Protein AF-A0A1A9USQ7-F1 (afdb_monomer)

Mean predicted aligned error: 16.42 Å

Structure (mmCIF, N/CA/C/O backbone):
data_AF-A0A1A9USQ7-F1
#
_entry.id   AF-A0A1A9USQ7-F1
#
loop_
_atom_site.group_PDB
_atom_site.id
_atom_site.type_symbol
_atom_site.label_atom_id
_atom_site.label_alt_id
_atom_site.label_comp_id
_atom_site.label_asym_id
_atom_site.label_entity_id
_atom_site.label_seq_id
_atom_site.pdbx_PDB_ins_code
_atom_site.Cartn_x
_atom_site.Cartn_y
_atom_site.Cartn_z
_atom_site.occupancy
_atom_site.B_iso_or_equiv
_atom_site.auth_seq_id
_atom_site.auth_comp_id
_atom_site.auth_asym_id
_atom_site.auth_atom_id
_atom_site.pdbx_PDB_model_num
ATOM 1 N N . MET A 1 1 ? -28.305 13.596 -12.272 1.00 31.80 1 MET A N 1
ATOM 2 C CA . MET A 1 1 ? -27.629 12.284 -12.425 1.00 31.80 1 MET A CA 1
ATOM 3 C C . MET A 1 1 ? -26.119 12.391 -12.704 1.00 31.80 1 MET A C 1
ATOM 5 O O . MET A 1 1 ? -25.487 11.351 -12.782 1.00 31.80 1 MET A O 1
ATOM 9 N N . GLY A 1 2 ? -25.517 13.592 -12.785 1.00 28.72 2 GLY A N 1
ATOM 10 C CA . GLY A 1 2 ? -24.071 13.765 -13.034 1.00 28.72 2 GLY A CA 1
ATOM 11 C C . GLY A 1 2 ? -23.171 13.883 -11.791 1.00 28.72 2 GLY A C 1
ATOM 12 O O . GLY A 1 2 ? -22.013 13.506 -11.863 1.00 28.72 2 GLY A O 1
ATOM 13 N N . GLU A 1 3 ? -23.689 14.311 -10.634 1.00 23.19 3 GLU A N 1
ATOM 14 C CA . GLU A 1 3 ? -22.868 14.568 -9.426 1.00 23.19 3 GLU A CA 1
ATOM 15 C C . GLU A 1 3 ? -22.569 13.323 -8.567 1.00 23.19 3 GLU A C 1
ATOM 17 O O . GLU A 1 3 ? -21.737 13.362 -7.664 1.00 23.19 3 GLU A O 1
ATOM 22 N N . TRP A 1 4 ? -23.217 12.186 -8.840 1.00 24.66 4 TRP A N 1
ATOM 23 C CA . TRP A 1 4 ? -22.989 10.940 -8.089 1.00 24.66 4 TRP A CA 1
ATOM 24 C C . TRP A 1 4 ? -21.793 10.121 -8.603 1.00 24.66 4 TRP A C 1
ATOM 26 O O . TRP A 1 4 ? -21.319 9.229 -7.902 1.00 24.66 4 TRP A O 1
ATOM 36 N N . ALA A 1 5 ? -21.277 10.433 -9.798 1.00 25.58 5 ALA A N 1
ATOM 37 C CA . ALA A 1 5 ? -20.102 9.769 -10.367 1.00 25.58 5 ALA A CA 1
ATOM 38 C C . ALA A 1 5 ? -18.773 10.386 -9.883 1.00 25.58 5 ALA A C 1
ATOM 40 O O . ALA A 1 5 ? -17.785 9.669 -9.759 1.00 25.58 5 ALA A O 1
ATOM 41 N N . GLU A 1 6 ? -18.751 11.675 -9.527 1.00 25.67 6 GLU A N 1
ATOM 42 C CA . GLU A 1 6 ? -17.533 12.380 -9.087 1.00 25.67 6 GLU A CA 1
ATOM 43 C C . GLU A 1 6 ? -17.049 11.964 -7.689 1.00 25.67 6 GLU A C 1
ATOM 45 O O . GLU A 1 6 ? -15.847 11.915 -7.434 1.00 25.67 6 GLU A O 1
ATOM 50 N N . LYS A 1 7 ? -17.958 11.572 -6.786 1.00 26.52 7 LYS A N 1
ATOM 51 C CA . LYS A 1 7 ? -17.590 11.206 -5.406 1.00 26.52 7 LYS A CA 1
ATOM 52 C C . LYS A 1 7 ? -17.001 9.799 -5.250 1.00 26.52 7 LYS A C 1
ATOM 54 O O . LYS A 1 7 ? -16.326 9.545 -4.259 1.00 26.52 7 LYS A O 1
ATOM 59 N N . ARG A 1 8 ? -17.185 8.892 -6.220 1.00 26.27 8 ARG A N 1
ATOM 60 C CA . ARG A 1 8 ? -16.511 7.575 -6.201 1.00 26.27 8 ARG A CA 1
ATOM 61 C C . ARG A 1 8 ? -15.054 7.644 -6.655 1.00 26.27 8 ARG A C 1
ATOM 63 O O . ARG A 1 8 ? -14.260 6.806 -6.243 1.00 26.27 8 ARG A O 1
ATOM 70 N N . THR A 1 9 ? -14.682 8.660 -7.426 1.00 26.50 9 THR A N 1
ATOM 71 C CA . THR A 1 9 ? -13.298 8.853 -7.875 1.00 26.50 9 THR A CA 1
ATOM 72 C C . THR A 1 9 ? -12.388 9.323 -6.732 1.00 26.50 9 THR A C 1
ATOM 74 O O . THR A 1 9 ? -11.222 8.946 -6.682 1.00 26.50 9 THR A O 1
ATOM 77 N N . LEU A 1 10 ? -12.927 10.053 -5.749 1.00 24.41 10 LEU A N 1
ATOM 78 C CA . LEU A 1 10 ? -12.168 10.573 -4.603 1.00 24.41 10 LEU A CA 1
ATOM 79 C C . LEU A 1 10 ? -11.702 9.495 -3.608 1.00 24.41 10 LEU A C 1
ATOM 81 O O . LEU A 1 10 ? -10.658 9.673 -2.988 1.00 24.41 10 LEU A O 1
ATOM 85 N N . LEU A 1 11 ? -12.395 8.354 -3.506 1.00 25.52 11 LEU A N 1
ATOM 86 C CA . LEU A 1 11 ? -11.956 7.253 -2.634 1.00 25.52 11 LEU A CA 1
ATOM 87 C C . LEU A 1 11 ? -10.877 6.367 -3.291 1.00 25.52 11 LEU A C 1
ATOM 89 O O . LEU A 1 11 ? -10.046 5.807 -2.586 1.00 25.52 11 LEU A O 1
ATOM 93 N N . CYS A 1 12 ? -10.827 6.300 -4.629 1.00 25.50 12 CYS A N 1
ATOM 94 C CA . CYS A 1 12 ? -9.714 5.671 -5.360 1.00 25.50 12 CYS A CA 1
ATOM 95 C C . CYS A 1 12 ? -8.497 6.602 -5.524 1.00 25.50 12 CYS A C 1
ATOM 97 O O . CYS A 1 12 ? -7.380 6.116 -5.672 1.00 25.50 12 CYS A O 1
ATOM 99 N N . MET A 1 13 ? -8.678 7.928 -5.486 1.00 25.83 13 MET A N 1
ATOM 100 C CA . MET A 1 13 ? -7.579 8.898 -5.637 1.00 25.83 13 MET A CA 1
ATOM 101 C C . MET A 1 13 ? -6.746 9.114 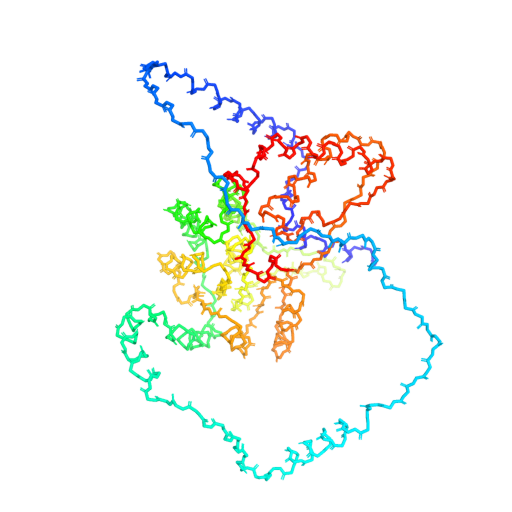-4.365 1.00 25.83 13 MET A C 1
ATOM 103 O O . MET A 1 13 ? -5.638 9.641 -4.455 1.00 25.83 13 MET A O 1
ATOM 107 N N . TYR A 1 14 ? -7.211 8.653 -3.199 1.00 28.17 14 TYR A N 1
ATOM 108 C CA . TYR A 1 14 ? -6.405 8.671 -1.971 1.00 28.17 14 TYR A CA 1
ATOM 109 C C . TYR A 1 14 ? -5.155 7.771 -2.060 1.00 28.17 14 TYR A C 1
ATOM 111 O O . TYR A 1 14 ? -4.184 8.001 -1.346 1.00 28.17 14 TYR A O 1
ATOM 119 N N . PHE A 1 15 ? -5.126 6.810 -2.993 1.00 32.22 15 PHE A N 1
ATOM 120 C CA . PHE A 1 15 ? -3.997 5.895 -3.208 1.00 32.22 15 PHE A CA 1
ATOM 121 C C . PHE A 1 15 ? -3.019 6.324 -4.317 1.00 32.22 15 PHE A C 1
ATOM 123 O O . PHE A 1 15 ? -2.061 5.608 -4.600 1.00 32.22 15 PHE A O 1
ATOM 130 N N . SER A 1 16 ? -3.200 7.505 -4.920 1.00 27.11 16 SER A N 1
ATOM 131 C CA . SER A 1 16 ? -2.338 8.008 -6.004 1.00 27.11 16 SER A CA 1
ATOM 132 C C . SER A 1 16 ? -1.729 9.387 -5.734 1.00 27.11 16 SER A C 1
ATOM 134 O O . SER A 1 16 ? -1.546 10.170 -6.661 1.00 27.11 16 SER A O 1
ATOM 136 N N . GLY A 1 17 ? -1.378 9.668 -4.477 1.00 27.88 17 GLY A N 1
ATOM 137 C CA . GLY A 1 17 ? -0.570 10.827 -4.104 1.00 27.88 17 GLY A CA 1
ATOM 138 C C . GLY A 1 17 ? -1.344 12.147 -4.033 1.00 27.88 17 GLY A C 1
ATOM 139 O O . GLY A 1 17 ? -1.830 12.664 -5.029 1.00 27.88 17 GLY A O 1
ATOM 140 N N . CYS A 1 18 ? -1.374 12.713 -2.825 1.00 28.08 18 CYS A N 1
ATOM 141 C CA . CYS A 1 18 ? -1.408 14.147 -2.534 1.00 28.08 18 CYS A CA 1
ATOM 142 C C . CYS A 1 18 ? -2.374 15.013 -3.379 1.00 28.08 18 CYS A C 1
ATOM 144 O O . CYS A 1 18 ? -1.987 15.587 -4.396 1.00 28.08 18 CYS A O 1
ATOM 146 N N . GLN A 1 19 ? -3.599 15.241 -2.893 1.00 24.44 19 GLN A N 1
ATOM 147 C CA . GLN A 1 19 ? -4.306 16.483 -3.225 1.00 24.44 19 GLN A CA 1
ATOM 148 C C . GLN A 1 19 ? -3.943 17.556 -2.193 1.00 24.44 19 GLN A C 1
ATOM 150 O O . GLN A 1 19 ? -4.532 17.630 -1.120 1.00 24.44 19 GLN A O 1
ATOM 155 N N . MET A 1 20 ? -2.977 18.409 -2.540 1.00 26.77 20 MET A N 1
ATOM 156 C CA . MET A 1 20 ? -2.895 19.762 -1.984 1.00 26.77 20 MET A CA 1
ATOM 157 C C . MET A 1 20 ? -3.634 20.738 -2.913 1.00 26.77 20 MET A C 1
ATOM 159 O O . MET A 1 20 ? -3.599 20.557 -4.135 1.00 26.77 20 MET A O 1
ATOM 163 N N . PRO A 1 21 ? -4.281 21.788 -2.378 1.00 24.61 21 PRO A N 1
ATOM 164 C CA . PRO A 1 21 ? -4.933 22.811 -3.187 1.00 24.61 21 PRO A CA 1
ATOM 165 C C . PRO A 1 21 ? -3.942 23.542 -4.114 1.00 24.61 21 PRO A C 1
ATOM 167 O O . PRO A 1 21 ? -2.783 23.788 -3.782 1.00 24.61 21 PRO A O 1
ATOM 170 N N . VAL A 1 22 ? -4.435 23.878 -5.308 1.00 27.16 22 VAL A N 1
ATOM 171 C CA . VAL A 1 22 ? -3.704 24.234 -6.541 1.00 27.16 22 VAL A CA 1
ATOM 172 C C . VAL A 1 22 ? -3.079 25.645 -6.522 1.00 27.16 22 VAL A C 1
ATOM 174 O O . VAL A 1 22 ? -3.122 26.362 -7.514 1.00 27.16 22 VAL A O 1
ATOM 177 N N . SER A 1 23 ? -2.476 26.083 -5.415 1.00 25.27 23 SER A N 1
ATOM 178 C CA . SER A 1 23 ? -1.829 27.409 -5.356 1.00 25.27 23 SER A CA 1
ATOM 179 C C . SER A 1 23 ? -0.392 27.434 -4.828 1.00 25.27 23 SER A C 1
ATOM 181 O O . SER A 1 23 ? 0.168 28.518 -4.726 1.00 25.27 23 SER A O 1
ATOM 183 N N . SER A 1 24 ? 0.245 26.291 -4.537 1.00 28.27 24 SER A N 1
ATOM 184 C CA . SER A 1 24 ? 1.620 26.265 -3.982 1.00 28.27 24 SER A CA 1
ATOM 185 C C . SER A 1 24 ? 2.575 25.214 -4.579 1.00 28.27 24 SER A C 1
ATOM 187 O O . SER A 1 24 ? 3.740 25.134 -4.183 1.00 28.27 24 SER A O 1
ATOM 189 N N . ALA A 1 25 ? 2.148 24.440 -5.585 1.00 28.48 25 ALA A N 1
ATOM 190 C CA . ALA A 1 25 ? 2.962 23.369 -6.182 1.00 28.48 25 ALA A CA 1
ATOM 191 C C . ALA A 1 25 ? 4.275 23.861 -6.842 1.00 28.48 25 ALA A C 1
ATOM 193 O O . ALA A 1 25 ? 5.251 23.110 -6.930 1.00 28.48 25 ALA A O 1
ATOM 194 N N . SER A 1 26 ? 4.347 25.130 -7.262 1.00 27.83 26 SER A N 1
ATOM 195 C CA . SER A 1 26 ? 5.556 25.710 -7.867 1.00 27.83 26 SER A CA 1
ATOM 196 C C . SER A 1 26 ? 6.639 26.103 -6.856 1.00 27.83 26 SER A C 1
ATOM 198 O O . SER A 1 26 ? 7.805 26.182 -7.236 1.00 27.83 26 SER A O 1
ATOM 200 N N . GLU A 1 27 ? 6.298 26.335 -5.584 1.00 26.92 27 GLU A N 1
ATOM 201 C CA . GLU A 1 27 ? 7.274 26.746 -4.560 1.00 26.92 27 GLU A CA 1
ATOM 202 C C . GLU A 1 27 ? 7.902 25.546 -3.838 1.00 26.92 27 GLU A C 1
ATOM 204 O O . GLU A 1 27 ? 9.102 25.551 -3.565 1.00 26.92 27 GLU A O 1
ATOM 209 N N . ILE A 1 28 ? 7.149 24.459 -3.637 1.00 30.11 28 ILE A N 1
ATOM 210 C CA . ILE A 1 28 ? 7.652 23.253 -2.954 1.00 30.11 28 ILE A CA 1
ATOM 211 C C . ILE A 1 28 ? 8.567 22.422 -3.865 1.00 30.11 28 ILE A C 1
ATOM 213 O O . ILE A 1 28 ? 9.616 21.961 -3.416 1.00 30.11 28 ILE A O 1
ATOM 217 N N . THR A 1 29 ? 8.262 22.324 -5.165 1.00 29.72 29 THR A N 1
ATOM 218 C CA . THR A 1 29 ? 9.162 21.679 -6.145 1.00 29.72 29 THR A CA 1
ATOM 219 C C . THR A 1 29 ? 10.510 22.416 -6.233 1.00 29.72 29 THR A C 1
ATOM 221 O O . THR A 1 29 ? 11.560 21.804 -6.438 1.00 29.72 29 THR A O 1
ATOM 224 N N . ARG A 1 30 ? 10.506 23.737 -5.999 1.00 26.19 30 ARG A N 1
ATOM 225 C CA . ARG A 1 30 ? 11.715 24.571 -5.930 1.00 26.19 30 ARG A CA 1
ATOM 226 C C . ARG A 1 30 ? 12.520 24.302 -4.655 1.00 26.19 30 ARG A C 1
ATOM 228 O O . ARG A 1 30 ? 13.735 24.170 -4.736 1.00 26.19 30 ARG A O 1
ATOM 235 N N . LEU A 1 31 ? 11.860 24.146 -3.506 1.00 25.56 31 LEU A N 1
ATOM 236 C CA . LEU A 1 31 ? 12.519 23.869 -2.222 1.00 25.56 31 LEU A CA 1
ATOM 237 C C . LEU A 1 31 ? 13.074 22.438 -2.119 1.00 25.56 31 LEU A C 1
ATOM 239 O O . LEU A 1 31 ? 14.166 22.250 -1.588 1.00 25.56 31 LEU A O 1
ATOM 243 N N . GLN A 1 32 ? 12.388 21.438 -2.684 1.00 29.55 32 GLN A N 1
ATOM 244 C CA . GLN A 1 32 ? 12.874 20.051 -2.704 1.00 29.55 32 GLN A CA 1
ATOM 245 C C . GLN A 1 32 ? 14.076 19.863 -3.642 1.00 29.55 32 GLN A C 1
ATOM 247 O O . GLN A 1 32 ? 14.988 19.105 -3.322 1.00 29.55 32 GLN A O 1
ATOM 252 N N . THR A 1 33 ? 14.131 20.597 -4.758 1.00 27.53 33 THR A N 1
ATOM 253 C CA . THR A 1 33 ? 15.276 20.538 -5.685 1.00 27.53 33 THR A CA 1
ATOM 254 C C . THR A 1 33 ? 16.511 21.249 -5.113 1.00 27.53 33 THR A C 1
ATOM 256 O O . THR A 1 33 ? 17.624 20.762 -5.284 1.00 27.53 33 THR A O 1
ATOM 259 N N . VAL A 1 34 ? 16.332 22.352 -4.374 1.00 26.38 34 VAL A N 1
ATOM 260 C CA . VAL A 1 34 ? 17.442 23.090 -3.737 1.00 26.38 34 VAL A CA 1
ATOM 261 C C . VAL A 1 34 ? 18.024 22.324 -2.540 1.00 26.38 34 VAL A C 1
ATOM 263 O O . VAL A 1 34 ? 19.240 22.213 -2.424 1.00 26.38 34 VAL A O 1
ATOM 266 N N . ALA A 1 35 ? 17.190 21.693 -1.705 1.00 25.72 35 ALA A N 1
ATOM 267 C CA . ALA A 1 35 ? 17.668 20.931 -0.543 1.00 25.72 35 ALA A CA 1
ATOM 268 C C . ALA A 1 35 ? 18.461 19.657 -0.913 1.00 25.72 35 ALA A C 1
ATOM 270 O O . ALA A 1 35 ? 19.308 19.207 -0.139 1.00 25.72 35 ALA A O 1
ATOM 271 N N . ILE A 1 36 ? 18.197 19.078 -2.090 1.00 31.28 36 ILE A N 1
ATOM 272 C CA . ILE A 1 36 ? 18.944 17.926 -2.618 1.00 31.28 36 ILE A CA 1
ATOM 273 C C . ILE A 1 36 ? 20.276 18.377 -3.237 1.00 31.28 36 ILE A C 1
ATOM 275 O O . ILE A 1 36 ? 21.273 17.670 -3.100 1.00 31.28 36 ILE A O 1
ATOM 279 N N . HIS A 1 37 ? 20.324 19.564 -3.848 1.00 26.02 37 HIS A N 1
ATOM 280 C CA . HIS A 1 37 ? 21.545 20.101 -4.451 1.00 26.02 37 HIS A CA 1
ATOM 281 C C . HIS A 1 37 ? 22.556 20.593 -3.395 1.00 26.02 37 HIS A C 1
ATOM 283 O O . HIS A 1 37 ? 23.746 20.306 -3.516 1.00 26.02 37 HIS A O 1
ATOM 289 N N . ASP A 1 38 ? 22.095 21.217 -2.303 1.00 26.09 38 ASP A N 1
ATOM 290 C CA . ASP A 1 38 ? 22.973 21.737 -1.236 1.00 26.09 38 ASP A CA 1
ATOM 291 C C . ASP A 1 38 ? 23.638 20.637 -0.384 1.00 26.09 38 ASP A C 1
ATOM 293 O O . ASP A 1 38 ? 24.674 20.867 0.238 1.00 26.09 38 ASP A O 1
ATOM 297 N N . ARG A 1 39 ? 23.096 19.409 -0.373 1.00 30.48 39 ARG A N 1
ATOM 298 C CA . ARG A 1 39 ? 23.751 18.251 0.273 1.00 30.48 39 ARG A CA 1
ATOM 299 C C . ARG A 1 39 ? 24.752 17.523 -0.625 1.00 30.48 39 ARG A C 1
ATOM 301 O O . ARG A 1 39 ? 25.509 16.699 -0.114 1.00 30.48 39 ARG A O 1
ATOM 308 N N . MET A 1 40 ? 24.779 17.806 -1.928 1.00 30.47 40 MET A N 1
ATOM 309 C CA . MET A 1 40 ? 25.732 17.185 -2.854 1.00 30.47 40 MET A CA 1
ATOM 310 C C . MET A 1 40 ? 27.099 17.889 -2.876 1.00 30.47 40 MET A C 1
ATOM 312 O O . MET A 1 40 ? 28.092 17.247 -3.205 1.00 30.47 40 MET A O 1
ATOM 316 N N . GLU A 1 41 ? 27.199 19.152 -2.447 1.00 25.69 41 GLU A N 1
ATOM 317 C CA . GLU A 1 41 ? 28.470 19.902 -2.465 1.00 25.69 41 GLU A CA 1
ATOM 318 C C . GLU A 1 41 ? 29.338 19.750 -1.199 1.00 25.69 41 GLU A C 1
ATOM 320 O O . GLU A 1 41 ? 30.480 20.203 -1.181 1.00 25.69 41 GLU A O 1
ATOM 325 N N . SER A 1 42 ? 28.879 19.060 -0.147 1.00 26.05 42 SER A N 1
ATOM 326 C CA . SER A 1 42 ? 29.617 18.982 1.128 1.00 26.05 42 SER A CA 1
ATOM 327 C C . SER A 1 42 ? 30.374 17.668 1.386 1.00 26.05 42 SER A C 1
ATOM 329 O O . SER A 1 42 ? 30.701 17.374 2.535 1.00 26.05 42 SER A O 1
ATOM 331 N N . SER A 1 43 ? 30.666 16.854 0.364 1.00 26.50 43 SER A N 1
ATOM 332 C CA . SER A 1 43 ? 31.431 15.602 0.542 1.00 26.50 43 SER A CA 1
ATOM 333 C C . SER A 1 43 ? 32.537 15.385 -0.499 1.00 26.50 43 SER A C 1
ATOM 335 O O . SER A 1 43 ? 32.729 14.293 -1.018 1.00 26.50 43 SER A O 1
ATOM 337 N N . SER A 1 44 ? 33.327 16.423 -0.778 1.00 25.69 44 SER A N 1
ATOM 338 C CA . SER A 1 44 ? 34.587 16.297 -1.521 1.00 25.69 44 SER A CA 1
ATOM 339 C C . SER A 1 44 ? 35.787 16.608 -0.623 1.00 25.69 44 SER A C 1
ATOM 341 O O . SER A 1 44 ? 36.284 17.732 -0.609 1.00 25.69 44 SER A O 1
ATOM 343 N N . ALA A 1 45 ? 36.270 15.616 0.126 1.00 24.48 45 ALA A N 1
ATOM 344 C CA . ALA A 1 45 ? 37.624 15.627 0.683 1.00 24.48 45 ALA A CA 1
ATOM 345 C C . ALA A 1 45 ? 38.002 14.231 1.189 1.00 24.48 45 ALA A C 1
ATOM 347 O O . ALA A 1 45 ? 37.636 13.890 2.300 1.00 24.48 45 ALA A O 1
ATOM 348 N N . TYR A 1 46 ? 38.727 13.444 0.388 1.00 22.75 46 TYR A N 1
ATOM 349 C CA . TYR A 1 46 ? 39.803 12.553 0.852 1.00 22.75 46 TYR A CA 1
ATOM 350 C C . TYR A 1 46 ? 40.625 12.078 -0.362 1.00 22.75 46 TYR A C 1
ATOM 352 O O . TYR A 1 46 ? 40.235 11.192 -1.116 1.00 22.75 46 TYR A O 1
ATOM 360 N N . THR A 1 47 ? 41.773 12.722 -0.565 1.00 22.88 47 THR A N 1
ATOM 361 C CA . THR A 1 47 ? 42.961 12.188 -1.257 1.00 22.88 47 THR A CA 1
ATOM 362 C C . THR A 1 47 ? 43.723 11.316 -0.220 1.00 22.88 47 THR A C 1
ATOM 364 O O . THR A 1 47 ? 43.540 11.522 0.974 1.00 22.88 47 THR A O 1
ATOM 367 N N . SER A 1 48 ? 44.559 10.302 -0.478 1.00 23.31 48 SER A N 1
ATOM 368 C CA . SER A 1 48 ? 45.488 9.971 -1.564 1.00 23.31 48 SER A CA 1
ATOM 369 C C . SER A 1 48 ? 46.091 8.552 -1.360 1.00 23.31 48 SER A C 1
ATOM 371 O O . SER A 1 48 ? 46.197 8.091 -0.230 1.00 23.31 48 SER A O 1
ATOM 373 N N . ASN A 1 49 ? 46.535 7.934 -2.466 1.00 21.41 49 ASN A N 1
ATOM 374 C CA . ASN A 1 49 ? 47.737 7.096 -2.694 1.00 21.41 49 ASN A CA 1
ATOM 375 C C . ASN A 1 49 ? 48.164 5.915 -1.782 1.00 21.41 49 ASN A C 1
ATOM 377 O O . ASN A 1 49 ? 48.755 6.120 -0.727 1.00 21.41 49 ASN A O 1
ATOM 381 N N . SER A 1 50 ? 48.182 4.713 -2.382 1.00 24.11 50 SER A N 1
ATOM 382 C CA . SER A 1 50 ? 49.349 3.795 -2.497 1.00 24.11 50 SER A CA 1
ATOM 383 C C . SER A 1 50 ? 49.038 2.731 -3.577 1.00 24.11 50 SER A C 1
ATOM 385 O O . SER A 1 50 ? 48.025 2.050 -3.507 1.00 24.11 50 SER A O 1
ATOM 387 N N . LYS A 1 51 ? 49.616 2.796 -4.784 1.00 21.02 51 LYS A N 1
ATOM 388 C CA . LYS A 1 51 ? 50.847 2.142 -5.285 1.00 21.02 51 LYS A CA 1
ATOM 389 C C . LYS A 1 51 ? 51.063 0.656 -4.928 1.00 21.02 51 LYS A C 1
ATOM 391 O O . LYS A 1 51 ? 51.321 0.322 -3.780 1.00 21.02 51 LYS A O 1
ATOM 396 N N . ASP A 1 52 ? 51.085 -0.128 -6.012 1.00 22.59 52 ASP A N 1
ATOM 397 C CA . ASP A 1 52 ? 51.867 -1.337 -6.307 1.00 22.59 52 ASP A CA 1
ATOM 398 C C . ASP A 1 52 ? 51.561 -2.652 -5.566 1.00 22.59 52 ASP A C 1
ATOM 400 O O . ASP A 1 52 ? 52.022 -2.876 -4.454 1.00 22.59 52 ASP A O 1
ATOM 404 N N . MET A 1 53 ? 50.945 -3.607 -6.282 1.00 22.36 53 MET A N 1
ATOM 405 C CA . MET A 1 53 ? 51.538 -4.944 -6.447 1.00 22.36 53 MET A CA 1
ATOM 406 C C . MET A 1 53 ? 50.896 -5.718 -7.610 1.00 22.36 53 MET A C 1
ATOM 408 O O . MET A 1 53 ? 49.735 -6.115 -7.567 1.00 22.36 53 MET A O 1
ATOM 412 N N . TRP A 1 54 ? 51.698 -5.922 -8.652 1.00 20.94 54 TRP A N 1
ATOM 413 C CA . TRP A 1 54 ? 51.444 -6.787 -9.800 1.00 20.94 54 TRP A CA 1
ATOM 414 C C . TRP A 1 54 ? 51.740 -8.244 -9.446 1.00 20.94 54 TRP A C 1
ATOM 416 O O . TRP A 1 54 ? 52.835 -8.509 -8.953 1.00 20.94 54 TRP A O 1
ATOM 426 N N . ILE A 1 55 ? 50.845 -9.178 -9.790 1.00 22.73 55 ILE A N 1
ATOM 427 C CA . ILE A 1 55 ? 51.207 -10.561 -10.145 1.00 22.73 55 ILE A CA 1
ATOM 428 C C . ILE A 1 55 ? 50.288 -11.025 -11.288 1.00 22.73 55 ILE A C 1
ATOM 430 O O . ILE A 1 55 ? 49.111 -11.308 -11.078 1.00 22.73 55 ILE A O 1
ATOM 434 N N . ASP A 1 56 ? 50.863 -11.102 -12.488 1.00 22.70 56 ASP A N 1
ATOM 435 C CA . ASP A 1 56 ? 50.357 -11.825 -13.662 1.00 22.70 56 ASP A CA 1
ATOM 436 C C . ASP A 1 56 ? 50.690 -13.320 -13.550 1.00 22.70 56 ASP A C 1
ATOM 438 O O . ASP A 1 56 ? 51.848 -13.649 -13.286 1.00 22.70 56 ASP A O 1
ATOM 442 N N . ILE A 1 57 ? 49.739 -14.217 -13.859 1.00 25.19 57 ILE A N 1
ATOM 443 C CA . ILE A 1 57 ? 50.005 -15.600 -14.315 1.00 25.19 57 ILE A CA 1
ATOM 444 C C . ILE A 1 57 ? 48.954 -16.002 -15.394 1.00 25.19 57 ILE A C 1
ATOM 446 O O . ILE A 1 57 ? 47.786 -15.645 -15.252 1.00 25.19 57 ILE A O 1
ATOM 450 N N . PRO A 1 58 ? 49.349 -16.714 -16.480 1.00 27.00 58 PRO A N 1
ATOM 451 C CA . PRO A 1 58 ? 48.796 -16.603 -17.846 1.00 27.00 58 PRO A CA 1
ATOM 452 C C . PRO A 1 58 ? 47.658 -17.589 -18.216 1.00 27.00 58 PRO A C 1
ATOM 454 O O . PRO A 1 58 ? 47.321 -18.474 -17.427 1.00 27.00 58 PRO A O 1
ATOM 457 N N . PRO A 1 59 ? 47.089 -17.490 -19.445 1.00 29.72 59 PRO A N 1
ATOM 458 C CA . PRO A 1 59 ? 45.913 -18.243 -19.870 1.00 29.72 59 PRO A CA 1
ATOM 459 C C . PRO A 1 59 ? 46.255 -19.617 -20.465 1.00 29.72 59 PRO A C 1
ATOM 461 O O . PRO A 1 59 ? 47.261 -19.788 -21.152 1.00 29.72 59 PRO A O 1
ATOM 464 N N . GLY A 1 60 ? 45.334 -20.570 -20.295 1.00 24.94 60 GLY A N 1
ATOM 465 C CA . GLY A 1 60 ? 45.225 -21.746 -21.159 1.00 24.94 60 GLY A CA 1
ATOM 466 C C . GLY A 1 60 ? 45.232 -23.090 -20.436 1.00 24.94 60 GLY A C 1
ATOM 467 O O . GLY A 1 60 ? 46.285 -23.633 -20.110 1.00 24.94 60 GLY A O 1
ATOM 468 N N . ARG A 1 61 ? 44.047 -23.697 -20.323 1.00 25.31 61 ARG A N 1
ATOM 469 C CA . ARG A 1 61 ? 43.862 -25.106 -20.690 1.00 25.31 61 ARG A CA 1
ATOM 470 C C . ARG A 1 61 ? 42.393 -25.381 -21.008 1.00 25.31 61 ARG A C 1
ATOM 472 O O . ARG A 1 61 ? 41.536 -25.414 -20.134 1.00 25.31 61 ARG A O 1
ATOM 479 N N . ASP A 1 62 ? 42.161 -25.532 -22.302 1.00 27.47 62 ASP A N 1
ATOM 480 C CA . ASP A 1 62 ? 41.013 -26.184 -22.914 1.00 27.47 62 ASP A CA 1
ATOM 481 C C . ASP A 1 62 ? 40.941 -27.651 -22.456 1.00 27.47 62 ASP A C 1
ATOM 483 O O . ASP A 1 62 ? 41.984 -28.298 -22.354 1.00 27.47 62 ASP A O 1
ATOM 487 N N . LEU A 1 63 ? 39.729 -28.142 -22.176 1.00 28.05 63 LEU A N 1
ATOM 488 C CA . LEU A 1 63 ? 39.295 -29.529 -22.377 1.00 28.05 63 LEU A CA 1
ATOM 489 C C . LEU A 1 63 ? 37.757 -29.609 -22.241 1.00 28.05 63 LEU A C 1
ATOM 491 O O . LEU A 1 63 ? 37.207 -29.839 -21.170 1.00 28.05 63 LEU A O 1
ATOM 495 N N . ASN A 1 64 ? 37.089 -29.442 -23.384 1.00 26.20 64 ASN A N 1
ATOM 496 C CA . ASN A 1 64 ? 35.915 -30.198 -23.848 1.00 26.20 64 ASN A CA 1
ATOM 497 C C . ASN A 1 64 ? 34.675 -30.365 -22.940 1.00 26.20 64 ASN A C 1
ATOM 499 O O . ASN A 1 64 ? 34.566 -31.321 -22.176 1.00 26.20 64 ASN A O 1
ATOM 503 N N . ALA A 1 65 ? 33.616 -29.622 -23.282 1.00 24.97 65 ALA A N 1
ATOM 504 C CA . ALA A 1 65 ? 32.267 -30.187 -23.403 1.00 24.97 65 ALA A CA 1
ATOM 505 C C . ALA A 1 65 ? 31.483 -29.474 -24.524 1.00 24.97 65 ALA A C 1
ATOM 507 O O . ALA A 1 65 ? 30.799 -28.476 -24.314 1.00 24.97 65 ALA A O 1
ATOM 508 N N . LYS A 1 66 ? 31.600 -29.996 -25.752 1.00 25.92 66 LYS A N 1
ATOM 509 C CA . LYS A 1 66 ? 30.670 -29.721 -26.857 1.00 25.92 66 LYS A CA 1
ATOM 510 C C . LYS A 1 66 ? 29.372 -30.505 -26.643 1.00 25.92 66 LYS A C 1
ATOM 512 O O . LYS A 1 66 ? 29.434 -31.729 -26.561 1.00 25.92 66 LYS A O 1
ATOM 517 N N . ARG A 1 67 ? 28.240 -29.789 -26.655 1.00 26.19 67 ARG A N 1
ATOM 518 C CA . ARG A 1 67 ? 26.846 -30.143 -27.047 1.00 26.19 67 ARG A CA 1
ATOM 519 C C . ARG A 1 67 ? 25.937 -29.247 -26.183 1.00 26.19 67 ARG A C 1
ATOM 521 O O . ARG A 1 67 ? 25.997 -29.355 -24.974 1.00 26.19 67 ARG A O 1
ATOM 528 N N . ALA A 1 68 ? 25.131 -28.316 -26.678 1.00 25.89 68 ALA A N 1
ATOM 529 C CA . ALA A 1 68 ? 24.476 -28.201 -27.966 1.00 25.89 68 ALA A CA 1
ATOM 530 C C . ALA A 1 68 ? 24.296 -26.719 -28.340 1.00 25.89 68 ALA A C 1
ATOM 532 O O . ALA A 1 68 ? 23.863 -25.909 -27.527 1.00 25.89 68 ALA A O 1
ATOM 533 N N . ALA A 1 69 ? 24.610 -26.395 -29.590 1.00 24.70 69 ALA A N 1
ATOM 534 C CA . ALA A 1 69 ? 24.074 -25.247 -30.298 1.00 24.70 69 ALA A CA 1
ATOM 535 C C . ALA A 1 69 ? 23.473 -25.813 -31.584 1.00 24.70 69 ALA A C 1
ATOM 537 O O . ALA A 1 69 ? 24.222 -26.351 -32.398 1.00 24.70 69 ALA A O 1
ATOM 538 N N . ALA A 1 70 ? 22.149 -25.769 -31.703 1.00 25.23 70 ALA A N 1
ATOM 539 C CA . ALA A 1 70 ? 21.400 -25.754 -32.957 1.00 25.23 70 ALA A CA 1
ATOM 540 C C . ALA A 1 70 ? 19.904 -25.594 -32.634 1.00 25.23 70 ALA A C 1
ATOM 542 O O . ALA A 1 70 ? 19.382 -26.290 -31.769 1.00 25.23 70 ALA A O 1
ATOM 543 N N . ASP A 1 71 ? 19.272 -24.681 -33.366 1.00 25.67 71 ASP A N 1
ATOM 544 C CA . ASP A 1 71 ? 17.841 -24.604 -33.670 1.00 25.67 71 ASP A CA 1
ATOM 545 C C . ASP A 1 71 ? 16.861 -24.143 -32.579 1.00 25.67 71 ASP A C 1
ATOM 547 O O . ASP A 1 71 ? 16.162 -24.925 -31.946 1.00 25.67 71 ASP A O 1
ATOM 551 N N . MET A 1 72 ? 16.700 -22.820 -32.478 1.00 24.00 72 MET A N 1
ATOM 552 C CA . MET A 1 72 ? 15.391 -22.203 -32.220 1.00 24.00 72 MET A CA 1
ATOM 553 C C . MET A 1 72 ? 15.210 -21.020 -33.178 1.00 24.00 72 MET A C 1
ATOM 555 O O . MET A 1 72 ? 15.299 -19.852 -32.800 1.00 24.00 72 MET A O 1
ATOM 559 N N . THR A 1 73 ? 15.028 -21.331 -34.460 1.00 27.33 73 THR A N 1
ATOM 560 C CA . THR A 1 73 ? 14.391 -20.417 -35.413 1.00 27.33 73 THR A CA 1
ATOM 561 C C . THR A 1 73 ? 12.877 -20.514 -35.260 1.00 27.33 73 THR A C 1
ATOM 563 O O . THR A 1 73 ? 12.354 -21.589 -34.985 1.00 27.33 73 THR A O 1
ATOM 566 N N . ALA A 1 74 ? 12.232 -19.358 -35.408 1.00 36.22 74 ALA A N 1
ATOM 567 C CA . ALA A 1 74 ? 10.799 -19.093 -35.403 1.00 36.22 74 ALA A CA 1
ATOM 568 C C . ALA A 1 74 ? 9.898 -20.284 -35.763 1.00 36.22 74 ALA A C 1
ATOM 570 O O . ALA A 1 74 ? 10.001 -20.796 -36.867 1.00 36.22 74 ALA A O 1
ATOM 571 N N . ASP A 1 75 ? 9.022 -20.662 -34.829 1.00 30.05 75 ASP A N 1
ATOM 572 C CA . ASP A 1 75 ? 7.600 -20.951 -35.056 1.00 30.05 75 ASP A CA 1
ATOM 573 C C . ASP A 1 75 ? 6.965 -21.330 -33.710 1.00 30.05 75 ASP A C 1
ATOM 575 O O . ASP A 1 75 ? 7.199 -22.405 -33.177 1.00 30.05 75 ASP A O 1
ATOM 579 N N . ASN A 1 76 ? 6.221 -20.390 -33.123 1.00 26.91 76 ASN A N 1
ATOM 580 C CA . ASN A 1 76 ? 5.195 -20.620 -32.098 1.00 26.91 76 ASN A CA 1
ATOM 581 C C . ASN A 1 76 ? 4.279 -19.386 -32.085 1.00 26.91 76 ASN A C 1
ATOM 583 O O . ASN A 1 76 ? 4.235 -18.601 -31.139 1.00 26.91 76 ASN A O 1
ATOM 587 N N . VAL A 1 77 ? 3.595 -19.182 -33.210 1.00 25.45 77 VAL A N 1
ATOM 588 C CA . VAL A 1 77 ? 2.332 -18.445 -33.265 1.00 25.45 77 VAL A CA 1
ATOM 589 C C . VAL A 1 77 ? 1.261 -19.521 -33.376 1.00 25.45 77 VAL A C 1
ATOM 591 O O . VAL A 1 77 ? 1.185 -20.206 -34.392 1.00 25.45 77 VAL A O 1
ATOM 594 N N . GLU A 1 78 ? 0.470 -19.712 -32.325 1.00 29.03 78 GLU A N 1
ATOM 595 C CA . GLU A 1 78 ? -0.723 -20.555 -32.400 1.00 29.03 78 GLU A CA 1
ATOM 596 C C . GLU A 1 78 ? -1.750 -19.871 -33.312 1.00 29.03 78 GLU A C 1
ATOM 598 O O . GLU A 1 78 ? -2.272 -18.798 -33.000 1.00 29.03 78 GLU A O 1
ATOM 603 N N . ILE A 1 79 ? -2.020 -20.492 -34.459 1.00 27.69 79 ILE A N 1
ATOM 604 C CA . ILE A 1 79 ? -3.164 -20.192 -35.320 1.00 27.69 79 ILE A CA 1
ATOM 605 C C . ILE A 1 79 ? -4.201 -21.277 -35.027 1.00 27.69 79 ILE A C 1
ATOM 607 O O . ILE A 1 79 ? -3.947 -22.454 -35.270 1.00 27.69 79 ILE A O 1
ATOM 611 N N . ILE A 1 80 ? -5.348 -20.885 -34.474 1.00 31.42 80 ILE A N 1
ATOM 612 C CA . ILE A 1 80 ? -6.460 -21.799 -34.188 1.00 31.42 80 ILE A CA 1
ATOM 613 C C . ILE A 1 80 ? -7.340 -21.884 -35.437 1.00 31.42 80 ILE A C 1
ATOM 615 O O . ILE A 1 80 ? -7.945 -20.890 -35.841 1.00 31.42 80 ILE A O 1
ATOM 619 N N . ASP A 1 81 ? -7.392 -23.074 -36.030 1.00 28.44 81 ASP A N 1
ATOM 620 C CA . ASP A 1 81 ? -8.287 -23.438 -37.129 1.00 28.44 81 ASP A CA 1
ATOM 621 C C . ASP A 1 81 ? -9.628 -23.940 -36.557 1.00 28.44 81 ASP A C 1
ATOM 623 O O . ASP A 1 81 ? -9.640 -24.751 -35.629 1.00 28.44 81 ASP A O 1
ATOM 627 N N . ILE A 1 82 ? -10.754 -23.409 -37.045 1.00 29.28 82 ILE A N 1
ATOM 628 C CA . ILE A 1 82 ? -12.088 -23.564 -36.423 1.00 29.28 82 ILE A CA 1
ATOM 629 C C . ILE A 1 82 ? -12.913 -24.684 -37.088 1.00 29.28 82 ILE A C 1
ATOM 631 O O . ILE A 1 82 ? -13.961 -25.054 -36.568 1.00 29.28 82 ILE A O 1
ATOM 635 N N . ASP A 1 83 ? -12.425 -25.318 -38.155 1.00 33.31 83 ASP A N 1
ATOM 636 C CA . ASP A 1 83 ? -13.193 -26.331 -38.887 1.00 33.31 83 ASP A CA 1
ATOM 637 C C . ASP A 1 83 ? -12.451 -27.676 -39.011 1.00 33.31 83 ASP A C 1
ATOM 639 O O . ASP A 1 83 ? -11.940 -28.032 -40.070 1.00 33.31 83 ASP A O 1
ATOM 643 N N . SER A 1 84 ? -12.433 -28.488 -37.942 1.00 30.16 84 SER A N 1
ATOM 644 C CA . SER A 1 84 ? -12.210 -29.942 -38.074 1.00 30.16 84 SER A CA 1
ATOM 645 C C . SER A 1 84 ? -12.742 -30.755 -36.875 1.00 30.16 84 SER A C 1
ATOM 647 O O . SER A 1 84 ? -12.366 -30.480 -35.733 1.00 30.16 84 SER A O 1
ATOM 649 N N . PRO A 1 85 ? -13.601 -31.773 -37.098 1.00 37.72 85 PRO A N 1
ATOM 650 C CA . PRO A 1 85 ? -14.152 -32.626 -36.053 1.00 37.72 85 PRO A CA 1
ATOM 651 C C . PRO A 1 85 ? -13.377 -33.948 -35.921 1.00 37.72 85 PRO A C 1
ATOM 653 O O . PRO A 1 85 ? -13.270 -34.714 -36.877 1.00 37.72 85 PRO A O 1
ATOM 656 N N . ALA A 1 86 ? -12.941 -34.284 -34.707 1.00 30.25 86 ALA A N 1
ATOM 657 C CA . ALA A 1 86 ? -12.672 -35.673 -34.330 1.00 30.25 86 ALA A CA 1
ATOM 658 C C . ALA A 1 86 ? -12.917 -35.881 -32.831 1.00 30.25 86 ALA A C 1
ATOM 660 O O . ALA A 1 86 ? -12.051 -35.685 -31.979 1.00 30.25 86 ALA A O 1
ATOM 661 N N . ALA A 1 87 ? -14.157 -36.265 -32.539 1.00 34.81 87 ALA A N 1
ATOM 662 C CA . ALA A 1 87 ? -14.547 -36.962 -31.331 1.00 34.81 87 ALA A CA 1
ATOM 663 C C . ALA A 1 87 ? -13.896 -38.354 -31.311 1.00 34.81 87 ALA A C 1
ATOM 665 O O . ALA A 1 87 ? -13.990 -39.071 -32.299 1.00 34.81 87 ALA A O 1
ATOM 666 N N . ASP A 1 88 ? -13.223 -38.686 -30.209 1.00 41.59 88 ASP A N 1
ATOM 667 C CA . ASP A 1 88 ? -13.207 -40.006 -29.552 1.00 41.59 88 ASP A CA 1
ATOM 668 C C . ASP A 1 88 ? -12.033 -40.065 -28.571 1.00 41.59 88 ASP A C 1
ATOM 670 O O . ASP A 1 88 ? -10.964 -40.580 -28.872 1.00 41.59 88 ASP A O 1
ATOM 674 N N . ASN A 1 89 ? -12.233 -39.478 -27.386 1.00 36.12 89 ASN A N 1
ATOM 675 C CA . ASN A 1 89 ? -11.504 -39.818 -26.151 1.00 36.12 89 ASN A CA 1
ATOM 676 C C . ASN A 1 89 ? -12.237 -39.355 -24.866 1.00 36.12 89 ASN A C 1
ATOM 678 O O . ASN A 1 89 ? -11.662 -39.353 -23.781 1.00 36.12 89 ASN A O 1
ATOM 682 N N . MET A 1 90 ? -13.529 -39.004 -24.951 1.00 36.53 90 MET A N 1
ATOM 683 C CA . MET A 1 90 ? -14.358 -38.564 -23.811 1.00 36.53 90 MET A CA 1
ATOM 684 C C . MET A 1 90 ? -15.433 -39.583 -23.393 1.00 36.53 90 MET A C 1
ATOM 686 O O . MET A 1 90 ? -16.384 -39.234 -22.708 1.00 36.53 90 MET A O 1
ATOM 690 N N . ALA A 1 91 ? -15.298 -40.861 -23.748 1.00 37.66 91 ALA A N 1
ATOM 691 C CA . ALA A 1 91 ? -16.295 -41.868 -23.364 1.00 37.66 91 ALA A CA 1
ATOM 692 C C . ALA A 1 91 ? -16.054 -42.515 -21.983 1.00 37.66 91 ALA A C 1
ATOM 694 O O . ALA A 1 91 ? -16.860 -43.333 -21.558 1.00 37.66 91 ALA A O 1
ATOM 695 N N . ASN A 1 92 ? -14.980 -42.168 -21.259 1.00 46.25 92 ASN A N 1
ATOM 696 C CA . ASN A 1 92 ? -14.634 -42.851 -19.998 1.00 46.25 92 ASN A CA 1
ATOM 697 C C . ASN A 1 92 ? -14.384 -41.931 -18.790 1.00 46.25 92 ASN A C 1
ATOM 699 O O . ASN A 1 92 ? -14.010 -42.412 -17.723 1.00 46.25 92 ASN A O 1
ATOM 703 N N . TYR A 1 93 ? -14.599 -40.619 -18.929 1.00 39.91 93 TYR A N 1
ATOM 704 C CA . TYR A 1 93 ? -14.425 -39.667 -17.823 1.00 39.91 93 TYR A CA 1
ATOM 705 C C . TYR A 1 93 ? -15.752 -39.341 -17.124 1.00 39.91 93 TYR A C 1
ATOM 707 O O . TYR A 1 93 ? -15.811 -39.296 -15.894 1.00 39.91 93 TYR A O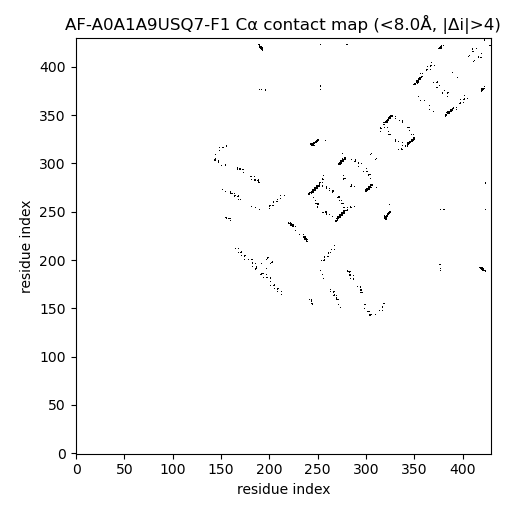 1
ATOM 715 N N . ASP A 1 94 ? -16.838 -39.219 -17.890 1.00 41.31 94 ASP A N 1
ATOM 716 C CA . ASP A 1 94 ? -18.157 -38.904 -17.336 1.00 41.31 94 ASP A CA 1
ATOM 717 C C . ASP A 1 94 ? -18.804 -40.091 -16.608 1.00 41.31 94 ASP A C 1
ATOM 719 O O . ASP A 1 94 ? -19.445 -39.875 -15.580 1.00 41.31 94 ASP A O 1
ATOM 723 N N . ASP A 1 95 ? -18.566 -41.342 -17.030 1.00 44.28 95 ASP A N 1
ATOM 724 C CA . ASP A 1 95 ? -19.031 -42.525 -16.276 1.00 44.28 95 ASP A CA 1
ATOM 725 C C . ASP A 1 95 ? -18.277 -42.672 -14.940 1.00 44.28 95 ASP A C 1
ATOM 727 O O . ASP A 1 95 ? -18.867 -42.982 -13.902 1.00 44.28 95 ASP A O 1
ATOM 731 N N . LEU A 1 96 ? -16.979 -42.345 -14.927 1.00 42.06 96 LEU A N 1
ATOM 732 C CA . LEU A 1 96 ? -16.157 -42.344 -13.716 1.00 42.06 96 LEU A CA 1
ATOM 733 C C . LEU A 1 96 ? -16.604 -41.239 -12.742 1.00 42.06 96 LEU A C 1
ATOM 735 O O . LEU A 1 96 ? -16.783 -41.493 -11.550 1.00 42.06 96 LEU A O 1
ATOM 739 N N . LEU A 1 97 ? -16.859 -40.026 -13.244 1.00 44.91 97 LEU A N 1
ATOM 740 C CA . LEU A 1 97 ? -17.380 -38.911 -12.448 1.00 44.91 97 LEU A CA 1
ATOM 741 C C . LEU A 1 97 ? -18.805 -39.163 -11.951 1.00 44.91 97 LEU A C 1
ATOM 743 O O . LEU A 1 97 ? -19.129 -38.779 -10.824 1.00 44.91 97 LEU A O 1
ATOM 747 N N . HIS A 1 98 ? -19.650 -39.822 -12.744 1.00 45.69 98 HIS A N 1
ATOM 748 C CA . HIS A 1 98 ? -21.003 -40.183 -12.335 1.00 45.69 98 HIS A CA 1
ATOM 749 C C . HIS A 1 98 ? -20.982 -41.240 -11.223 1.00 45.69 98 HIS A C 1
ATOM 751 O O . HIS A 1 98 ? -21.644 -41.063 -10.202 1.00 45.69 98 HIS A O 1
ATOM 757 N N . ARG A 1 99 ? -20.143 -42.279 -11.334 1.00 44.47 99 ARG A N 1
ATOM 758 C CA . ARG A 1 99 ? -19.949 -43.285 -10.272 1.00 44.47 99 ARG A CA 1
ATOM 759 C C . ARG A 1 99 ? -19.394 -42.674 -8.983 1.00 44.47 99 ARG A C 1
ATOM 761 O O . ARG A 1 99 ? -19.888 -42.988 -7.901 1.00 44.47 99 ARG A O 1
ATOM 768 N N . CYS A 1 100 ? -18.440 -41.747 -9.092 1.00 40.97 100 CYS A N 1
ATOM 769 C CA . CYS A 1 100 ? -17.890 -41.017 -7.947 1.00 40.97 100 CYS A CA 1
ATOM 770 C C . CYS A 1 100 ? -18.932 -40.111 -7.269 1.00 40.97 100 CYS A C 1
ATOM 772 O O . CYS A 1 100 ? -18.997 -40.062 -6.042 1.00 40.97 100 CYS A O 1
ATOM 774 N N . ARG A 1 101 ? -19.790 -39.430 -8.041 1.00 43.41 101 ARG A N 1
ATOM 775 C CA . ARG A 1 101 ? -20.867 -38.580 -7.500 1.00 43.41 101 ARG A CA 1
ATOM 776 C C . ARG A 1 101 ? -21.966 -39.400 -6.824 1.00 43.41 101 ARG A C 1
ATOM 778 O O . ARG A 1 101 ? -22.425 -39.016 -5.750 1.00 43.41 101 ARG A O 1
ATOM 785 N N . THR A 1 102 ? -22.335 -40.546 -7.393 1.00 43.97 102 THR A N 1
ATOM 786 C CA . THR A 1 102 ? -23.353 -41.438 -6.816 1.00 43.97 102 THR A CA 1
ATOM 787 C C . THR A 1 102 ? -22.862 -42.103 -5.526 1.00 43.97 102 THR A C 1
ATOM 789 O O . THR A 1 102 ? -23.627 -42.197 -4.569 1.00 43.97 102 THR A O 1
ATOM 792 N N . ALA A 1 103 ? -21.575 -42.463 -5.443 1.00 41.16 103 ALA A N 1
ATOM 793 C CA . ALA A 1 103 ? -20.966 -42.980 -4.214 1.00 41.16 103 ALA A CA 1
ATOM 794 C C . ALA A 1 103 ? -20.911 -41.928 -3.086 1.00 41.16 103 ALA A C 1
ATOM 796 O O . ALA A 1 103 ? -21.161 -42.253 -1.923 1.00 41.16 103 ALA A O 1
ATOM 797 N N . PHE A 1 104 ? -20.654 -40.657 -3.422 1.00 39.97 104 PHE A N 1
ATOM 798 C CA . PHE A 1 104 ? -20.600 -39.559 -2.446 1.00 39.97 104 PHE A CA 1
ATOM 799 C C . PHE A 1 104 ? -21.995 -39.140 -1.947 1.00 39.97 104 PHE A C 1
ATOM 801 O O . PHE A 1 104 ? -22.161 -38.800 -0.777 1.00 39.97 104 PHE A O 1
ATOM 808 N N . ALA A 1 105 ? -23.015 -39.205 -2.809 1.00 37.72 105 ALA A N 1
ATOM 809 C CA . ALA A 1 105 ? -24.386 -38.818 -2.473 1.00 37.72 105 ALA A CA 1
ATOM 810 C C . ALA A 1 105 ? -25.144 -39.862 -1.625 1.00 37.72 105 ALA A C 1
ATOM 812 O O . ALA A 1 105 ? -26.092 -39.504 -0.930 1.00 37.72 105 ALA A O 1
ATOM 813 N N . SER A 1 106 ? -24.738 -41.141 -1.634 1.00 40.47 106 SER A N 1
ATOM 814 C CA . SER A 1 106 ? -25.450 -42.216 -0.916 1.00 40.47 106 SER A CA 1
ATOM 815 C C . SER A 1 106 ? -25.007 -42.453 0.536 1.00 40.47 106 SER A C 1
ATOM 817 O O . SER A 1 106 ? -25.543 -43.343 1.198 1.00 40.47 106 SER A O 1
ATOM 819 N N . GLY A 1 107 ? -24.027 -41.698 1.049 1.00 34.94 107 GLY A N 1
ATOM 820 C CA . GLY A 1 107 ? -23.652 -41.710 2.471 1.00 34.94 107 GLY A CA 1
ATOM 821 C C . GLY A 1 107 ? -23.167 -43.057 3.031 1.00 34.94 107 GLY A C 1
ATOM 822 O O . GLY A 1 107 ? -23.282 -43.292 4.234 1.00 34.94 107 GLY A O 1
ATOM 823 N N . LYS A 1 108 ? -22.636 -43.964 2.198 1.00 36.56 108 LYS A N 1
ATOM 824 C CA . LYS A 1 108 ? -22.131 -45.275 2.638 1.00 36.56 108 LYS A CA 1
ATOM 825 C C . LYS A 1 108 ? -20.742 -45.582 2.067 1.00 36.56 108 LYS A C 1
ATOM 827 O O . LYS A 1 108 ? -20.535 -45.468 0.867 1.00 36.56 108 LYS A O 1
ATOM 832 N N . THR A 1 109 ? -19.884 -46.097 2.960 1.00 37.38 109 THR A N 1
ATOM 833 C CA . THR A 1 109 ? -18.534 -46.713 2.813 1.00 37.38 109 THR A CA 1
ATOM 834 C C . THR A 1 109 ? -17.351 -45.730 2.811 1.00 37.38 109 THR A C 1
ATOM 836 O O . THR A 1 109 ? -17.321 -44.813 2.005 1.00 37.38 109 THR A O 1
ATOM 839 N N . ARG A 1 110 ? -16.460 -45.685 3.824 1.00 32.47 110 ARG A N 1
ATOM 840 C CA . ARG A 1 110 ? -15.518 -46.676 4.424 1.00 32.47 110 ARG A CA 1
ATOM 841 C C . ARG A 1 110 ? -14.489 -47.229 3.421 1.00 32.47 110 ARG A C 1
ATOM 843 O O . ARG A 1 110 ? -14.856 -48.034 2.582 1.00 32.47 110 ARG A O 1
ATOM 850 N N . ASP A 1 111 ? -13.240 -46.785 3.616 1.00 34.47 111 ASP A N 1
ATOM 851 C CA . ASP A 1 111 ? -11.930 -47.274 3.142 1.00 34.47 111 ASP A CA 1
ATOM 852 C C . ASP A 1 111 ? -11.751 -47.697 1.675 1.00 34.47 111 ASP A C 1
ATOM 854 O O . ASP A 1 111 ? -12.200 -48.756 1.248 1.00 34.47 111 ASP A O 1
ATOM 858 N N . ILE A 1 112 ? -10.914 -46.938 0.956 1.00 27.86 112 ILE A N 1
ATOM 859 C CA . ILE A 1 112 ? -10.165 -47.418 -0.214 1.00 27.86 112 ILE A CA 1
ATOM 860 C C . ILE A 1 112 ? -8.700 -47.007 -0.018 1.00 27.86 112 ILE A C 1
ATOM 862 O O . ILE A 1 112 ? -8.367 -45.823 -0.057 1.00 27.86 112 ILE A O 1
ATOM 866 N N . SER A 1 113 ? -7.827 -47.986 0.224 1.00 26.92 113 SER A N 1
ATOM 867 C CA . SER A 1 113 ? -6.376 -47.823 0.332 1.00 26.92 113 SER A CA 1
ATOM 868 C C . SER A 1 113 ? -5.689 -48.327 -0.941 1.00 26.92 113 SER A C 1
ATOM 870 O O . SER A 1 113 ? -5.979 -49.420 -1.422 1.00 26.92 113 SER A O 1
ATOM 872 N N . PHE A 1 114 ? -4.748 -47.545 -1.478 1.00 26.50 114 PHE A N 1
ATOM 873 C CA . PHE A 1 114 ? -3.799 -48.007 -2.494 1.00 26.50 114 PHE A CA 1
ATOM 874 C C . PHE A 1 114 ? -2.430 -48.215 -1.835 1.00 26.50 114 PHE A C 1
ATOM 876 O O . PHE A 1 114 ? -1.863 -47.293 -1.251 1.00 26.50 114 PHE A O 1
ATOM 883 N N . ARG A 1 115 ? -1.929 -49.454 -1.901 1.00 24.70 115 ARG A N 1
ATOM 884 C CA . ARG A 1 115 ? -0.585 -49.874 -1.475 1.00 24.70 115 ARG A CA 1
ATOM 885 C C . ARG A 1 115 ? 0.420 -49.635 -2.600 1.00 24.70 115 ARG A C 1
ATOM 887 O O . ARG A 1 115 ? 0.193 -50.112 -3.707 1.00 24.70 115 ARG A O 1
ATOM 894 N N . LEU A 1 116 ? 1.559 -49.031 -2.272 1.00 26.50 116 LEU A N 1
ATOM 895 C CA . LEU A 1 116 ? 2.835 -49.230 -2.963 1.00 26.50 116 LEU A CA 1
ATOM 896 C C . LEU A 1 116 ? 3.932 -49.255 -1.889 1.00 26.50 116 LEU A C 1
ATOM 898 O O . LEU A 1 116 ? 4.186 -48.251 -1.227 1.00 26.50 116 LEU A O 1
ATOM 902 N N . ASP A 1 117 ? 4.507 -50.438 -1.680 1.00 28.55 117 ASP A N 1
ATOM 903 C CA . ASP A 1 117 ? 5.629 -50.705 -0.778 1.00 28.55 117 ASP A CA 1
ATOM 904 C C . ASP A 1 117 ? 6.954 -50.399 -1.495 1.00 28.55 117 ASP A C 1
ATOM 906 O O . ASP A 1 117 ? 7.177 -50.927 -2.582 1.00 28.55 117 ASP A O 1
ATOM 910 N N . LEU A 1 118 ? 7.840 -49.605 -0.877 1.00 27.33 118 LEU A N 1
ATOM 911 C CA . LEU A 1 118 ? 9.301 -49.742 -1.000 1.00 27.33 118 LEU A CA 1
ATOM 912 C C . LEU A 1 118 ? 10.018 -49.019 0.173 1.00 27.33 118 LEU A C 1
ATOM 914 O O . LEU A 1 118 ? 9.952 -47.801 0.314 1.00 27.33 118 LEU A O 1
ATOM 918 N N . ASP A 1 119 ? 10.665 -49.819 1.027 1.00 33.97 119 ASP A N 1
ATOM 919 C CA . ASP A 1 119 ? 11.791 -49.554 1.948 1.00 33.97 119 ASP A CA 1
ATOM 920 C C . ASP A 1 119 ? 11.805 -48.311 2.870 1.00 33.97 119 ASP A C 1
ATOM 922 O O . ASP A 1 119 ? 12.541 -47.340 2.695 1.00 33.97 119 ASP A O 1
ATOM 926 N N . LEU A 1 120 ? 11.094 -48.433 3.999 1.00 33.12 120 LEU A N 1
ATOM 927 C CA . LEU A 1 120 ? 10.976 -47.444 5.086 1.00 33.12 120 LEU A CA 1
ATOM 928 C C . LEU A 1 120 ? 12.104 -47.457 6.142 1.00 33.12 120 LEU A C 1
ATOM 930 O O . LEU A 1 120 ? 12.097 -46.622 7.047 1.00 33.12 120 LEU A O 1
ATOM 934 N N . ILE A 1 121 ? 13.079 -48.368 6.071 1.00 34.78 121 ILE A N 1
ATOM 935 C CA . ILE A 1 121 ? 14.058 -48.548 7.166 1.00 34.78 121 ILE A CA 1
ATOM 936 C C . ILE A 1 121 ? 15.318 -47.683 6.983 1.00 34.78 121 ILE A C 1
ATOM 938 O O . ILE A 1 121 ? 15.845 -47.164 7.967 1.00 34.78 121 ILE A O 1
ATOM 942 N N . ILE A 1 122 ? 15.742 -47.414 5.744 1.00 35.69 122 ILE A N 1
ATOM 943 C CA . ILE A 1 122 ? 16.910 -46.555 5.468 1.00 35.69 122 ILE A CA 1
ATOM 944 C C . ILE A 1 122 ? 16.528 -45.061 5.540 1.00 35.69 122 ILE A C 1
ATOM 946 O O . ILE A 1 122 ? 17.298 -44.245 6.050 1.00 35.69 122 ILE A O 1
ATOM 950 N N . LEU A 1 123 ? 15.289 -44.702 5.176 1.00 34.69 123 LEU A N 1
ATOM 951 C CA . LEU A 1 123 ? 14.770 -43.338 5.337 1.00 34.69 123 LEU A CA 1
ATOM 952 C C . LEU A 1 123 ? 14.529 -42.980 6.818 1.00 34.69 123 LEU A C 1
ATOM 954 O O . LEU A 1 123 ? 14.761 -41.845 7.228 1.00 34.69 123 LEU A O 1
ATOM 958 N N . ALA A 1 124 ? 14.119 -43.942 7.653 1.00 34.09 124 ALA A N 1
ATOM 959 C CA . ALA A 1 124 ? 13.828 -43.698 9.068 1.00 34.09 124 ALA A CA 1
ATOM 960 C C . ALA A 1 124 ? 15.076 -43.380 9.910 1.00 34.09 124 ALA A C 1
ATOM 962 O O . ALA A 1 124 ? 14.968 -42.637 10.889 1.00 34.09 124 ALA A O 1
ATOM 963 N N . GLN A 1 125 ? 16.255 -43.892 9.537 1.00 35.00 125 GLN A N 1
ATOM 964 C CA . GLN A 1 125 ? 17.516 -43.548 10.207 1.00 35.00 125 GLN A CA 1
ATOM 965 C C . GLN A 1 125 ? 18.069 -42.196 9.732 1.00 35.00 125 GLN A C 1
ATOM 967 O O . GLN A 1 125 ? 18.484 -41.396 10.570 1.00 35.00 125 GLN A O 1
ATOM 972 N N . PHE A 1 126 ? 17.949 -41.870 8.440 1.00 34.66 126 PHE A N 1
ATOM 973 C CA . PHE A 1 126 ? 18.361 -40.565 7.904 1.00 34.66 126 PHE A CA 1
ATOM 974 C C . PHE A 1 126 ? 17.458 -39.415 8.403 1.00 34.66 126 PHE A C 1
ATOM 976 O O . PHE A 1 126 ? 17.934 -38.355 8.809 1.00 34.66 126 PHE A O 1
ATOM 983 N N . VAL A 1 127 ? 16.143 -39.656 8.504 1.00 39.56 127 VAL A N 1
ATOM 984 C CA . VAL A 1 127 ? 15.167 -38.695 9.050 1.00 39.56 127 VAL A CA 1
ATOM 985 C C . VAL A 1 127 ? 15.313 -38.522 10.567 1.00 39.56 127 VAL A C 1
ATOM 987 O O . VAL A 1 127 ? 15.025 -37.444 11.084 1.00 39.56 127 VAL A O 1
ATOM 990 N N . ARG A 1 128 ? 15.783 -39.534 11.312 1.00 35.31 128 ARG A N 1
ATOM 991 C CA . ARG A 1 128 ? 16.008 -39.401 12.766 1.00 35.31 128 ARG A CA 1
ATOM 992 C C . ARG A 1 128 ? 17.177 -38.481 13.098 1.00 35.31 128 ARG A C 1
ATOM 994 O O . ARG A 1 128 ? 17.083 -37.752 14.080 1.00 35.31 128 ARG A O 1
ATOM 1001 N N . GLN A 1 129 ? 18.228 -38.490 12.281 1.00 31.02 129 GLN A N 1
ATOM 1002 C CA . GLN A 1 129 ? 19.418 -37.677 12.525 1.00 31.02 129 GLN A CA 1
ATOM 1003 C C . GLN A 1 129 ? 19.198 -36.210 12.116 1.00 31.02 129 GLN A C 1
ATOM 1005 O O . GLN A 1 129 ? 19.591 -35.319 12.860 1.00 31.02 129 GLN A O 1
ATOM 1010 N N . MET A 1 130 ? 18.421 -35.944 11.054 1.00 33.75 130 MET A N 1
ATOM 1011 C CA . MET A 1 130 ? 17.968 -34.578 10.732 1.00 33.75 130 MET A CA 1
ATOM 1012 C C . MET A 1 130 ? 16.882 -34.042 11.679 1.00 33.75 130 MET A C 1
ATOM 1014 O O . MET A 1 130 ? 16.784 -32.833 11.876 1.00 33.75 130 MET A O 1
ATOM 1018 N N . LYS A 1 131 ? 16.072 -34.905 12.313 1.00 32.09 131 LYS A N 1
ATOM 1019 C CA . LYS A 1 131 ? 15.032 -34.465 13.263 1.00 32.09 131 LYS A CA 1
ATOM 1020 C C . LYS A 1 131 ? 15.585 -33.851 14.548 1.00 32.09 131 LYS A C 1
ATOM 1022 O O . LYS A 1 131 ? 14.863 -33.090 15.179 1.00 32.09 131 LYS A O 1
ATOM 1027 N N . ILE A 1 132 ? 16.821 -34.148 14.945 1.00 33.38 132 ILE A N 1
ATOM 1028 C CA . ILE A 1 132 ? 17.387 -33.569 16.173 1.00 33.38 132 ILE A CA 1
ATOM 1029 C C . ILE A 1 132 ? 17.911 -32.145 15.920 1.00 33.38 132 ILE A C 1
ATOM 1031 O O . ILE A 1 132 ? 17.771 -31.299 16.798 1.00 33.38 132 ILE A O 1
ATOM 1035 N N . GLU A 1 133 ? 18.366 -31.824 14.704 1.00 30.00 133 GLU A N 1
ATOM 1036 C CA . GLU A 1 133 ? 18.7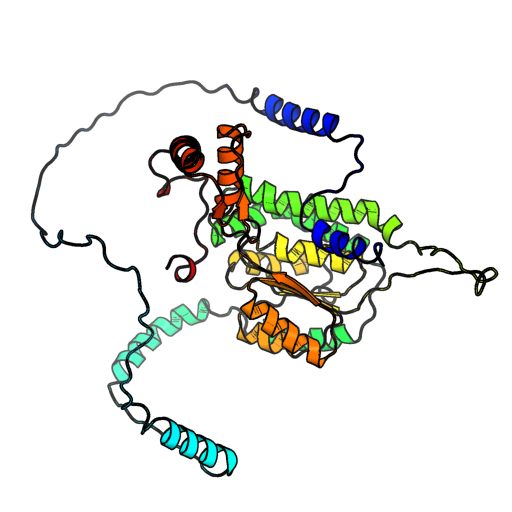62 -30.450 14.347 1.00 30.00 133 GLU A CA 1
ATOM 1037 C C . GLU A 1 133 ? 17.599 -29.587 13.815 1.00 30.00 133 GLU A C 1
ATOM 1039 O O . GLU A 1 133 ? 17.575 -28.383 14.062 1.00 30.00 133 GLU A O 1
ATOM 1044 N N . LEU A 1 134 ? 16.560 -30.168 13.193 1.00 29.25 134 LEU A N 1
ATOM 1045 C CA . LEU A 1 134 ? 15.394 -29.392 12.726 1.00 29.25 134 LEU A CA 1
ATOM 1046 C C . LEU A 1 134 ? 14.398 -29.010 13.835 1.00 29.25 134 LEU A C 1
ATOM 1048 O O . LEU A 1 134 ? 13.683 -28.015 13.703 1.00 29.25 134 LEU A O 1
ATOM 1052 N N . VAL A 1 135 ? 14.322 -29.769 14.935 1.00 29.78 135 VAL A N 1
ATOM 1053 C CA . VAL A 1 135 ? 13.354 -29.499 16.021 1.00 29.78 135 VAL A CA 1
ATOM 1054 C C . VAL A 1 135 ? 13.705 -28.232 16.817 1.00 29.78 135 VAL A C 1
ATOM 1056 O O . VAL A 1 135 ? 12.822 -27.649 17.450 1.00 29.78 135 VAL A O 1
ATOM 1059 N N . HIS A 1 136 ? 14.939 -27.729 16.711 1.00 30.67 136 HIS A N 1
ATOM 1060 C CA . HIS A 1 136 ? 15.293 -26.403 17.223 1.00 30.67 136 HIS A CA 1
ATOM 1061 C C . HIS A 1 136 ? 15.030 -25.248 16.242 1.00 30.67 136 HIS A C 1
ATOM 1063 O O . HIS A 1 136 ? 14.946 -24.109 16.690 1.00 30.67 136 HIS A O 1
ATOM 1069 N N . LEU A 1 137 ? 14.799 -25.520 14.952 1.00 29.58 137 LEU A N 1
ATOM 1070 C CA . LEU A 1 137 ? 14.631 -24.496 13.908 1.00 29.58 137 LEU A CA 1
ATOM 1071 C C . LEU A 1 137 ? 13.182 -24.297 13.415 1.00 29.58 137 LEU A C 1
ATOM 1073 O O . LEU A 1 137 ? 12.923 -23.347 12.685 1.00 29.58 137 LEU A O 1
ATOM 1077 N N . LEU A 1 138 ? 12.216 -25.126 13.837 1.00 30.22 138 LEU A N 1
ATOM 1078 C CA . LEU A 1 138 ? 10.814 -25.055 13.371 1.00 30.22 138 LEU A CA 1
ATOM 1079 C C . LEU A 1 138 ? 9.762 -24.879 14.479 1.00 30.22 138 LEU A C 1
ATOM 1081 O O . LEU A 1 138 ? 8.598 -25.235 14.307 1.00 30.22 138 LEU A O 1
ATOM 1085 N N . LYS A 1 139 ? 10.124 -24.260 15.607 1.00 30.09 139 LYS A N 1
ATOM 1086 C CA . LYS A 1 139 ? 9.133 -23.669 16.525 1.00 30.09 139 LYS A CA 1
ATOM 1087 C C . LYS A 1 139 ? 8.869 -22.199 16.174 1.00 30.09 139 LYS A C 1
ATOM 1089 O O . LYS A 1 139 ? 9.007 -21.326 17.022 1.00 30.09 139 LYS A O 1
ATOM 1094 N N . LEU A 1 140 ? 8.463 -21.934 14.932 1.00 33.09 140 LEU A N 1
ATOM 1095 C CA . LEU A 1 140 ? 7.626 -20.766 14.636 1.00 33.09 140 LEU A CA 1
ATOM 1096 C C . LEU A 1 140 ? 6.169 -21.199 14.881 1.00 33.09 140 LEU A C 1
ATOM 1098 O O . LEU A 1 140 ? 5.795 -22.311 14.507 1.00 33.09 140 LEU A O 1
ATOM 1102 N N . PRO A 1 141 ? 5.362 -20.436 15.630 1.00 41.03 141 PRO A N 1
ATOM 1103 C CA . PRO A 1 141 ? 4.343 -21.037 16.474 1.00 41.03 141 PRO A CA 1
ATOM 1104 C C . PRO A 1 141 ? 3.075 -21.357 15.680 1.00 41.03 141 PRO A C 1
ATOM 1106 O O . PRO A 1 141 ? 2.345 -20.449 15.303 1.00 41.03 141 PRO A O 1
ATOM 1109 N N . GLN A 1 142 ? 2.682 -22.633 15.629 1.00 40.41 142 GLN A N 1
ATOM 1110 C CA . GLN A 1 142 ? 1.267 -23.012 15.454 1.00 40.41 142 GLN A CA 1
ATOM 1111 C C . GLN A 1 142 ? 0.364 -22.473 16.593 1.00 40.41 142 GLN A C 1
ATOM 1113 O O . GLN A 1 142 ? -0.856 -22.614 16.557 1.00 40.41 142 GLN A O 1
ATOM 1118 N N . MET A 1 143 ? 0.949 -21.828 17.611 1.00 36.50 143 MET A N 1
ATOM 1119 C CA . MET A 1 143 ? 0.221 -21.092 18.642 1.00 36.50 143 MET A CA 1
ATOM 1120 C C . MET A 1 143 ? -0.351 -19.744 18.174 1.00 36.50 143 MET A C 1
ATOM 1122 O O . MET A 1 143 ? -1.244 -19.247 18.853 1.00 36.50 143 MET A O 1
ATOM 1126 N N . SER A 1 144 ? 0.095 -19.152 17.056 1.00 50.16 144 SER A N 1
ATOM 1127 C CA . SER A 1 144 ? -0.390 -17.825 16.640 1.00 50.16 144 SER A CA 1
ATOM 1128 C C . SER A 1 144 ? -1.832 -17.869 16.130 1.00 50.16 144 SER A C 1
ATOM 1130 O O . SER A 1 144 ? -2.675 -17.163 16.664 1.00 50.16 144 SER A O 1
ATOM 1132 N N . ALA A 1 145 ? -2.165 -18.744 15.176 1.00 48.12 145 ALA A N 1
ATOM 1133 C CA . ALA A 1 145 ? -3.470 -18.708 14.511 1.00 48.12 145 ALA A CA 1
ATOM 1134 C C . ALA A 1 145 ? -4.643 -18.995 15.463 1.00 48.12 145 ALA A C 1
ATOM 1136 O O . ALA A 1 145 ? -5.617 -18.247 15.490 1.00 48.12 145 ALA A O 1
ATOM 1137 N N . LYS A 1 146 ? -4.546 -20.037 16.301 1.00 50.72 146 LYS A N 1
ATOM 1138 C CA . LYS A 1 146 ? -5.624 -20.383 17.244 1.00 50.72 146 LYS A CA 1
ATOM 1139 C C . LYS A 1 146 ? -5.824 -19.305 18.314 1.00 50.72 146 LYS A C 1
ATOM 1141 O O . LYS A 1 146 ? -6.958 -18.931 18.593 1.00 50.72 146 LYS A O 1
ATOM 1146 N N . TYR A 1 147 ? -4.730 -18.788 18.875 1.00 51.03 147 TYR A N 1
ATOM 1147 C CA . TYR A 1 147 ? -4.778 -17.711 19.865 1.00 51.03 147 TYR A CA 1
ATOM 1148 C C . TYR A 1 147 ? -5.311 -16.407 19.260 1.00 51.03 147 TYR A C 1
ATOM 1150 O O . TYR A 1 147 ? -6.095 -15.701 19.893 1.00 51.03 147 TYR A O 1
ATOM 1158 N N . SER A 1 148 ? -4.945 -16.118 18.008 1.00 60.59 148 SER A N 1
ATOM 1159 C CA . SER A 1 148 ? -5.498 -15.001 17.257 1.00 60.59 148 SER A CA 1
ATOM 1160 C C . SER A 1 148 ? -7.007 -15.146 17.110 1.00 60.59 148 SER A C 1
ATOM 1162 O O . SER A 1 148 ? -7.699 -14.218 17.501 1.00 60.59 148 SER A O 1
ATOM 1164 N N . LEU A 1 149 ? -7.526 -16.296 16.655 1.00 64.88 149 LEU A N 1
ATOM 1165 C CA . LEU A 1 149 ? -8.967 -16.524 16.440 1.00 64.88 149 LEU A CA 1
ATOM 1166 C C . LEU A 1 149 ? -9.826 -16.280 17.690 1.00 64.88 149 LEU A C 1
ATOM 1168 O O . LEU A 1 149 ? -10.899 -15.686 17.583 1.00 64.88 149 LEU A O 1
ATOM 1172 N N . ASP A 1 150 ? -9.364 -16.708 18.867 1.00 66.06 150 ASP A N 1
ATOM 1173 C CA . ASP A 1 150 ? -10.083 -16.463 20.122 1.00 66.06 150 ASP A CA 1
ATOM 1174 C C . ASP A 1 150 ? -10.104 -14.967 20.475 1.00 66.06 150 ASP A C 1
ATOM 1176 O O . ASP A 1 150 ? -11.151 -14.443 20.863 1.00 66.06 150 ASP A O 1
ATOM 1180 N N . LYS A 1 151 ? -8.997 -14.244 20.243 1.00 65.19 151 LYS A N 1
ATOM 1181 C CA . LYS A 1 151 ? -8.965 -12.778 20.367 1.00 65.19 151 LYS A CA 1
ATOM 1182 C C . LYS A 1 151 ? -9.921 -12.089 19.392 1.00 65.19 151 LYS A C 1
ATOM 1184 O O . LYS A 1 151 ? -10.640 -11.192 19.818 1.00 65.19 151 LYS A O 1
ATOM 1189 N N . ILE A 1 152 ? -9.997 -12.526 18.129 1.00 64.88 152 ILE A N 1
ATOM 1190 C CA . ILE A 1 152 ? -10.911 -11.934 17.125 1.00 64.88 152 ILE A CA 1
ATOM 1191 C C . ILE A 1 152 ? -12.355 -11.981 17.615 1.00 64.88 152 ILE A C 1
ATOM 1193 O O . ILE A 1 152 ? -13.057 -10.975 17.569 1.00 64.88 152 ILE A O 1
ATOM 1197 N N . LYS A 1 153 ? -12.788 -13.139 18.131 1.00 67.38 153 LYS A N 1
ATOM 1198 C CA . LYS A 1 153 ? -14.149 -13.317 18.661 1.00 67.38 153 LYS A CA 1
ATOM 1199 C C . LYS A 1 153 ? -14.441 -12.390 19.836 1.00 67.38 153 LYS A C 1
ATOM 1201 O O . LYS A 1 153 ? -15.564 -11.908 19.969 1.00 67.38 153 LYS A O 1
ATOM 1206 N N . ILE A 1 154 ? -13.453 -12.146 20.693 1.00 67.44 154 ILE A N 1
ATOM 1207 C CA . ILE A 1 154 ? -13.597 -11.208 21.809 1.00 67.44 154 ILE A CA 1
ATOM 1208 C C . ILE A 1 154 ? -13.723 -9.782 21.264 1.00 67.44 154 ILE A C 1
ATOM 1210 O O . ILE A 1 154 ? -14.690 -9.097 21.582 1.00 67.44 154 ILE A O 1
ATOM 1214 N N . MET A 1 155 ? -12.808 -9.368 20.386 1.00 66.00 155 MET A N 1
ATOM 1215 C CA . MET A 1 155 ? -12.765 -8.013 19.828 1.00 66.00 155 MET A CA 1
ATOM 1216 C C . MET A 1 155 ? -14.005 -7.658 19.012 1.00 66.00 155 MET A C 1
ATOM 1218 O O . MET A 1 155 ? -14.460 -6.523 19.086 1.00 66.00 155 MET A O 1
ATOM 1222 N N . SER A 1 156 ? -14.599 -8.620 18.294 1.00 60.75 156 SER A N 1
ATOM 1223 C CA . SER A 1 156 ? -15.847 -8.400 17.543 1.00 60.75 156 SER A CA 1
ATOM 1224 C C . SER A 1 156 ? -17.037 -7.976 18.417 1.00 60.75 156 SER A C 1
ATOM 1226 O O . SER A 1 156 ? -18.090 -7.645 17.888 1.00 60.75 156 SER A O 1
ATOM 1228 N N . ASN A 1 157 ? -16.883 -7.988 19.748 1.00 54.56 157 ASN A N 1
ATOM 1229 C CA . ASN A 1 157 ? -17.897 -7.579 20.717 1.00 54.56 157 ASN A CA 1
ATOM 1230 C C . ASN A 1 157 ? -17.514 -6.322 21.531 1.00 54.56 157 ASN A C 1
ATOM 1232 O O . ASN A 1 157 ? -18.201 -6.015 22.505 1.00 54.56 157 ASN A O 1
ATOM 1236 N N . VAL A 1 158 ? -16.433 -5.605 21.191 1.00 55.47 158 VAL A N 1
ATOM 1237 C CA . VAL A 1 158 ? -15.925 -4.466 21.983 1.00 55.47 158 VAL A CA 1
ATOM 1238 C C . VAL A 1 158 ? -16.008 -3.154 21.194 1.00 55.47 158 VAL A C 1
ATOM 1240 O O . VAL A 1 158 ? -15.573 -3.077 20.050 1.00 55.47 158 VAL A O 1
ATOM 1243 N N . SER A 1 159 ? -16.548 -2.103 21.826 1.00 47.06 159 SER A N 1
ATOM 1244 C CA . SER A 1 159 ? -16.613 -0.748 21.259 1.00 47.06 159 SER A CA 1
ATOM 1245 C C . SER A 1 159 ? -15.243 -0.054 21.322 1.00 47.06 159 SER A C 1
ATOM 1247 O O . SER A 1 159 ? -14.596 -0.109 22.373 1.00 47.06 159 SER A O 1
ATOM 1249 N N . PRO A 1 160 ? -14.804 0.663 20.273 1.00 55.03 160 PRO A N 1
ATOM 1250 C CA . PRO A 1 160 ? -13.508 1.334 20.287 1.00 55.03 160 PRO A CA 1
ATOM 1251 C C . PRO A 1 160 ? -13.428 2.511 21.272 1.00 55.03 160 PRO A C 1
ATOM 1253 O O . PRO A 1 160 ? -14.397 3.234 21.498 1.00 55.03 160 PRO A O 1
ATOM 1256 N N . SER A 1 161 ? -12.241 2.706 21.853 1.00 51.53 161 SER A N 1
ATOM 1257 C CA . SER A 1 161 ? -11.930 3.740 22.853 1.00 51.53 161 SER A CA 1
ATOM 1258 C C . SER A 1 161 ? -11.321 5.009 22.208 1.00 51.53 161 SER A C 1
ATOM 1260 O O . SER A 1 161 ? -10.606 4.879 21.212 1.00 51.53 161 SER A O 1
ATOM 1262 N N . PRO A 1 162 ? -11.487 6.231 22.775 1.00 54.25 162 PRO A N 1
ATOM 1263 C CA . PRO A 1 162 ? -10.995 7.512 22.221 1.00 54.25 162 PRO A CA 1
ATOM 1264 C C . PRO A 1 162 ? -9.459 7.691 22.142 1.00 54.25 162 PRO A C 1
ATOM 1266 O O . PRO A 1 162 ? -8.947 8.804 22.026 1.00 54.25 162 PRO A O 1
ATOM 1269 N N . LEU A 1 163 ? -8.684 6.612 22.236 1.00 74.62 163 LEU A N 1
ATOM 1270 C CA . LEU A 1 163 ? -7.225 6.623 22.362 1.00 74.62 163 LEU A CA 1
ATOM 1271 C C . LEU A 1 163 ? -6.486 6.635 21.009 1.00 74.62 163 LEU A C 1
ATOM 1273 O O . LEU A 1 163 ? -5.258 6.521 20.989 1.00 74.62 163 LEU A O 1
ATOM 1277 N N . TRP A 1 164 ? -7.191 6.790 19.885 1.00 79.69 164 TRP A N 1
ATOM 1278 C CA . TRP A 1 164 ? -6.639 6.619 18.536 1.00 79.69 164 TRP A CA 1
ATOM 1279 C C . TRP A 1 164 ? -5.495 7.594 18.209 1.00 79.69 164 TRP A C 1
ATOM 1281 O O . TRP A 1 164 ? -4.478 7.155 17.677 1.00 79.69 164 TRP A O 1
ATOM 1291 N N . LYS A 1 165 ? -5.537 8.869 18.642 1.00 87.25 165 LYS A N 1
ATOM 1292 C CA . LYS A 1 165 ? -4.393 9.800 18.463 1.00 87.25 165 LYS A CA 1
ATOM 1293 C C . LYS A 1 165 ? -3.112 9.284 19.097 1.00 87.25 165 LYS A C 1
ATOM 1295 O O . LYS A 1 165 ? -2.026 9.483 18.560 1.00 87.25 165 LYS A O 1
ATOM 1300 N N . ARG A 1 166 ? -3.228 8.662 20.273 1.00 92.69 166 ARG A N 1
ATOM 1301 C CA . ARG A 1 166 ? -2.077 8.094 20.978 1.00 92.69 166 ARG A CA 1
ATOM 1302 C C . ARG A 1 166 ? -1.521 6.901 20.207 1.00 92.69 166 ARG A C 1
ATOM 1304 O O . ARG A 1 166 ? -0.309 6.797 20.082 1.00 92.69 166 ARG A O 1
ATOM 1311 N N . GLN A 1 167 ? -2.394 6.057 19.660 1.00 94.31 167 GLN A N 1
ATOM 1312 C CA . GLN A 1 167 ? -1.993 4.922 18.825 1.00 94.31 167 GLN A CA 1
ATOM 1313 C C . GLN A 1 167 ? -1.293 5.391 17.542 1.00 94.31 167 GLN A C 1
ATOM 1315 O O . GLN A 1 167 ? -0.216 4.898 17.239 1.00 94.31 167 GLN A O 1
ATOM 1320 N N . LEU A 1 168 ? -1.816 6.415 16.856 1.00 96.25 168 LEU A N 1
ATOM 1321 C CA . LEU A 1 168 ? -1.173 7.008 15.674 1.00 96.25 168 LEU A CA 1
ATOM 1322 C C . LEU A 1 168 ? 0.204 7.606 15.994 1.00 96.25 168 LEU A C 1
ATOM 1324 O O . LEU A 1 168 ? 1.163 7.376 15.266 1.00 96.25 168 LEU A O 1
ATOM 1328 N N . LYS A 1 169 ? 0.337 8.330 17.113 1.00 97.50 169 LYS A N 1
ATOM 1329 C CA . LYS A 1 169 ? 1.640 8.850 17.566 1.00 97.50 169 LYS A CA 1
ATOM 1330 C C . LYS A 1 169 ? 2.623 7.729 17.904 1.00 97.50 169 LYS A C 1
ATOM 1332 O O . LYS A 1 169 ? 3.803 7.848 17.600 1.00 97.50 169 LYS A O 1
ATOM 1337 N N . ASN A 1 170 ? 2.155 6.643 18.518 1.00 98.12 170 ASN A N 1
ATOM 1338 C CA . ASN A 1 170 ? 2.991 5.472 18.774 1.00 98.12 170 ASN A CA 1
ATOM 1339 C C . ASN A 1 170 ? 3.377 4.742 17.482 1.00 98.12 170 ASN A C 1
ATOM 1341 O O . ASN A 1 170 ? 4.488 4.234 17.396 1.00 98.12 170 ASN A O 1
ATOM 1345 N N . LEU A 1 171 ? 2.492 4.714 16.483 1.00 98.06 171 LEU A N 1
ATOM 1346 C CA . LEU A 1 171 ? 2.775 4.149 15.168 1.00 98.06 171 LEU A CA 1
ATOM 1347 C C . LEU A 1 171 ? 3.846 4.965 14.432 1.00 98.06 171 LEU A C 1
ATOM 1349 O O . LEU A 1 171 ? 4.800 4.389 13.921 1.00 98.06 171 LEU A O 1
ATOM 1353 N N . LEU A 1 172 ? 3.753 6.298 14.468 1.00 98.56 172 LEU A N 1
ATOM 1354 C CA . LEU A 1 172 ? 4.800 7.180 13.946 1.00 98.56 172 LEU A CA 1
ATOM 1355 C C . LEU A 1 172 ? 6.141 6.935 14.650 1.00 98.56 172 LEU A C 1
ATOM 1357 O O . LEU A 1 172 ? 7.152 6.726 13.987 1.00 98.56 172 LEU A O 1
ATOM 1361 N N . ARG A 1 173 ? 6.134 6.865 15.988 1.00 98.62 173 ARG A N 1
ATOM 1362 C CA . ARG A 1 173 ? 7.331 6.518 16.768 1.00 98.62 173 ARG A CA 1
ATOM 1363 C C . ARG A 1 173 ? 7.908 5.162 16.376 1.00 98.62 173 ARG A C 1
ATOM 1365 O O . ARG A 1 173 ? 9.120 5.032 16.284 1.00 98.62 173 ARG A O 1
ATOM 1372 N N . MET A 1 174 ? 7.064 4.161 16.121 1.00 98.62 174 MET A N 1
ATOM 1373 C CA . MET A 1 174 ? 7.519 2.857 15.635 1.00 98.62 174 MET A CA 1
ATOM 1374 C C . MET A 1 174 ? 8.288 3.002 14.318 1.00 98.62 174 MET A C 1
ATOM 1376 O O . MET A 1 174 ? 9.349 2.400 14.172 1.00 98.62 174 MET A O 1
ATOM 1380 N N . TYR A 1 175 ? 7.783 3.804 13.375 1.00 98.44 175 TYR A N 1
ATOM 1381 C CA . TYR A 1 175 ? 8.459 4.030 12.096 1.00 98.44 175 TYR A CA 1
ATOM 1382 C C . TYR A 1 175 ? 9.800 4.746 12.262 1.00 98.44 175 TYR A C 1
ATOM 1384 O O . TYR A 1 175 ? 10.765 4.402 11.587 1.00 98.44 175 TYR A O 1
ATOM 1392 N N . GLU A 1 176 ? 9.867 5.739 13.145 1.00 98.31 176 GLU A N 1
ATOM 1393 C CA . GLU A 1 176 ? 11.081 6.521 13.394 1.00 98.31 176 GLU A CA 1
ATOM 1394 C C . GLU A 1 176 ? 12.151 5.706 14.129 1.00 98.31 176 GLU A C 1
ATOM 1396 O O . GLU A 1 176 ? 13.309 5.691 13.719 1.00 98.31 176 GLU A O 1
ATOM 1401 N N . GLU A 1 177 ? 11.762 4.996 15.190 1.00 98.69 177 GLU A N 1
ATOM 1402 C CA . GLU A 1 177 ? 12.677 4.232 16.043 1.00 98.69 177 GLU A CA 1
ATOM 1403 C C . GLU A 1 177 ? 13.206 2.953 15.359 1.00 98.69 177 GLU A C 1
ATOM 1405 O O . GLU A 1 177 ? 14.238 2.441 15.780 1.00 98.69 177 GLU A O 1
ATOM 1410 N N . ASN A 1 178 ? 12.532 2.445 14.315 1.00 98.56 178 ASN A N 1
ATOM 1411 C CA . ASN A 1 178 ? 12.855 1.161 13.667 1.00 98.56 178 ASN A CA 1
ATOM 1412 C C . ASN A 1 178 ? 13.107 1.279 12.147 1.00 98.56 178 ASN A C 1
ATOM 1414 O O . ASN A 1 178 ? 12.935 0.307 11.407 1.00 98.56 178 ASN A O 1
ATOM 1418 N N . GLU A 1 179 ? 13.467 2.463 11.634 1.00 98.19 179 GLU A N 1
ATOM 1419 C CA . GLU A 1 179 ? 13.688 2.668 10.191 1.00 98.19 179 GLU A CA 1
ATOM 1420 C C . GLU A 1 179 ? 14.741 1.718 9.609 1.00 98.19 179 GLU A C 1
ATOM 1422 O O . GLU A 1 179 ? 14.555 1.162 8.524 1.00 98.19 179 GLU A O 1
ATOM 1427 N N . THR A 1 180 ? 15.837 1.509 10.336 1.00 98.19 180 THR A N 1
ATOM 1428 C CA . THR A 1 180 ? 16.935 0.657 9.867 1.00 98.19 180 THR A CA 1
ATOM 1429 C C . THR A 1 180 ? 16.475 -0.795 9.742 1.00 98.19 180 THR A C 1
ATOM 1431 O O . THR A 1 180 ? 16.741 -1.451 8.739 1.00 98.19 180 THR A O 1
ATOM 1434 N N . GLU A 1 181 ? 15.725 -1.288 10.721 1.00 98.50 181 GLU A N 1
ATOM 1435 C CA . GLU A 1 181 ? 15.159 -2.632 10.753 1.00 98.50 181 GLU A CA 1
ATOM 1436 C C . GLU A 1 181 ? 14.120 -2.833 9.646 1.00 98.50 181 GLU A C 1
ATOM 1438 O O . GLU A 1 181 ? 14.117 -3.885 9.005 1.00 98.50 181 GLU A O 1
ATOM 1443 N N . MET A 1 182 ? 13.291 -1.820 9.365 1.00 98.62 182 MET A N 1
ATOM 1444 C CA . MET A 1 182 ? 12.364 -1.838 8.228 1.00 98.62 182 MET A CA 1
ATOM 1445 C C . MET A 1 182 ? 13.110 -1.974 6.898 1.00 98.62 182 MET A C 1
ATOM 1447 O O . MET A 1 182 ? 12.767 -2.835 6.089 1.00 98.62 182 MET A O 1
ATOM 1451 N N . ILE A 1 183 ? 14.153 -1.167 6.682 1.00 98.50 183 ILE A N 1
ATOM 1452 C CA . ILE A 1 183 ? 14.970 -1.220 5.460 1.00 98.50 183 ILE A CA 1
ATOM 1453 C C . ILE A 1 183 ? 15.657 -2.582 5.325 1.00 98.50 183 ILE A C 1
ATOM 1455 O O . ILE A 1 183 ? 15.644 -3.159 4.241 1.00 98.50 183 ILE A O 1
ATOM 1459 N N . ASN A 1 184 ? 16.208 -3.120 6.414 1.00 98.56 184 ASN A N 1
ATOM 1460 C CA . ASN A 1 184 ? 16.867 -4.425 6.407 1.00 98.56 184 ASN A CA 1
ATOM 1461 C C . ASN A 1 184 ? 15.889 -5.562 6.078 1.00 98.56 184 ASN A C 1
ATOM 1463 O O . ASN A 1 184 ? 16.245 -6.484 5.351 1.00 98.56 184 ASN A O 1
ATOM 1467 N N . ALA A 1 185 ? 14.655 -5.503 6.586 1.00 98.56 185 ALA A N 1
ATOM 1468 C CA . ALA A 1 185 ? 13.629 -6.489 6.257 1.00 98.56 185 ALA A CA 1
ATOM 1469 C C . ALA A 1 185 ? 13.234 -6.426 4.769 1.00 98.56 185 ALA A C 1
ATOM 1471 O O . ALA A 1 185 ? 13.124 -7.465 4.120 1.00 98.56 185 ALA A O 1
ATOM 1472 N N . LEU A 1 186 ? 13.090 -5.214 4.218 1.00 98.50 186 LEU A N 1
ATOM 1473 C CA . LEU A 1 186 ? 12.800 -4.994 2.796 1.00 98.50 186 LEU A CA 1
ATOM 1474 C C . LEU A 1 186 ? 13.938 -5.477 1.887 1.00 98.50 186 LEU A C 1
ATOM 1476 O O . LEU A 1 186 ? 13.683 -6.092 0.852 1.00 98.50 186 LEU A O 1
ATOM 1480 N N . ASP A 1 187 ? 15.191 -5.235 2.273 1.00 98.19 187 ASP A N 1
ATOM 1481 C CA . ASP A 1 187 ? 16.353 -5.770 1.563 1.00 98.19 187 ASP A CA 1
ATOM 1482 C C . ASP A 1 187 ? 16.383 -7.305 1.617 1.00 98.19 187 ASP A C 1
ATOM 1484 O O . ASP A 1 187 ? 16.568 -7.960 0.595 1.00 98.19 187 ASP A O 1
ATOM 1488 N N . ALA A 1 188 ? 16.099 -7.902 2.775 1.00 98.31 188 ALA A N 1
ATOM 1489 C CA . ALA A 1 188 ? 16.093 -9.354 2.918 1.00 98.31 188 ALA A CA 1
ATOM 1490 C C . ALA A 1 188 ? 15.018 -10.051 2.061 1.00 98.31 188 ALA A C 1
ATOM 1492 O O . ALA A 1 188 ? 15.273 -11.135 1.537 1.00 98.31 188 ALA A O 1
ATOM 1493 N N . ASP A 1 189 ? 13.833 -9.448 1.905 1.00 98.31 189 ASP A N 1
ATOM 1494 C CA . ASP A 1 189 ? 12.733 -10.041 1.130 1.00 98.31 189 ASP A CA 1
ATOM 1495 C C . ASP A 1 189 ? 12.807 -9.725 -0.375 1.00 98.31 189 ASP A C 1
ATOM 1497 O O . ASP A 1 189 ? 12.484 -10.572 -1.205 1.00 98.31 189 ASP A O 1
ATOM 1501 N N . LEU A 1 190 ? 13.222 -8.512 -0.750 1.00 97.88 190 LEU A N 1
ATOM 1502 C CA . LEU A 1 190 ? 13.111 -8.008 -2.129 1.00 97.88 190 LEU A CA 1
ATOM 1503 C C . LEU A 1 190 ? 14.452 -7.596 -2.742 1.00 97.88 190 LEU A C 1
ATOM 1505 O O . LEU A 1 190 ? 14.494 -7.221 -3.917 1.00 97.88 190 LEU A O 1
ATOM 1509 N N . ARG A 1 191 ? 15.544 -7.628 -1.966 1.00 97.25 191 ARG A N 1
ATOM 1510 C CA . ARG A 1 191 ? 16.813 -6.954 -2.287 1.00 97.25 191 ARG A CA 1
ATOM 1511 C C . ARG A 1 191 ? 16.566 -5.503 -2.700 1.00 97.25 191 ARG A C 1
ATOM 1513 O O . ARG A 1 191 ? 17.115 -5.023 -3.692 1.00 97.25 191 ARG A O 1
ATOM 1520 N N . ARG A 1 192 ? 15.628 -4.841 -2.012 1.00 96.44 192 ARG A N 1
ATOM 1521 C CA . ARG A 1 192 ? 15.224 -3.491 -2.378 1.00 96.44 192 ARG A CA 1
ATOM 1522 C C . ARG A 1 192 ? 16.320 -2.499 -1.981 1.00 96.44 192 ARG A C 1
ATOM 1524 O O . ARG A 1 192 ? 16.657 -2.431 -0.797 1.00 96.44 192 ARG A O 1
ATOM 1531 N N . PRO A 1 193 ? 16.816 -1.673 -2.919 1.00 95.81 193 PRO A N 1
ATOM 1532 C CA . PRO A 1 193 ? 17.808 -0.652 -2.610 1.00 95.81 193 PRO A CA 1
ATOM 1533 C C . PRO A 1 193 ? 17.320 0.280 -1.501 1.00 95.81 193 PRO A C 1
ATOM 1535 O O . PRO A 1 193 ? 16.156 0.688 -1.485 1.00 95.81 193 PRO A O 1
ATOM 1538 N N . LYS A 1 194 ? 18.221 0.678 -0.599 1.00 96.00 194 LYS A N 1
ATOM 1539 C CA . LYS A 1 194 ? 17.895 1.530 0.557 1.00 96.00 194 LYS A CA 1
ATOM 1540 C C . LYS A 1 194 ? 17.093 2.775 0.167 1.00 96.00 194 LYS A C 1
ATOM 1542 O O . LYS A 1 194 ? 16.097 3.088 0.808 1.00 96.00 194 LYS A O 1
ATOM 1547 N N . GLN A 1 195 ? 17.522 3.484 -0.872 1.00 94.19 195 GLN A N 1
ATOM 1548 C CA . GLN A 1 195 ? 16.881 4.708 -1.348 1.00 94.19 195 GLN A CA 1
ATOM 1549 C C . GLN A 1 195 ? 15.457 4.439 -1.840 1.00 94.19 195 GLN A C 1
ATOM 1551 O O . GLN A 1 195 ? 14.559 5.230 -1.566 1.00 94.19 195 GLN A O 1
ATOM 1556 N N . GLU A 1 196 ? 15.243 3.312 -2.521 1.00 95.00 196 GLU A N 1
ATOM 1557 C CA . GLU A 1 196 ? 13.913 2.900 -2.952 1.00 95.00 196 GLU A CA 1
ATOM 1558 C C . GLU A 1 196 ? 13.032 2.605 -1.732 1.00 95.00 196 GLU A C 1
ATOM 1560 O O . GLU A 1 196 ? 11.957 3.184 -1.622 1.00 95.00 196 GLU A O 1
ATOM 1565 N N . SER A 1 197 ? 13.518 1.804 -0.775 1.00 96.75 197 SER A N 1
ATOM 1566 C CA . SER A 1 197 ? 12.823 1.490 0.486 1.00 96.75 197 SER A CA 1
ATOM 1567 C C . SER A 1 197 ? 12.411 2.739 1.271 1.00 96.75 197 SER A C 1
ATOM 1569 O O . SER A 1 197 ? 11.292 2.800 1.784 1.00 96.75 197 SER A O 1
ATOM 1571 N N . LEU A 1 198 ? 13.290 3.745 1.325 1.00 95.19 198 LEU A N 1
ATOM 1572 C CA . LEU A 1 198 ? 13.011 5.021 1.982 1.00 95.19 198 LEU A CA 1
ATOM 1573 C C . LEU A 1 198 ? 11.855 5.762 1.308 1.00 95.19 198 LEU A C 1
ATOM 1575 O O . LEU A 1 198 ? 10.874 6.111 1.958 1.00 95.19 198 LEU A O 1
ATOM 1579 N N . VAL A 1 199 ? 11.967 5.989 -0.002 1.00 93.38 199 VAL A N 1
ATOM 1580 C CA . VAL A 1 199 ? 11.020 6.822 -0.755 1.00 93.38 199 VAL A CA 1
ATOM 1581 C C . VAL A 1 199 ? 9.644 6.173 -0.842 1.00 93.38 199 VAL A C 1
ATOM 1583 O O . VAL A 1 199 ? 8.637 6.861 -0.677 1.00 93.38 199 VAL A O 1
ATOM 1586 N N . VAL A 1 200 ? 9.587 4.871 -1.128 1.00 92.81 200 VAL A N 1
ATOM 1587 C CA . VAL A 1 200 ? 8.313 4.211 -1.439 1.00 92.81 200 VAL A CA 1
ATOM 1588 C C . VAL A 1 200 ? 7.609 3.641 -0.220 1.00 92.81 200 VAL A C 1
ATOM 1590 O O . VAL A 1 200 ? 6.398 3.496 -0.276 1.00 92.81 200 VAL A O 1
ATOM 1593 N N . GLU A 1 201 ? 8.313 3.348 0.878 1.00 95.94 201 GLU A N 1
ATOM 1594 C CA . GLU A 1 201 ? 7.674 2.800 2.080 1.00 95.94 201 GLU A CA 1
ATOM 1595 C C . GLU A 1 201 ? 7.913 3.644 3.327 1.00 95.94 201 GLU A C 1
ATOM 1597 O O . GLU A 1 201 ? 6.943 4.164 3.874 1.00 95.94 201 GLU A O 1
ATOM 1602 N N . THR A 1 202 ? 9.148 3.801 3.816 1.00 94.94 202 THR A N 1
ATOM 1603 C CA . THR A 1 202 ? 9.336 4.347 5.178 1.00 94.94 202 THR A CA 1
ATOM 1604 C C . THR A 1 202 ? 8.937 5.819 5.286 1.00 94.94 202 THR A C 1
ATOM 1606 O O . THR A 1 202 ? 8.127 6.163 6.147 1.00 94.94 202 THR A O 1
ATOM 1609 N N . GLU A 1 203 ? 9.427 6.686 4.397 1.00 96.00 203 GLU A N 1
ATOM 1610 C CA . GLU A 1 203 ? 9.059 8.108 4.384 1.00 96.00 203 GLU A CA 1
ATOM 1611 C C . GLU A 1 203 ? 7.608 8.307 3.951 1.00 96.00 203 GLU A C 1
ATOM 1613 O O . GLU A 1 203 ? 6.918 9.179 4.479 1.00 96.00 203 GLU A O 1
ATOM 1618 N N . PHE A 1 204 ? 7.109 7.471 3.036 1.00 93.88 204 PHE A N 1
ATOM 1619 C CA . PHE A 1 204 ? 5.700 7.489 2.655 1.00 93.88 204 PHE A CA 1
ATOM 1620 C C . PHE A 1 204 ? 4.796 7.250 3.874 1.00 93.88 204 PHE A C 1
ATOM 1622 O O . PHE A 1 204 ? 3.915 8.059 4.153 1.00 93.88 204 PHE A O 1
ATOM 1629 N N . MET A 1 205 ? 5.049 6.184 4.641 1.00 97.69 205 MET A N 1
ATOM 1630 C CA . MET A 1 205 ? 4.262 5.827 5.827 1.00 97.69 205 MET A CA 1
ATOM 1631 C C . MET A 1 205 ? 4.331 6.893 6.926 1.00 97.69 205 MET A C 1
ATOM 1633 O O . MET A 1 205 ? 3.308 7.217 7.530 1.00 97.69 205 MET A O 1
ATOM 1637 N N . LYS A 1 206 ? 5.516 7.465 7.188 1.00 98.25 206 LYS A N 1
ATOM 1638 C CA . LYS A 1 206 ? 5.665 8.552 8.171 1.00 98.25 206 LYS A CA 1
ATOM 1639 C C . LYS A 1 206 ? 4.833 9.770 7.783 1.00 98.25 206 LYS A C 1
ATOM 1641 O O . LYS A 1 206 ? 4.090 10.289 8.614 1.00 98.25 206 LYS A O 1
ATOM 1646 N N . ASN A 1 207 ? 4.938 10.203 6.527 1.00 97.69 207 ASN A N 1
ATOM 1647 C CA . ASN A 1 207 ? 4.205 11.364 6.030 1.00 97.69 207 ASN A CA 1
ATOM 1648 C C . ASN A 1 207 ? 2.691 11.125 6.021 1.00 97.69 207 ASN A C 1
ATOM 1650 O O . ASN A 1 207 ? 1.937 12.030 6.374 1.00 97.69 207 ASN A O 1
ATOM 1654 N N . ASP A 1 208 ? 2.249 9.912 5.687 1.00 97.25 208 ASP A N 1
ATOM 1655 C CA . ASP A 1 208 ? 0.837 9.535 5.743 1.00 97.25 208 ASP A CA 1
ATOM 1656 C C . ASP A 1 208 ? 0.283 9.623 7.176 1.00 97.25 208 ASP A C 1
ATOM 1658 O O . ASP A 1 208 ? -0.691 10.334 7.428 1.00 97.25 208 ASP A O 1
ATOM 1662 N N . VAL A 1 209 ? 0.966 9.020 8.156 1.00 97.50 209 VAL A N 1
ATOM 1663 C CA . VAL A 1 209 ? 0.540 9.088 9.564 1.00 97.50 209 VAL A CA 1
ATOM 1664 C C . VAL A 1 209 ? 0.600 10.512 10.118 1.00 97.50 209 VAL A C 1
ATOM 1666 O O . VAL A 1 209 ? -0.298 10.916 10.860 1.00 97.50 209 VAL A O 1
ATOM 1669 N N . LEU A 1 210 ? 1.611 11.302 9.752 1.00 97.56 210 LEU A N 1
ATOM 1670 C CA . LEU A 1 210 ? 1.686 12.719 10.120 1.00 97.56 210 LEU A CA 1
ATOM 1671 C C . LEU A 1 210 ? 0.501 13.510 9.562 1.00 97.56 210 LEU A C 1
ATOM 1673 O O . LEU A 1 210 ? -0.120 14.282 10.295 1.00 97.56 210 LEU A O 1
ATOM 1677 N N . ASN A 1 211 ? 0.156 13.285 8.294 1.00 97.69 211 ASN A N 1
ATOM 1678 C CA . ASN A 1 211 ? -0.995 13.909 7.655 1.00 97.69 211 ASN A CA 1
ATOM 1679 C C . ASN A 1 211 ? -2.301 13.534 8.368 1.00 97.69 211 ASN A C 1
ATOM 1681 O O . ASN A 1 211 ? -3.126 14.406 8.638 1.00 97.69 211 ASN A O 1
ATOM 1685 N N . ILE A 1 212 ? -2.468 12.264 8.744 1.00 96.19 212 ILE A N 1
ATOM 1686 C CA . ILE A 1 212 ? -3.610 11.818 9.545 1.00 96.19 212 ILE A CA 1
ATOM 1687 C C . ILE A 1 212 ? -3.644 12.570 10.882 1.00 96.19 212 ILE A C 1
ATOM 1689 O O . ILE A 1 212 ? -4.649 13.194 11.207 1.00 96.19 212 ILE A O 1
ATOM 1693 N N . ILE A 1 213 ? -2.552 12.562 11.653 1.00 94.69 213 ILE A N 1
ATOM 1694 C CA . ILE A 1 213 ? -2.490 13.219 12.972 1.00 94.69 213 ILE A CA 1
ATOM 1695 C C . ILE A 1 213 ? -2.825 14.713 12.879 1.00 94.69 213 ILE A C 1
ATOM 1697 O O . ILE A 1 213 ? -3.470 15.239 13.787 1.00 94.69 213 ILE A O 1
ATOM 1701 N N . TYR A 1 214 ? -2.387 15.386 11.812 1.00 96.00 214 TYR A N 1
ATOM 1702 C CA . TYR A 1 214 ? -2.615 16.814 11.612 1.00 96.00 214 TYR A CA 1
ATOM 1703 C C . TYR A 1 214 ? -4.086 17.149 11.326 1.00 96.00 214 TYR A C 1
ATOM 1705 O O . TYR A 1 214 ? -4.604 18.117 11.873 1.00 96.00 214 TYR A O 1
ATOM 1713 N N . ASN A 1 215 ? -4.766 16.349 10.501 1.00 95.00 215 ASN A N 1
ATOM 1714 C CA . ASN A 1 215 ? -6.089 16.703 9.972 1.00 95.00 215 ASN A CA 1
ATOM 1715 C C . ASN A 1 215 ? -7.265 16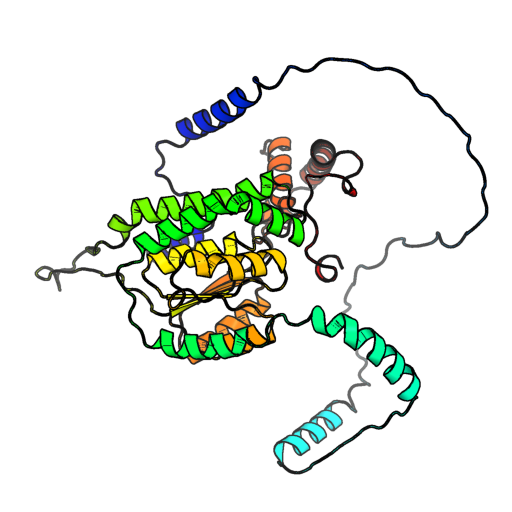.039 10.695 1.00 95.00 215 ASN A C 1
ATOM 1717 O O . ASN A 1 215 ? -8.414 16.445 10.540 1.00 95.00 215 ASN A O 1
ATOM 1721 N N . ILE A 1 216 ? -7.013 14.998 11.477 1.00 90.81 216 ILE A N 1
ATOM 1722 C CA . ILE A 1 216 ? -8.070 14.157 12.037 1.00 90.81 216 ILE A CA 1
ATOM 1723 C C . ILE A 1 216 ? -9.036 14.874 12.986 1.00 90.81 216 ILE A C 1
ATOM 1725 O O . ILE A 1 216 ? -10.198 14.492 13.052 1.00 90.81 216 ILE A O 1
ATOM 1729 N N . ASP A 1 217 ? -8.612 15.944 13.666 1.00 89.50 217 ASP A N 1
ATOM 1730 C CA . ASP A 1 217 ? -9.532 16.789 14.447 1.00 89.50 217 ASP A CA 1
ATOM 1731 C C . ASP A 1 217 ? -10.591 17.475 13.588 1.00 89.50 217 ASP A C 1
ATOM 1733 O O . ASP A 1 217 ? -11.692 17.741 14.068 1.00 89.50 217 ASP A O 1
ATOM 1737 N N . ASP A 1 218 ? -10.264 17.769 12.332 1.00 92.06 218 ASP A N 1
ATOM 1738 C CA . ASP A 1 218 ? -11.209 18.324 11.375 1.00 92.06 218 ASP A CA 1
ATOM 1739 C C . ASP A 1 218 ? -12.067 17.225 10.748 1.00 92.06 218 ASP A C 1
ATOM 1741 O O . ASP A 1 218 ? -13.273 17.415 10.604 1.00 92.06 218 ASP A O 1
ATOM 1745 N N . TRP A 1 219 ? -11.483 16.063 10.439 1.00 90.88 219 TRP A N 1
ATOM 1746 C CA . TRP A 1 219 ? -12.194 14.946 9.800 1.00 90.88 219 TRP A CA 1
ATOM 1747 C C . TRP A 1 219 ? -13.294 14.327 10.666 1.00 90.88 219 TRP A C 1
ATOM 1749 O O . TRP A 1 219 ? -14.281 13.837 10.129 1.00 90.88 219 TRP A O 1
ATOM 1759 N N . VAL A 1 220 ? -13.150 14.353 11.994 1.00 86.75 220 VAL A N 1
ATOM 1760 C CA . VAL A 1 220 ? -14.155 13.794 12.919 1.00 86.75 220 VAL A CA 1
ATOM 1761 C C . VAL A 1 220 ? -15.297 14.763 13.244 1.00 86.75 220 VAL A C 1
ATOM 1763 O O . VAL A 1 220 ? -16.213 14.407 13.987 1.00 86.75 220 VAL A O 1
ATOM 1766 N N . LYS A 1 221 ? -15.256 16.007 12.744 1.00 89.31 221 LYS A N 1
ATOM 1767 C CA . LYS A 1 221 ? -16.324 16.984 12.997 1.00 89.31 221 LYS A CA 1
ATOM 1768 C C . LYS A 1 221 ? -17.605 16.575 12.261 1.00 89.31 221 LYS A C 1
ATOM 1770 O O . LYS A 1 221 ? -17.523 16.144 11.114 1.00 89.31 221 LYS A O 1
ATOM 1775 N N . PRO A 1 222 ? -18.792 16.779 12.865 1.00 94.06 222 PRO A N 1
ATOM 1776 C CA . PRO A 1 222 ? -20.051 16.532 12.176 1.00 94.06 222 PRO A CA 1
ATOM 1777 C C . PRO A 1 222 ? -20.186 17.403 10.924 1.00 94.06 222 PRO A C 1
ATOM 1779 O O . PRO A 1 222 ? -19.943 18.615 10.965 1.00 94.06 222 PRO A O 1
ATOM 1782 N N . GLU A 1 223 ? -20.622 16.803 9.822 1.00 94.56 223 GLU A N 1
ATOM 1783 C CA . GLU A 1 223 ? -20.903 17.529 8.585 1.00 94.56 223 GLU A CA 1
ATOM 1784 C C . GLU A 1 223 ? -22.338 18.060 8.582 1.00 94.56 223 GLU A C 1
ATOM 1786 O O . GLU A 1 223 ? -23.260 17.409 9.073 1.00 94.56 223 GLU A O 1
ATOM 1791 N N . LYS A 1 224 ? -22.551 19.233 7.978 1.00 94.00 224 LYS A N 1
ATOM 1792 C CA . LYS A 1 224 ? -23.882 19.842 7.830 1.00 94.00 224 LYS A CA 1
ATOM 1793 C C . LYS A 1 224 ? -24.344 19.749 6.376 1.00 94.00 224 LYS A C 1
ATOM 1795 O O . LYS A 1 224 ? -23.931 20.585 5.567 1.00 94.00 224 LYS A O 1
ATOM 1800 N N . PRO A 1 225 ? -25.173 18.754 6.013 1.00 93.44 225 PRO A N 1
ATOM 1801 C CA . PRO A 1 225 ? -25.654 18.615 4.647 1.00 93.44 225 PRO A CA 1
ATOM 1802 C C . PRO A 1 225 ? -26.639 19.737 4.275 1.00 93.44 225 PRO A C 1
ATOM 1804 O O . PRO A 1 225 ? -27.260 20.349 5.152 1.00 93.44 225 PRO A O 1
ATOM 1807 N N . PRO A 1 226 ? -26.825 20.008 2.970 1.00 93.81 226 PRO A N 1
ATOM 1808 C CA . PRO A 1 226 ? -27.832 20.956 2.512 1.00 93.81 226 PRO A CA 1
ATOM 1809 C C . PRO A 1 226 ? -29.242 20.508 2.923 1.00 93.81 226 PRO A C 1
ATOM 1811 O O . PRO A 1 226 ? -29.571 19.321 2.904 1.00 93.81 226 PRO A O 1
ATOM 1814 N N . LYS A 1 227 ? -30.089 21.483 3.266 1.00 94.31 227 LYS A N 1
ATOM 1815 C CA . LYS A 1 227 ? -31.488 21.261 3.650 1.00 94.31 227 LYS A CA 1
ATOM 1816 C C . LYS A 1 227 ? -32.425 21.409 2.453 1.00 94.31 227 LYS A C 1
ATOM 1818 O O . LYS A 1 227 ? -32.165 22.164 1.520 1.00 94.31 227 LYS A O 1
ATOM 1823 N N . SER A 1 228 ? -33.547 20.709 2.524 1.00 93.75 228 SER A N 1
ATOM 1824 C CA . SER A 1 228 ? -34.714 20.857 1.655 1.00 93.75 228 SER A CA 1
ATOM 1825 C C . SER A 1 228 ? -35.841 21.592 2.390 1.00 93.75 228 SER A C 1
ATOM 1827 O O . SER A 1 228 ? -35.778 21.801 3.600 1.00 93.75 228 SER A O 1
ATOM 1829 N N . LEU A 1 229 ? -36.921 21.943 1.684 1.00 94.06 229 LEU A N 1
ATOM 1830 C CA . LEU A 1 229 ? -38.088 22.566 2.319 1.00 94.06 229 LEU A CA 1
ATOM 1831 C C . LEU A 1 229 ? -38.721 21.671 3.398 1.00 94.06 229 LEU A C 1
ATOM 1833 O O . LEU A 1 229 ? -39.208 22.176 4.404 1.00 94.06 229 LEU A O 1
ATOM 1837 N N . ALA A 1 230 ? -38.679 20.350 3.203 1.00 94.25 230 ALA A N 1
ATOM 1838 C CA . ALA A 1 230 ? -39.284 19.382 4.113 1.00 94.25 230 ALA A CA 1
ATOM 1839 C C . ALA A 1 230 ? -38.612 19.341 5.496 1.00 94.25 230 ALA A C 1
ATOM 1841 O O . ALA A 1 230 ? -39.259 18.956 6.460 1.00 94.25 230 ALA A O 1
ATOM 1842 N N . ASN A 1 231 ? -37.344 19.751 5.591 1.00 94.19 231 ASN A N 1
ATOM 1843 C CA . ASN A 1 231 ? -36.542 19.733 6.818 1.00 94.19 231 ASN A CA 1
ATOM 1844 C C . ASN A 1 231 ? -35.915 21.106 7.118 1.00 94.19 231 ASN A C 1
ATOM 1846 O O . ASN A 1 231 ? -34.877 21.212 7.770 1.00 94.19 231 ASN A O 1
ATOM 1850 N N . ALA A 1 232 ? -36.545 22.183 6.633 1.00 91.69 232 ALA A N 1
ATOM 1851 C CA . ALA A 1 232 ? -36.012 23.541 6.731 1.00 91.69 232 ALA A CA 1
ATOM 1852 C C . ALA A 1 232 ? -35.794 24.001 8.186 1.00 91.69 232 ALA A C 1
ATOM 1854 O O . ALA A 1 232 ? -34.853 24.750 8.457 1.00 91.69 232 ALA A O 1
ATOM 1855 N N . LEU A 1 233 ? -36.641 23.533 9.111 1.00 95.69 233 LEU A N 1
ATOM 1856 C CA . LEU A 1 233 ? -36.580 23.866 10.538 1.00 95.69 233 LEU A CA 1
ATOM 1857 C C . LEU A 1 233 ? -35.778 22.853 11.374 1.00 95.69 233 LEU A C 1
ATOM 1859 O O . LEU A 1 233 ? -35.507 23.125 12.541 1.00 95.69 233 LEU A O 1
ATOM 1863 N N . ASP A 1 234 ? -35.362 21.728 10.791 1.00 96.19 234 ASP A N 1
ATOM 1864 C CA . ASP A 1 234 ? -34.633 20.673 11.503 1.00 96.19 234 ASP A CA 1
ATOM 1865 C C . ASP A 1 234 ? -33.137 20.993 11.590 1.00 96.19 234 ASP A C 1
ATOM 1867 O O . ASP A 1 234 ? -32.592 21.670 10.715 1.00 96.19 234 ASP A O 1
ATOM 1871 N N . ASN A 1 235 ? -32.428 20.477 12.600 1.00 94.38 235 ASN A N 1
ATOM 1872 C CA . ASN A 1 235 ? -30.962 20.431 12.572 1.00 94.38 235 ASN A CA 1
ATOM 1873 C C . ASN A 1 235 ? -30.517 19.128 11.895 1.00 94.38 235 ASN A C 1
ATOM 1875 O O . ASN A 1 235 ? -30.861 18.051 12.373 1.00 94.38 235 ASN A O 1
ATOM 1879 N N . LEU A 1 236 ? -29.774 19.227 10.790 1.00 93.94 236 LEU A N 1
ATOM 1880 C CA . LEU A 1 236 ? -29.260 18.066 10.062 1.00 93.94 236 LEU A CA 1
ATOM 1881 C C . LEU A 1 236 ? -27.751 17.999 10.236 1.00 93.94 236 LEU A C 1
ATOM 1883 O O . LEU A 1 236 ? -27.051 18.953 9.890 1.00 93.94 236 LEU A O 1
ATOM 1887 N N . GLU A 1 237 ? -27.271 16.869 10.740 1.00 95.12 237 GLU A N 1
ATOM 1888 C CA . GLU A 1 237 ? -25.854 16.594 10.959 1.00 95.12 237 GLU A CA 1
ATOM 1889 C C . GLU A 1 237 ? -25.551 15.154 10.530 1.00 95.12 237 GLU A C 1
ATOM 1891 O O . GLU A 1 237 ? -26.389 14.263 10.679 1.00 95.12 237 GLU A O 1
ATOM 1896 N N . ILE A 1 238 ? -24.366 14.938 9.962 1.00 94.00 238 ILE A N 1
ATOM 1897 C CA . ILE A 1 238 ? -23.834 13.619 9.616 1.00 94.00 238 ILE A CA 1
ATOM 1898 C C . ILE A 1 238 ? -22.645 13.359 10.535 1.00 94.00 238 ILE A C 1
ATOM 1900 O O . ILE A 1 238 ? -21.705 14.153 10.573 1.00 94.00 238 ILE A O 1
ATOM 1904 N N . TYR A 1 239 ? -22.707 12.248 11.263 1.00 90.38 239 TYR A N 1
ATOM 1905 C CA . TYR A 1 239 ? -21.633 11.753 12.116 1.00 90.38 239 TYR A CA 1
ATOM 1906 C C . TYR A 1 239 ? -20.969 10.551 11.448 1.00 90.38 239 TYR A C 1
ATOM 1908 O O . TYR A 1 239 ? -21.651 9.721 10.843 1.00 90.38 239 TYR A O 1
ATOM 1916 N N . HIS A 1 240 ? -19.647 10.467 11.573 1.00 86.56 240 HIS A N 1
ATOM 1917 C CA . HIS A 1 240 ? -18.847 9.361 11.056 1.00 86.56 240 HIS A CA 1
ATOM 1918 C C . HIS A 1 240 ? -18.368 8.507 12.225 1.00 86.56 240 HIS A C 1
ATOM 1920 O O . HIS A 1 240 ? -17.444 8.892 12.941 1.00 86.56 240 HIS A O 1
ATOM 1926 N N . ASP A 1 241 ? -19.015 7.362 12.419 1.00 86.19 241 ASP A N 1
ATOM 1927 C CA . ASP A 1 241 ? -18.675 6.406 13.471 1.00 86.19 241 ASP A CA 1
ATOM 1928 C C . ASP A 1 241 ? -17.749 5.293 12.940 1.00 86.19 241 ASP A C 1
ATOM 1930 O O . ASP A 1 241 ? -17.788 4.971 11.746 1.00 86.19 241 ASP A O 1
ATOM 1934 N N . PRO A 1 242 ? -16.914 4.680 13.803 1.00 89.38 242 PRO A N 1
ATOM 1935 C CA . PRO A 1 242 ? -16.118 3.514 13.428 1.00 89.38 242 PRO A CA 1
ATOM 1936 C C . PRO A 1 242 ? -16.999 2.361 12.937 1.00 89.38 242 PRO A C 1
ATOM 1938 O O . PRO A 1 242 ? -18.099 2.143 13.442 1.00 89.38 242 PRO A O 1
ATOM 1941 N N . TYR A 1 243 ? -16.466 1.550 12.020 1.00 88.75 243 TYR A N 1
ATOM 1942 C CA . TYR A 1 243 ? -17.110 0.298 11.617 1.00 88.75 243 TYR A CA 1
ATOM 1943 C C . TYR A 1 243 ? -17.109 -0.729 12.756 1.00 88.75 243 TYR A C 1
ATOM 1945 O O . TYR A 1 243 ? -18.107 -1.414 12.956 1.00 88.75 243 TYR A O 1
ATOM 1953 N N . GLY A 1 244 ? -15.997 -0.844 13.490 1.00 88.50 244 GLY A N 1
ATOM 1954 C CA . GLY A 1 244 ? -15.810 -1.842 14.546 1.00 88.50 244 GLY A CA 1
ATOM 1955 C C . GLY A 1 244 ? -14.464 -2.551 14.419 1.00 88.50 244 GLY A C 1
ATOM 1956 O O . GLY A 1 244 ? -13.415 -1.940 14.640 1.00 88.50 244 GLY A O 1
ATOM 1957 N N . VAL A 1 245 ? -14.483 -3.843 14.074 1.00 91.75 245 VAL A N 1
ATOM 1958 C CA . VAL A 1 245 ? -13.278 -4.654 13.840 1.00 91.75 245 VAL A CA 1
ATOM 1959 C C . VAL A 1 245 ? -12.981 -4.771 12.349 1.00 91.75 245 VAL A C 1
ATOM 1961 O O . VAL A 1 245 ? -13.729 -5.380 11.581 1.00 91.75 245 VAL A O 1
ATOM 1964 N N . VAL A 1 246 ? -11.831 -4.233 11.956 1.00 95.50 246 VAL A N 1
ATOM 1965 C CA . VAL A 1 246 ? -11.338 -4.212 10.578 1.00 95.50 246 VAL A CA 1
ATOM 1966 C C . VAL A 1 246 ? -10.294 -5.307 10.382 1.00 95.50 246 VAL A C 1
ATOM 1968 O O . VAL A 1 246 ? -9.383 -5.454 11.192 1.00 95.50 246 VAL A O 1
ATOM 1971 N N . LEU A 1 247 ? -10.376 -6.052 9.282 1.00 97.88 247 LEU A N 1
ATOM 1972 C CA . LEU A 1 247 ? -9.295 -6.927 8.824 1.00 97.88 247 LEU A CA 1
ATOM 1973 C C . LEU A 1 247 ? -8.509 -6.238 7.708 1.00 97.88 247 LEU A C 1
ATOM 1975 O O . LEU A 1 247 ? -9.093 -5.889 6.686 1.00 97.88 247 LEU A O 1
ATOM 1979 N N . VAL A 1 248 ? -7.191 -6.104 7.867 1.00 98.81 248 VAL A N 1
ATOM 1980 C CA . VAL A 1 248 ? -6.287 -5.632 6.808 1.00 98.81 248 VAL A CA 1
ATOM 1981 C C . VAL A 1 248 ? -5.376 -6.774 6.373 1.00 98.81 248 VAL A C 1
ATOM 1983 O O . VAL A 1 248 ? -4.569 -7.269 7.160 1.00 98.81 248 VAL A O 1
ATOM 1986 N N . ILE A 1 249 ? -5.485 -7.178 5.108 1.00 98.75 249 ILE A N 1
ATOM 1987 C CA . ILE A 1 249 ? -4.629 -8.188 4.480 1.00 98.75 249 ILE A CA 1
ATOM 1988 C C . ILE A 1 249 ? -3.673 -7.487 3.509 1.00 98.75 249 ILE A C 1
ATOM 1990 O O . ILE A 1 249 ? -4.093 -7.013 2.450 1.00 98.75 249 ILE A O 1
ATOM 1994 N N . GLY A 1 250 ? -2.393 -7.436 3.880 1.00 98.38 250 GLY A N 1
ATOM 1995 C CA . GLY A 1 250 ? -1.337 -6.791 3.100 1.00 98.38 250 GLY A CA 1
ATOM 1996 C C . GLY A 1 250 ? -0.761 -7.686 1.998 1.00 98.38 250 GLY A C 1
ATOM 1997 O O . GLY A 1 250 ? -0.769 -8.915 2.100 1.00 98.38 250 GLY A O 1
ATOM 1998 N N . ALA A 1 251 ? -0.218 -7.058 0.954 1.00 98.31 251 ALA A N 1
ATOM 1999 C CA . ALA A 1 251 ? 0.519 -7.728 -0.119 1.00 98.31 251 ALA A CA 1
ATOM 2000 C C . ALA A 1 251 ? 2.027 -7.796 0.186 1.00 98.31 251 ALA A C 1
ATOM 2002 O O . ALA A 1 251 ? 2.506 -7.193 1.138 1.00 98.31 251 ALA A O 1
ATOM 2003 N N . TRP A 1 252 ? 2.792 -8.543 -0.612 1.00 98.38 252 TRP A N 1
ATOM 2004 C CA . TRP A 1 252 ? 4.240 -8.737 -0.414 1.00 98.38 252 TRP A CA 1
ATOM 2005 C C . TRP A 1 252 ? 5.119 -7.731 -1.146 1.00 98.38 252 TRP A C 1
ATOM 2007 O O . TRP A 1 252 ? 6.307 -7.649 -0.865 1.00 98.38 252 TRP A O 1
ATOM 2017 N N . ASN A 1 253 ? 4.580 -7.026 -2.135 1.00 98.19 253 ASN A N 1
ATOM 2018 C CA . ASN A 1 253 ? 5.397 -6.220 -3.026 1.00 98.19 253 ASN A CA 1
ATOM 2019 C C . ASN A 1 253 ? 5.754 -4.857 -2.437 1.00 98.19 253 ASN A C 1
ATOM 2021 O O . ASN A 1 253 ? 6.778 -4.317 -2.810 1.00 98.19 253 ASN A O 1
ATOM 2025 N N . TYR A 1 254 ? 4.962 -4.328 -1.510 1.00 98.62 254 TYR A N 1
ATOM 2026 C CA . TYR A 1 254 ? 5.326 -3.208 -0.636 1.00 98.62 254 TYR A CA 1
ATOM 2027 C C . TYR A 1 254 ? 4.857 -3.574 0.778 1.00 98.62 254 TYR A C 1
ATOM 2029 O O . TYR A 1 254 ? 3.778 -3.148 1.205 1.00 98.62 254 TYR A O 1
ATOM 2037 N N . PRO A 1 255 ? 5.552 -4.529 1.425 1.00 98.56 255 PRO A N 1
ATOM 2038 C CA . PRO A 1 255 ? 4.975 -5.342 2.491 1.00 98.56 255 PRO A CA 1
ATOM 2039 C C . PRO A 1 255 ? 4.705 -4.587 3.790 1.00 98.56 255 PRO A C 1
ATOM 2041 O O . PRO A 1 255 ? 3.899 -5.054 4.597 1.00 98.56 255 PRO A O 1
ATOM 2044 N N . LEU A 1 256 ? 5.337 -3.430 4.000 1.00 98.75 256 LEU A N 1
ATOM 2045 C CA . LEU A 1 256 ? 5.069 -2.579 5.152 1.00 98.75 256 LEU A CA 1
ATOM 2046 C C . LEU A 1 256 ? 3.972 -1.569 4.806 1.00 98.75 256 LEU A C 1
ATOM 2048 O O . LEU A 1 256 ? 2.950 -1.534 5.483 1.00 98.75 256 LEU A O 1
ATOM 2052 N N . GLN A 1 257 ? 4.120 -0.820 3.714 1.00 97.88 257 GLN A N 1
ATOM 2053 C CA . GLN A 1 257 ? 3.194 0.227 3.283 1.00 97.88 257 GLN A CA 1
ATOM 2054 C C . GLN A 1 257 ? 1.782 -0.316 3.036 1.00 97.88 257 GLN A C 1
ATOM 2056 O O . GLN A 1 257 ? 0.816 0.221 3.575 1.00 97.88 257 GLN A O 1
ATOM 2061 N N . LEU A 1 258 ? 1.640 -1.399 2.261 1.00 98.69 258 LEU A N 1
ATOM 2062 C CA . LEU A 1 258 ? 0.325 -1.944 1.884 1.00 98.69 258 LEU A CA 1
ATOM 2063 C C . LEU A 1 258 ? -0.402 -2.641 3.036 1.00 98.69 258 LEU A C 1
ATOM 2065 O O . LEU A 1 258 ? -1.558 -3.034 2.879 1.00 98.69 258 LEU A O 1
ATOM 2069 N N . LEU A 1 259 ? 0.262 -2.797 4.179 1.00 98.81 259 LEU A N 1
ATOM 2070 C CA . LEU A 1 259 ? -0.349 -3.231 5.425 1.00 98.81 259 LEU A CA 1
ATOM 2071 C C . LEU A 1 259 ? -0.607 -2.037 6.350 1.00 98.81 259 LEU A C 1
ATOM 2073 O O . LEU A 1 259 ? -1.718 -1.853 6.833 1.00 98.81 259 LEU A O 1
ATOM 2077 N N . LEU A 1 260 ? 0.418 -1.229 6.609 1.00 98.75 260 LEU A N 1
ATOM 2078 C CA . LEU A 1 260 ? 0.431 -0.266 7.704 1.00 98.75 260 LEU A CA 1
ATOM 2079 C C . LEU A 1 260 ? -0.269 1.055 7.367 1.00 98.75 260 LEU A C 1
ATOM 2081 O O . LEU A 1 260 ? -0.824 1.666 8.276 1.00 98.75 260 LEU A O 1
ATOM 2085 N N . VAL A 1 261 ? -0.328 1.458 6.093 1.00 98.62 261 VAL A N 1
ATOM 2086 C CA . VAL A 1 261 ? -1.106 2.637 5.665 1.00 98.62 261 VAL A CA 1
ATOM 2087 C C . VAL A 1 261 ? -2.614 2.404 5.871 1.00 98.62 261 VAL A C 1
ATOM 2089 O O . VAL A 1 261 ? -3.243 3.189 6.584 1.00 98.62 261 VAL A O 1
ATOM 2092 N N . PRO A 1 262 ? -3.220 1.294 5.387 1.00 98.69 262 PRO A N 1
ATOM 2093 C CA . PRO A 1 262 ? -4.616 0.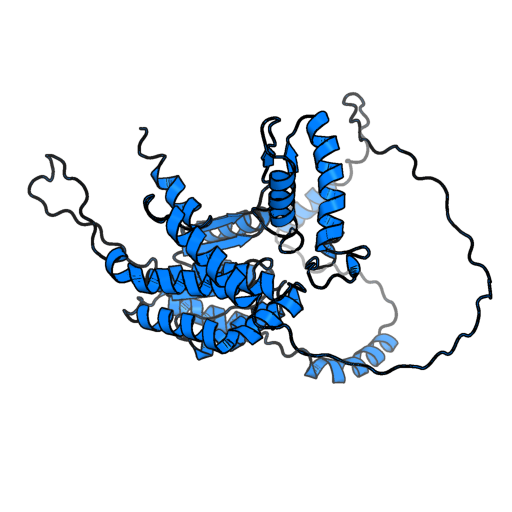990 5.714 1.00 98.69 262 PRO A CA 1
ATOM 2094 C C . PRO A 1 262 ? -4.871 0.813 7.219 1.00 98.69 262 PRO A C 1
ATOM 2096 O O . PRO A 1 262 ? -5.936 1.184 7.708 1.00 98.69 262 PRO A O 1
ATOM 2099 N N . VAL A 1 263 ? -3.903 0.277 7.973 1.00 98.56 263 VAL A N 1
ATOM 2100 C CA . VAL A 1 263 ? -4.006 0.162 9.439 1.00 98.56 263 VAL A CA 1
ATOM 2101 C C . VAL A 1 263 ? -4.055 1.536 10.099 1.00 98.56 263 VAL A C 1
ATOM 2103 O O . VAL A 1 263 ? -4.916 1.756 10.947 1.00 98.56 263 VAL A O 1
ATOM 2106 N N . ALA A 1 264 ? -3.182 2.467 9.710 1.00 98.31 264 ALA A N 1
ATOM 2107 C CA . ALA A 1 264 ? -3.195 3.830 10.230 1.00 98.31 264 ALA A CA 1
ATOM 2108 C C . ALA A 1 264 ? -4.543 4.517 9.970 1.00 98.31 264 ALA A C 1
ATOM 2110 O O . ALA A 1 264 ? -5.124 5.091 10.892 1.00 98.31 264 ALA A O 1
ATOM 2111 N N . ALA A 1 265 ? -5.083 4.387 8.755 1.00 97.31 265 ALA A N 1
ATOM 2112 C CA . ALA A 1 265 ? -6.400 4.913 8.404 1.00 97.31 265 ALA A CA 1
ATOM 2113 C C . ALA A 1 265 ? -7.532 4.270 9.232 1.00 97.31 265 ALA A C 1
ATOM 2115 O O . ALA A 1 265 ? -8.422 4.966 9.723 1.00 97.31 265 ALA A O 1
ATOM 2116 N N . ALA A 1 266 ? -7.486 2.954 9.452 1.00 96.12 266 ALA A N 1
ATOM 2117 C CA . ALA A 1 266 ? -8.476 2.256 10.266 1.00 96.12 266 ALA A CA 1
ATOM 2118 C C . ALA A 1 266 ? -8.400 2.653 11.754 1.00 96.12 266 ALA A C 1
ATOM 2120 O O . ALA A 1 266 ? -9.446 2.859 12.372 1.00 96.12 266 ALA A O 1
ATOM 2121 N N . ILE A 1 267 ? -7.193 2.838 12.308 1.00 94.25 267 ILE A N 1
ATOM 2122 C CA . ILE A 1 267 ? -6.973 3.389 13.659 1.00 94.25 267 ILE A CA 1
ATOM 2123 C C . ILE A 1 267 ? -7.563 4.794 13.758 1.00 94.25 267 ILE A C 1
ATOM 2125 O O . ILE A 1 267 ? -8.258 5.106 14.722 1.00 94.25 267 ILE A O 1
ATOM 2129 N N . ALA A 1 268 ? -7.292 5.639 12.765 1.00 93.44 268 ALA A N 1
ATOM 2130 C CA . ALA A 1 268 ? -7.801 7.002 12.676 1.00 93.44 268 ALA A CA 1
ATOM 2131 C C . ALA A 1 268 ? -9.329 7.066 12.679 1.00 93.44 268 ALA A C 1
ATOM 2133 O O . ALA A 1 268 ? -9.913 7.842 13.428 1.00 93.44 268 ALA A O 1
ATOM 2134 N N . ALA A 1 269 ? -9.975 6.191 11.914 1.00 92.00 269 ALA A N 1
ATOM 2135 C CA . ALA A 1 269 ? -11.424 6.037 11.928 1.00 92.00 269 ALA A CA 1
ATOM 2136 C C . ALA A 1 269 ? -11.956 5.391 13.224 1.00 92.00 269 ALA A C 1
ATOM 2138 O O . ALA A 1 269 ? -13.145 5.117 13.323 1.00 92.00 269 ALA A O 1
ATOM 2139 N N . GLY A 1 270 ? -11.092 5.133 14.212 1.00 88.25 270 GLY A N 1
ATOM 2140 C CA . GLY A 1 270 ? -11.460 4.625 15.523 1.00 88.25 270 GLY A CA 1
ATOM 2141 C C . GLY A 1 270 ? -11.726 3.128 15.547 1.00 88.25 270 GLY A C 1
ATOM 2142 O O . GLY A 1 270 ? -12.516 2.704 16.367 1.00 88.25 270 GLY A O 1
ATOM 2143 N N . ASN A 1 271 ? -11.131 2.314 14.677 1.00 88.94 271 ASN A N 1
ATOM 2144 C CA . ASN A 1 271 ? -11.394 0.871 14.635 1.00 88.94 271 ASN A CA 1
ATOM 2145 C C . ASN A 1 271 ? -10.350 0.059 15.409 1.00 88.94 271 ASN A C 1
ATOM 2147 O O . ASN A 1 271 ? -9.185 0.448 15.508 1.00 88.94 271 ASN A O 1
ATOM 2151 N N . CYS A 1 272 ? -10.747 -1.128 15.872 1.00 90.94 272 CYS A N 1
ATOM 2152 C CA . CYS A 1 272 ? -9.782 -2.195 16.140 1.00 90.94 272 CYS A CA 1
ATOM 2153 C C . CYS A 1 272 ? -9.364 -2.829 14.810 1.00 90.94 272 CYS A C 1
ATOM 2155 O O . CYS A 1 272 ? -10.187 -2.950 13.900 1.00 90.94 272 CYS A O 1
ATOM 2157 N N . VAL A 1 273 ? -8.106 -3.252 14.683 1.00 93.19 273 VAL A N 1
ATOM 2158 C CA . VAL A 1 273 ? -7.564 -3.712 13.400 1.00 93.19 273 VAL A CA 1
ATOM 2159 C C . VAL A 1 273 ? -6.802 -5.012 13.561 1.00 93.19 273 VAL A C 1
ATOM 2161 O O . VAL A 1 273 ? -5.883 -5.112 14.361 1.00 93.19 273 VAL A O 1
ATOM 2164 N N . ILE A 1 274 ? -7.137 -6.005 12.752 1.00 95.62 274 ILE A N 1
ATOM 2165 C CA . ILE A 1 274 ? -6.393 -7.255 12.664 1.00 95.62 274 ILE A CA 1
ATOM 2166 C C . ILE A 1 274 ? -5.481 -7.181 11.450 1.00 95.62 274 ILE A C 1
ATOM 2168 O O . ILE A 1 274 ? -5.947 -7.016 10.322 1.00 95.62 274 ILE A O 1
ATOM 2172 N N . LEU A 1 275 ? -4.177 -7.289 11.691 1.00 98.06 275 LEU A N 1
ATOM 2173 C CA . LEU A 1 275 ? -3.145 -7.164 10.669 1.00 98.06 275 LEU A CA 1
ATOM 2174 C C . LEU A 1 275 ? -2.759 -8.549 10.157 1.00 98.06 275 LEU A C 1
ATOM 2176 O O . LEU A 1 275 ? -2.272 -9.374 10.930 1.00 98.06 275 LEU A O 1
ATOM 2180 N N . LYS A 1 276 ? -2.904 -8.795 8.854 1.00 98.00 276 LYS A N 1
ATOM 2181 C CA . LYS A 1 276 ? -2.423 -10.013 8.191 1.00 98.00 276 LYS A CA 1
ATOM 2182 C C . LYS A 1 276 ? -1.331 -9.642 7.180 1.00 98.00 276 LYS A C 1
ATOM 2184 O O . LYS A 1 276 ? -1.663 -9.305 6.041 1.00 98.00 276 LYS A O 1
ATOM 2189 N N . PRO A 1 277 ? -0.038 -9.664 7.566 1.00 98.31 277 PRO A N 1
ATOM 2190 C CA . PRO A 1 277 ? 1.056 -9.483 6.615 1.00 98.31 277 PRO A CA 1
ATOM 2191 C C . PRO A 1 277 ? 1.120 -10.654 5.624 1.00 98.31 277 PRO A C 1
ATOM 2193 O O . PRO A 1 277 ? 0.678 -11.769 5.921 1.00 98.31 277 PRO A O 1
ATOM 2196 N N . SER A 1 278 ? 1.687 -10.407 4.444 1.00 97.81 278 SER A N 1
ATOM 2197 C CA . SER A 1 278 ? 1.913 -11.456 3.447 1.00 97.81 278 SER A CA 1
ATOM 2198 C C . SER A 1 278 ? 3.033 -12.400 3.882 1.00 97.81 278 SER A C 1
ATOM 2200 O O . SER A 1 278 ? 4.123 -11.964 4.237 1.00 97.81 278 SER A O 1
ATOM 2202 N N . GLU A 1 279 ? 2.795 -13.703 3.770 1.00 95.44 279 GLU A N 1
ATOM 2203 C CA . GLU A 1 279 ? 3.775 -14.754 4.044 1.00 95.44 279 GLU A CA 1
ATOM 2204 C C . GLU A 1 279 ? 4.944 -14.781 3.049 1.00 95.44 279 GLU A C 1
ATOM 2206 O O . GLU A 1 279 ? 5.984 -15.362 3.346 1.00 95.44 279 GLU A O 1
ATOM 2211 N N . LEU A 1 280 ? 4.783 -14.164 1.871 1.00 97.50 280 LEU A N 1
ATOM 2212 C CA . LEU A 1 280 ? 5.834 -14.122 0.849 1.00 97.50 280 LEU A CA 1
ATOM 2213 C C . LEU A 1 280 ? 6.944 -13.112 1.178 1.00 97.50 280 LEU A C 1
ATOM 2215 O O . LEU A 1 280 ? 8.049 -13.275 0.680 1.00 97.50 280 LEU A O 1
ATOM 2219 N N . ALA A 1 281 ? 6.661 -12.112 2.018 1.00 98.12 281 ALA A N 1
ATOM 2220 C CA . ALA A 1 281 ? 7.648 -11.172 2.552 1.00 98.12 281 ALA A CA 1
ATOM 2221 C C . ALA A 1 281 ? 7.904 -11.517 4.029 1.00 98.12 281 ALA 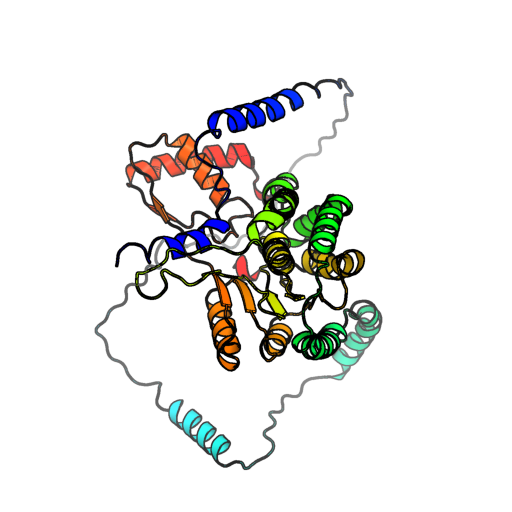A C 1
ATOM 2223 O O . ALA A 1 281 ? 7.396 -10.869 4.949 1.00 98.12 281 ALA A O 1
ATOM 2224 N N . ALA A 1 282 ? 8.589 -12.640 4.249 1.00 97.81 282 ALA A N 1
ATOM 2225 C CA . ALA A 1 282 ? 8.679 -13.285 5.554 1.00 97.81 282 ALA A CA 1
ATOM 2226 C C . ALA A 1 282 ? 9.445 -12.445 6.587 1.00 97.81 282 ALA A C 1
ATOM 2228 O O . ALA A 1 282 ? 9.076 -12.448 7.767 1.00 97.81 282 ALA A O 1
ATOM 2229 N N . ASN A 1 283 ? 10.481 -11.712 6.169 1.00 98.69 283 ASN A N 1
ATOM 2230 C CA . ASN A 1 283 ? 11.250 -10.857 7.071 1.00 98.69 283 ASN A CA 1
ATOM 2231 C C . ASN A 1 283 ? 10.427 -9.638 7.497 1.00 98.69 283 ASN A C 1
ATOM 2233 O O . ASN A 1 283 ? 10.384 -9.316 8.686 1.00 98.69 283 ASN A O 1
ATOM 2237 N N . CYS A 1 284 ? 9.695 -9.017 6.570 1.00 98.69 284 CYS A N 1
ATOM 2238 C CA . CYS A 1 284 ? 8.763 -7.937 6.885 1.00 98.69 284 CYS A CA 1
ATOM 2239 C C . CYS A 1 284 ? 7.604 -8.416 7.770 1.00 98.69 284 CYS A C 1
ATOM 2241 O O . CYS A 1 284 ? 7.262 -7.751 8.747 1.00 98.69 284 CYS A O 1
ATOM 2243 N N . ALA A 1 285 ? 7.029 -9.591 7.496 1.00 98.31 285 ALA A N 1
ATOM 2244 C CA . ALA A 1 285 ? 5.976 -10.171 8.331 1.00 98.31 285 ALA A CA 1
ATOM 2245 C C . ALA A 1 285 ? 6.456 -10.428 9.769 1.00 98.31 285 ALA A C 1
ATOM 2247 O O . ALA A 1 285 ? 5.746 -10.111 10.727 1.00 98.31 285 ALA A O 1
ATOM 2248 N N . LYS A 1 286 ? 7.677 -10.955 9.925 1.00 98.19 286 LYS A N 1
ATOM 2249 C CA . LYS A 1 286 ? 8.319 -11.147 11.230 1.00 98.19 286 LYS A CA 1
ATOM 2250 C C . LYS A 1 286 ? 8.552 -9.815 11.942 1.00 98.19 286 LYS A C 1
ATOM 2252 O O . LYS A 1 286 ? 8.181 -9.688 13.106 1.00 98.19 286 LYS A O 1
ATOM 2257 N N . PHE A 1 287 ? 9.099 -8.819 11.243 1.00 98.62 287 PHE A N 1
ATOM 2258 C CA . PHE A 1 287 ? 9.290 -7.475 11.788 1.00 98.62 287 PHE A CA 1
ATOM 2259 C C . PHE A 1 287 ? 7.974 -6.900 12.331 1.00 98.62 287 PHE A C 1
ATOM 2261 O O . PHE A 1 287 ? 7.916 -6.467 13.479 1.00 98.62 287 PHE A O 1
ATOM 2268 N N . VAL A 1 288 ? 6.891 -6.956 11.550 1.00 98.50 288 VAL A N 1
ATOM 2269 C CA . VAL A 1 288 ? 5.572 -6.466 11.982 1.00 98.50 288 VAL A CA 1
ATOM 2270 C C . VAL A 1 288 ? 5.079 -7.229 13.215 1.00 98.50 288 VAL A C 1
ATOM 2272 O O . VAL A 1 288 ? 4.640 -6.608 14.182 1.00 98.50 288 VAL A O 1
ATOM 2275 N N . GLN A 1 289 ? 5.185 -8.561 13.217 1.00 97.12 289 GLN A N 1
ATOM 2276 C CA . GLN A 1 289 ? 4.752 -9.403 14.335 1.00 97.12 289 GLN A CA 1
ATOM 2277 C C . GLN A 1 289 ? 5.499 -9.098 15.641 1.00 97.12 289 GLN A C 1
ATOM 2279 O O . GLN A 1 289 ? 4.891 -9.114 16.710 1.00 97.12 289 GLN A O 1
ATOM 2284 N N . GLU A 1 290 ? 6.803 -8.833 15.570 1.00 97.00 290 GLU A N 1
ATOM 2285 C CA . GLU A 1 290 ? 7.644 -8.575 16.742 1.00 97.00 290 GLU A CA 1
ATOM 2286 C C . GLU A 1 290 ? 7.573 -7.122 17.225 1.00 97.00 290 GLU A C 1
ATOM 2288 O O . GLU A 1 290 ? 7.820 -6.853 18.405 1.00 97.00 290 GLU A O 1
ATOM 2293 N N . THR A 1 291 ? 7.267 -6.182 16.331 1.00 98.19 291 THR A N 1
ATOM 2294 C CA . THR A 1 291 ? 7.354 -4.747 16.621 1.00 98.19 291 THR A CA 1
ATOM 2295 C C . THR A 1 291 ? 6.005 -4.148 16.997 1.00 98.19 291 THR A C 1
ATOM 2297 O O . THR A 1 291 ? 5.938 -3.453 18.009 1.00 98.19 291 THR A O 1
ATOM 2300 N N . ILE A 1 292 ? 4.914 -4.466 16.287 1.00 97.50 292 ILE A N 1
ATOM 2301 C CA . ILE A 1 292 ? 3.576 -3.909 16.576 1.00 97.50 292 ILE A CA 1
ATOM 2302 C C . ILE A 1 292 ? 3.190 -4.030 18.063 1.00 97.50 292 ILE A C 1
ATOM 2304 O O . ILE A 1 292 ? 2.792 -3.012 18.641 1.00 97.50 292 ILE A O 1
ATOM 2308 N N . PRO A 1 293 ? 3.395 -5.183 18.737 1.00 95.62 293 PRO A N 1
ATOM 2309 C CA . PRO A 1 293 ? 3.011 -5.348 20.138 1.00 95.62 293 PRO A CA 1
ATOM 2310 C C . PRO A 1 293 ? 3.729 -4.457 21.159 1.00 95.62 293 PRO A C 1
ATOM 2312 O O . PRO A 1 293 ? 3.312 -4.376 22.317 1.00 95.62 293 PRO A O 1
ATOM 2315 N N . LYS A 1 294 ? 4.847 -3.838 20.760 1.00 97.75 294 LYS A N 1
ATOM 2316 C CA . LYS A 1 294 ? 5.656 -2.953 21.610 1.00 97.75 294 LYS A CA 1
ATOM 2317 C C . LYS A 1 294 ? 5.163 -1.502 21.570 1.00 97.75 294 LYS A C 1
ATOM 2319 O O . LYS A 1 294 ? 5.476 -0.738 22.479 1.00 97.75 294 LYS A O 1
ATOM 2324 N N . TYR A 1 295 ? 4.407 -1.128 20.535 1.00 97.75 295 TYR A N 1
ATOM 2325 C CA . TYR A 1 295 ? 3.987 0.256 20.280 1.00 97.75 295 TYR A CA 1
ATOM 2326 C C . TYR A 1 295 ? 2.472 0.441 20.341 1.00 97.75 295 TYR A C 1
ATOM 2328 O O . TYR A 1 295 ? 1.997 1.476 20.822 1.00 97.75 295 TYR A O 1
ATOM 2336 N N . LEU A 1 296 ? 1.716 -0.547 19.864 1.00 94.88 296 LEU A N 1
ATOM 2337 C CA . LEU A 1 296 ? 0.264 -0.489 19.785 1.00 94.88 296 LEU A CA 1
ATOM 2338 C C . LEU A 1 296 ? -0.407 -1.335 20.868 1.00 94.88 296 LEU A C 1
ATOM 2340 O O . LEU A 1 296 ? 0.195 -2.212 21.486 1.00 94.88 296 LEU A O 1
ATOM 2344 N N . ASP A 1 297 ? -1.685 -1.052 21.102 1.00 90.06 297 ASP A N 1
ATOM 2345 C CA . ASP A 1 297 ? -2.521 -1.853 21.991 1.00 90.06 297 ASP A CA 1
ATOM 2346 C C . ASP A 1 297 ? -2.659 -3.309 21.497 1.00 90.06 297 ASP A C 1
ATOM 2348 O O . ASP A 1 297 ? -3.143 -3.578 20.397 1.00 90.06 297 ASP A O 1
ATOM 2352 N N . ASN A 1 298 ? -2.240 -4.252 22.340 1.00 85.81 298 ASN A N 1
ATOM 2353 C CA . ASN A 1 298 ? -2.175 -5.684 22.027 1.00 85.81 298 ASN A CA 1
ATOM 2354 C C . ASN A 1 298 ? -3.529 -6.396 21.964 1.00 85.81 298 ASN A C 1
ATOM 2356 O O . ASN A 1 298 ? -3.598 -7.567 21.558 1.00 85.81 298 ASN A O 1
ATOM 2360 N N . GLU A 1 299 ? -4.581 -5.736 22.431 1.00 82.94 299 GLU A N 1
ATOM 2361 C CA . GLU A 1 299 ? -5.949 -6.216 22.321 1.00 82.94 299 GLU A CA 1
ATOM 2362 C C . GLU A 1 299 ? -6.602 -5.649 21.067 1.00 82.94 299 GLU A C 1
ATOM 2364 O O . GLU A 1 299 ? -7.275 -6.396 20.376 1.00 82.94 299 GLU A O 1
ATOM 2369 N N . CYS A 1 300 ? -6.350 -4.385 20.717 1.00 86.56 300 CYS A N 1
ATOM 2370 C CA . CYS A 1 300 ? -6.977 -3.741 19.560 1.00 86.56 300 CYS A CA 1
ATOM 2371 C C . CYS A 1 300 ? -6.267 -4.005 18.224 1.00 86.56 300 CYS A C 1
ATOM 2373 O O . CYS A 1 300 ? -6.919 -3.913 17.183 1.00 86.56 300 CYS A O 1
ATOM 2375 N N . TYR A 1 301 ? -4.961 -4.307 18.232 1.00 92.00 301 TYR A N 1
ATOM 2376 C CA . TYR A 1 301 ? -4.137 -4.381 17.015 1.00 92.00 301 TYR A CA 1
ATOM 2377 C C . TYR A 1 301 ? -3.327 -5.684 16.868 1.00 92.00 301 TYR A C 1
ATOM 2379 O O . TYR A 1 301 ? -2.103 -5.639 16.703 1.00 92.00 301 TYR A O 1
ATOM 2387 N N . PRO A 1 302 ? -3.953 -6.875 16.960 1.00 92.19 302 PRO A N 1
ATOM 2388 C CA . PRO A 1 302 ? -3.232 -8.135 16.848 1.00 92.19 302 PRO A CA 1
ATOM 2389 C C . PRO A 1 302 ? -2.713 -8.387 15.425 1.00 92.19 302 PRO A C 1
ATOM 2391 O O . PRO A 1 302 ? -3.399 -8.146 14.429 1.00 92.19 302 PRO A O 1
ATOM 2394 N N . VAL A 1 303 ? -1.517 -8.975 15.344 1.00 94.56 303 VAL A N 1
ATOM 2395 C CA . VAL A 1 303 ? -0.912 -9.450 14.092 1.00 94.56 303 VAL A CA 1
ATOM 2396 C C . VAL A 1 303 ? -1.142 -10.953 13.942 1.00 94.56 303 VAL A C 1
ATOM 2398 O O . VAL A 1 303 ? -0.824 -11.735 14.840 1.00 94.56 303 VAL A O 1
ATOM 2401 N N . VAL A 1 304 ? -1.672 -11.366 12.793 1.00 93.56 304 VAL A N 1
ATOM 2402 C CA . VAL A 1 304 ? -1.933 -12.764 12.434 1.00 93.56 304 VAL A CA 1
ATOM 2403 C C . VAL A 1 304 ? -1.054 -13.141 11.248 1.00 93.56 304 VAL A C 1
ATOM 2405 O O . VAL A 1 304 ? -1.355 -12.809 10.107 1.00 93.56 304 VAL A O 1
ATOM 2408 N N . CYS A 1 305 ? 0.042 -13.847 11.511 1.00 93.12 305 CYS A N 1
ATOM 2409 C CA . CYS A 1 305 ? 0.895 -14.401 10.460 1.00 93.12 305 CYS A CA 1
ATOM 2410 C C . CYS A 1 305 ? 0.406 -15.792 10.045 1.00 93.12 305 CYS A C 1
ATOM 2412 O O . CYS A 1 305 ? -0.052 -16.567 10.887 1.00 93.12 305 CYS A O 1
ATOM 2414 N N . GLY A 1 306 ? 0.550 -16.114 8.762 1.00 89.62 306 GLY A N 1
ATOM 2415 C CA . GLY A 1 306 ? 0.171 -17.406 8.194 1.00 89.62 306 GLY A CA 1
ATOM 2416 C C . GLY A 1 306 ? -0.029 -17.320 6.684 1.00 89.62 306 GLY A C 1
ATOM 2417 O O . GLY A 1 306 ? -0.083 -16.226 6.119 1.00 89.62 306 GLY A O 1
ATOM 2418 N N . GLY A 1 307 ? -0.122 -18.473 6.033 1.00 89.69 307 GLY A N 1
ATOM 2419 C CA . GLY A 1 307 ? -0.314 -18.590 4.597 1.00 89.69 307 GLY A CA 1
ATOM 2420 C C . GLY A 1 307 ? -1.787 -18.622 4.194 1.00 89.69 307 GLY A C 1
ATOM 2421 O O . GLY A 1 307 ? -2.662 -18.002 4.811 1.00 89.69 307 GLY A O 1
ATOM 2422 N N . HIS A 1 308 ? -2.063 -19.360 3.120 1.00 88.62 308 HIS A N 1
ATOM 2423 C CA . HIS A 1 308 ? -3.408 -19.525 2.575 1.00 88.62 308 HIS A CA 1
ATOM 2424 C C . HIS A 1 308 ? -4.386 -20.171 3.569 1.00 88.62 308 HIS A C 1
ATOM 2426 O O . HIS A 1 308 ? -5.523 -19.710 3.671 1.00 88.62 308 HIS A O 1
ATOM 2432 N N . GLU A 1 309 ? -3.960 -21.202 4.307 1.00 91.00 309 GLU A N 1
ATOM 2433 C CA . GLU A 1 309 ? -4.828 -21.947 5.229 1.00 91.00 309 GLU A CA 1
ATOM 2434 C C . GLU A 1 309 ? -5.284 -21.076 6.405 1.00 91.00 309 GLU A C 1
ATOM 2436 O O . GLU A 1 309 ? -6.478 -20.993 6.698 1.00 91.00 309 GLU A O 1
ATOM 2441 N N . GLU A 1 310 ? -4.356 -20.349 7.027 1.00 90.12 310 GLU A N 1
ATOM 2442 C CA . GLU A 1 310 ? -4.659 -19.426 8.117 1.00 90.12 310 GLU A CA 1
ATOM 2443 C C . GLU A 1 310 ? -5.517 -18.259 7.632 1.00 90.12 310 GLU A C 1
ATOM 2445 O O . GLU A 1 310 ? -6.463 -17.868 8.313 1.00 90.12 310 GLU A O 1
ATOM 2450 N N . THR A 1 311 ? -5.245 -17.736 6.431 1.00 91.75 311 THR A N 1
ATOM 2451 C CA . THR A 1 311 ? -6.071 -16.679 5.826 1.00 91.75 311 THR A CA 1
ATOM 2452 C C . THR A 1 311 ? -7.499 -17.176 5.568 1.00 91.75 311 THR A C 1
ATOM 2454 O O . THR A 1 311 ? -8.460 -16.445 5.803 1.00 91.75 311 THR A O 1
ATOM 2457 N N . ALA A 1 312 ? -7.668 -18.424 5.123 1.00 91.62 312 ALA A N 1
ATOM 2458 C CA . ALA A 1 312 ? -8.983 -19.013 4.893 1.00 91.62 312 ALA A CA 1
ATOM 2459 C C . ALA A 1 312 ? -9.770 -19.213 6.198 1.00 91.62 312 ALA A C 1
ATOM 2461 O O . ALA A 1 312 ? -10.978 -18.991 6.216 1.00 91.62 312 ALA A O 1
ATOM 2462 N N . GLU A 1 313 ? -9.111 -19.605 7.292 1.00 91.50 313 GLU A N 1
ATOM 2463 C CA . GLU A 1 313 ? -9.749 -19.702 8.612 1.00 91.50 313 GLU A CA 1
ATOM 2464 C C . GLU A 1 313 ? -10.094 -18.323 9.188 1.00 91.50 313 GLU A C 1
ATOM 2466 O O . GLU A 1 313 ? -11.177 -18.128 9.747 1.00 91.50 313 GLU A O 1
ATOM 2471 N N . LEU A 1 314 ? -9.207 -17.346 8.991 1.00 90.69 314 LEU A N 1
ATOM 2472 C CA . LEU A 1 314 ? -9.416 -15.959 9.384 1.00 90.69 314 LEU A CA 1
ATOM 2473 C C . LEU A 1 314 ? -10.672 -15.382 8.720 1.00 90.69 314 LEU A C 1
ATOM 2475 O O . LEU A 1 314 ? -11.534 -14.838 9.401 1.00 90.69 314 LEU A O 1
ATOM 2479 N N . LEU A 1 315 ? -10.834 -15.598 7.413 1.00 94.62 315 LEU A N 1
ATOM 2480 C CA . LEU A 1 315 ? -11.991 -15.142 6.634 1.00 94.62 315 LEU A CA 1
ATOM 2481 C C . LEU A 1 315 ? -13.321 -15.830 7.004 1.00 94.62 315 LEU A C 1
ATOM 2483 O O . LEU A 1 315 ? -14.375 -15.400 6.539 1.00 94.62 315 LEU A O 1
ATOM 2487 N N . LYS A 1 316 ? -13.315 -16.881 7.837 1.00 92.81 316 LYS A N 1
ATOM 2488 C CA . LYS A 1 316 ? -14.554 -17.455 8.398 1.00 92.81 316 LYS A CA 1
ATOM 2489 C C . LYS A 1 316 ? -15.092 -16.654 9.580 1.00 92.81 316 LYS A C 1
ATOM 2491 O O . LYS A 1 316 ? -16.235 -16.893 9.967 1.00 92.81 316 LYS A O 1
ATOM 2496 N N . GLN A 1 317 ? -14.287 -15.773 10.173 1.00 91.88 317 GLN A N 1
ATOM 2497 C CA . GLN A 1 317 ? -14.718 -14.916 11.273 1.00 91.88 317 GLN A CA 1
ATOM 2498 C C . GLN A 1 317 ? -15.518 -13.718 10.745 1.00 91.88 317 GLN A C 1
ATOM 2500 O O . GLN A 1 317 ? -15.467 -13.386 9.561 1.00 91.88 317 GLN A O 1
ATOM 2505 N N . ARG A 1 318 ? -16.278 -13.073 11.635 1.00 90.06 318 ARG A N 1
ATOM 2506 C CA . ARG A 1 318 ? -17.021 -11.855 11.309 1.00 90.06 318 ARG A CA 1
ATOM 2507 C C . ARG A 1 318 ? -16.122 -10.636 11.502 1.00 90.06 318 ARG A C 1
ATOM 2509 O O . ARG A 1 318 ? -15.552 -10.466 12.575 1.00 90.06 318 ARG A O 1
ATOM 2516 N N . PHE A 1 319 ? -16.076 -9.789 10.482 1.00 92.94 319 PHE A N 1
ATOM 2517 C CA . PHE A 1 319 ? -15.464 -8.464 10.516 1.00 92.94 319 PHE A CA 1
ATOM 2518 C C . PHE A 1 319 ? -16.505 -7.417 10.137 1.00 92.94 319 PHE A C 1
ATOM 2520 O O . PHE A 1 319 ? -17.449 -7.723 9.404 1.00 92.94 319 PHE A O 1
ATOM 2527 N N . ASP A 1 320 ? -16.311 -6.190 10.601 1.00 94.25 320 ASP A N 1
ATOM 2528 C CA . ASP A 1 320 ? -17.164 -5.053 10.249 1.00 94.25 320 ASP A CA 1
ATOM 2529 C C . ASP A 1 320 ? -16.640 -4.321 9.006 1.00 94.25 320 ASP A C 1
ATOM 2531 O O . ASP A 1 320 ? -17.391 -3.616 8.338 1.00 94.25 320 ASP A O 1
ATOM 2535 N N . TYR A 1 321 ? -15.374 -4.559 8.642 1.00 97.81 321 TYR A N 1
ATOM 2536 C CA . TYR A 1 321 ? -14.780 -4.144 7.372 1.00 97.81 321 TYR A CA 1
ATOM 2537 C C . TYR A 1 321 ? -13.620 -5.068 6.974 1.00 97.81 321 TYR A C 1
ATOM 2539 O O . TYR A 1 321 ? -12.866 -5.518 7.841 1.00 97.81 321 TYR A O 1
ATOM 2547 N N . ILE A 1 322 ? -13.417 -5.316 5.675 1.00 98.69 322 ILE A N 1
ATOM 2548 C CA . ILE A 1 322 ? -12.215 -6.013 5.177 1.00 98.69 322 ILE A CA 1
ATOM 2549 C C . ILE A 1 322 ? -11.507 -5.173 4.114 1.00 98.69 322 ILE A C 1
ATOM 2551 O O . ILE A 1 322 ? -12.080 -4.828 3.085 1.00 98.69 322 ILE A O 1
ATOM 2555 N N . PHE A 1 323 ? -10.228 -4.897 4.337 1.00 98.88 323 PHE A N 1
ATOM 2556 C CA . PHE A 1 323 ? -9.328 -4.278 3.376 1.00 98.88 323 PHE A CA 1
ATOM 2557 C C . PHE A 1 323 ? -8.345 -5.332 2.861 1.00 98.88 323 PHE A C 1
ATOM 2559 O O . PHE A 1 323 ? -7.621 -5.951 3.643 1.00 98.88 323 PHE A O 1
ATOM 2566 N N . PHE A 1 324 ? -8.305 -5.547 1.549 1.00 98.81 324 PHE A N 1
ATOM 2567 C CA . PHE A 1 324 ? -7.397 -6.507 0.926 1.00 98.81 324 PHE A CA 1
ATOM 2568 C C . PHE A 1 324 ? -6.649 -5.875 -0.239 1.00 98.81 324 PHE A C 1
ATOM 2570 O O . PHE A 1 324 ? -7.273 -5.344 -1.158 1.00 98.81 324 PHE A O 1
ATOM 2577 N N . THR A 1 325 ? -5.328 -6.052 -0.241 1.00 98.75 325 THR A N 1
ATOM 2578 C CA . THR A 1 325 ? -4.481 -5.761 -1.398 1.00 98.75 325 THR A CA 1
ATOM 2579 C C . THR A 1 325 ? -3.901 -7.050 -1.962 1.00 98.75 325 THR A C 1
ATOM 2581 O O . THR A 1 325 ? -3.297 -7.839 -1.234 1.00 98.75 325 THR A O 1
ATOM 2584 N N . GLY A 1 326 ? -4.032 -7.271 -3.272 1.00 97.19 326 GLY A N 1
ATOM 2585 C CA . GLY A 1 326 ? -3.392 -8.410 -3.928 1.00 97.19 326 GLY A CA 1
ATOM 2586 C C . GLY A 1 326 ? -4.012 -8.815 -5.262 1.00 97.19 326 GLY A C 1
ATOM 2587 O O . GLY A 1 326 ? -4.475 -7.997 -6.049 1.00 97.19 326 GLY A O 1
ATOM 2588 N N . SER A 1 327 ? -3.986 -10.115 -5.564 1.00 96.62 327 SER A N 1
ATOM 2589 C CA . SER A 1 327 ? -4.459 -10.609 -6.864 1.00 96.62 327 SER A CA 1
ATOM 2590 C C . SER A 1 327 ? -5.985 -10.604 -6.982 1.00 96.62 327 SER A C 1
ATOM 2592 O O . SER A 1 327 ? -6.694 -10.939 -6.032 1.00 96.62 327 SER A O 1
ATOM 2594 N N . THR A 1 328 ? -6.500 -10.369 -8.191 1.00 97.75 328 THR A N 1
ATOM 2595 C CA . THR A 1 328 ? -7.938 -10.459 -8.507 1.00 97.75 328 THR A CA 1
ATOM 2596 C C . THR A 1 328 ? -8.538 -11.816 -8.150 1.00 97.75 328 THR A C 1
ATOM 2598 O O . THR A 1 328 ? -9.681 -11.898 -7.700 1.00 97.75 328 THR A O 1
ATOM 2601 N N . ARG A 1 329 ? -7.766 -12.899 -8.313 1.00 97.00 329 ARG A N 1
ATOM 2602 C CA . ARG A 1 329 ? -8.189 -14.253 -7.935 1.00 97.00 329 ARG A CA 1
ATOM 2603 C C . ARG A 1 329 ? -8.484 -14.345 -6.438 1.00 97.00 329 ARG A C 1
ATOM 2605 O O . ARG A 1 329 ? -9.539 -14.845 -6.067 1.00 97.00 329 ARG A O 1
ATOM 2612 N N . VAL A 1 330 ? -7.578 -13.849 -5.594 1.00 97.06 330 VAL A N 1
ATOM 2613 C CA . VAL A 1 330 ? -7.757 -13.873 -4.134 1.00 97.06 330 VAL A CA 1
ATOM 2614 C C . VAL A 1 330 ? -8.794 -12.840 -3.690 1.00 97.06 330 VAL A C 1
ATOM 2616 O O . VAL A 1 330 ? -9.622 -13.160 -2.845 1.00 97.06 330 VAL A O 1
ATOM 2619 N N . GLY A 1 331 ? -8.858 -11.666 -4.325 1.00 98.19 331 GLY A N 1
ATOM 2620 C CA . GLY A 1 331 ? -9.894 -10.663 -4.050 1.00 98.19 331 GLY A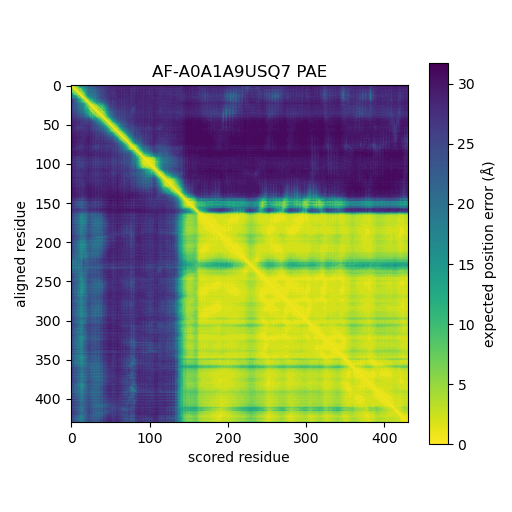 CA 1
ATOM 2621 C C . GLY A 1 331 ? -11.318 -11.204 -4.222 1.00 98.19 331 GLY A C 1
ATOM 2622 O O . GLY A 1 331 ? -12.183 -10.949 -3.388 1.00 98.19 331 GLY A O 1
ATOM 2623 N N . LYS A 1 332 ? -11.559 -12.045 -5.240 1.00 98.31 332 LYS A N 1
ATOM 2624 C CA . LYS A 1 332 ? -12.845 -12.749 -5.412 1.00 98.31 332 LYS A CA 1
ATOM 2625 C C . LYS A 1 332 ? -13.161 -13.704 -4.253 1.00 98.31 332 LYS A C 1
ATOM 2627 O O . LYS A 1 332 ? -14.320 -13.805 -3.860 1.00 98.31 332 LYS A O 1
ATOM 2632 N N . ILE A 1 333 ? -12.151 -14.381 -3.702 1.00 98.19 333 ILE A N 1
ATOM 2633 C CA . ILE A 1 333 ? -12.301 -15.279 -2.543 1.00 98.19 333 ILE A CA 1
ATOM 2634 C C . ILE A 1 333 ? -12.632 -14.466 -1.285 1.00 98.19 333 ILE A C 1
ATOM 2636 O O . ILE A 1 333 ? -13.568 -14.812 -0.568 1.00 98.19 333 ILE A O 1
ATOM 2640 N N . VAL A 1 334 ? -11.916 -13.361 -1.055 1.00 98.38 334 VAL A N 1
ATOM 2641 C CA . VAL A 1 334 ? -12.175 -12.438 0.062 1.00 98.38 334 VAL A CA 1
ATOM 2642 C C . VAL A 1 334 ? -13.599 -11.883 -0.016 1.00 98.38 334 VAL A C 1
ATOM 2644 O O . VAL A 1 334 ? -14.334 -11.958 0.964 1.00 98.38 334 VAL A O 1
ATOM 2647 N N . HIS A 1 335 ? -14.029 -11.412 -1.190 1.00 98.38 335 HIS A N 1
ATOM 2648 C CA . HIS A 1 335 ? -15.394 -10.921 -1.399 1.00 98.38 335 HIS A CA 1
ATOM 2649 C C . HIS A 1 335 ? -16.457 -11.994 -1.127 1.00 98.38 335 HIS A C 1
ATOM 2651 O O . HIS A 1 335 ? -17.462 -11.719 -0.475 1.00 98.38 335 HIS A O 1
ATOM 2657 N N . ALA A 1 336 ? -16.236 -13.232 -1.580 1.00 98.44 336 ALA A N 1
ATOM 2658 C CA . ALA A 1 336 ? -17.157 -14.332 -1.307 1.00 98.44 336 ALA A CA 1
ATOM 2659 C C . ALA A 1 336 ? -17.284 -14.625 0.199 1.00 98.44 336 ALA A C 1
ATOM 2661 O O . ALA A 1 336 ? -18.393 -14.848 0.682 1.00 98.44 336 ALA A O 1
ATOM 2662 N N . ALA A 1 337 ? -16.176 -14.584 0.945 1.00 97.50 337 ALA A N 1
ATOM 2663 C CA . ALA A 1 337 ? -16.190 -14.767 2.393 1.00 97.50 337 ALA A CA 1
ATOM 2664 C C . ALA A 1 337 ? -16.899 -13.610 3.122 1.00 97.50 337 ALA A C 1
ATOM 2666 O O . ALA A 1 337 ? -17.745 -13.859 3.981 1.00 97.50 337 ALA A O 1
ATOM 2667 N N . ALA A 1 338 ? -16.622 -12.362 2.728 1.00 97.88 338 ALA A N 1
ATOM 2668 C CA . ALA A 1 338 ? -17.239 -11.161 3.295 1.00 97.88 338 ALA A CA 1
ATOM 2669 C C . ALA A 1 338 ? -18.774 -11.156 3.156 1.00 97.88 338 ALA A C 1
ATOM 2671 O O . ALA A 1 338 ? -19.494 -10.808 4.095 1.00 97.88 338 ALA A O 1
ATOM 2672 N N . ASN A 1 339 ? -19.292 -11.628 2.016 1.00 97.62 339 ASN A N 1
ATOM 2673 C CA . ASN A 1 339 ? -20.732 -11.683 1.743 1.00 97.62 339 ASN A CA 1
ATOM 2674 C C . ASN A 1 339 ? -21.519 -12.574 2.714 1.00 97.62 339 ASN A C 1
ATOM 2676 O O . ASN A 1 339 ? -22.710 -12.344 2.910 1.00 97.62 339 ASN A O 1
ATOM 2680 N N . LYS A 1 340 ? -20.874 -13.546 3.375 1.00 97.12 340 LYS A N 1
ATOM 2681 C CA . LYS A 1 340 ? -21.517 -14.364 4.417 1.00 97.12 340 LYS A CA 1
ATOM 2682 C C . LYS A 1 340 ? -22.014 -13.521 5.601 1.00 97.12 340 LYS A C 1
ATOM 2684 O O . LYS A 1 340 ? -22.973 -13.912 6.261 1.00 97.12 340 LYS A O 1
ATOM 2689 N N . TYR A 1 341 ? -21.367 -12.385 5.858 1.00 96.19 341 TYR A N 1
ATOM 2690 C CA . TYR A 1 341 ? -21.670 -11.479 6.967 1.00 96.19 341 TYR A CA 1
ATOM 2691 C C . TYR A 1 341 ? -22.152 -10.098 6.504 1.00 96.19 341 TYR A C 1
ATOM 2693 O O . TYR A 1 341 ? -22.370 -9.232 7.345 1.00 96.19 341 TYR A O 1
ATOM 2701 N N . LEU A 1 342 ? -22.337 -9.902 5.190 1.00 98.06 342 LEU A N 1
ATOM 2702 C CA . LEU A 1 342 ? -22.614 -8.598 4.571 1.00 98.06 342 LEU A CA 1
ATOM 2703 C C . LEU A 1 342 ? -21.561 -7.537 4.933 1.00 98.06 342 LEU A C 1
ATOM 2705 O O . LEU A 1 342 ? -21.869 -6.353 5.057 1.00 98.06 342 LEU A O 1
ATOM 2709 N N . THR A 1 343 ? -20.313 -7.973 5.113 1.00 97.75 343 THR A N 1
ATOM 2710 C CA . THR A 1 343 ? -19.206 -7.098 5.489 1.00 97.75 343 THR A CA 1
ATOM 2711 C C . THR A 1 343 ? -18.802 -6.222 4.296 1.00 97.75 343 THR A C 1
ATOM 2713 O O . THR A 1 343 ? -18.503 -6.771 3.229 1.00 97.75 343 THR A O 1
ATOM 2716 N N . PRO A 1 344 ? -18.761 -4.883 4.434 1.00 98.38 344 PRO A N 1
ATOM 2717 C CA . PRO A 1 344 ? -18.211 -4.004 3.407 1.00 98.38 344 PRO A CA 1
ATOM 2718 C C . PRO A 1 344 ? -16.713 -4.263 3.205 1.00 98.38 344 PRO A C 1
ATOM 2720 O O . PRO A 1 344 ? -15.996 -4.626 4.141 1.00 98.38 344 PRO A O 1
ATOM 2723 N N . ILE A 1 345 ? -16.234 -4.078 1.971 1.00 98.50 345 ILE A N 1
ATOM 2724 C CA . ILE A 1 345 ? -14.843 -4.365 1.613 1.00 98.50 345 ILE A CA 1
ATOM 2725 C C . ILE A 1 345 ? -14.209 -3.286 0.733 1.00 98.50 345 ILE A C 1
ATOM 2727 O O . ILE A 1 345 ? -14.880 -2.689 -0.109 1.00 98.50 345 ILE A O 1
ATOM 2731 N N . THR A 1 346 ? -12.888 -3.148 0.855 1.00 98.75 346 THR A N 1
ATOM 2732 C CA . THR A 1 346 ? -12.017 -2.539 -0.162 1.00 98.75 346 THR A CA 1
ATOM 2733 C C . THR A 1 346 ? -11.131 -3.617 -0.770 1.00 98.75 346 THR A C 1
ATOM 2735 O O . THR A 1 346 ? -10.498 -4.384 -0.042 1.00 98.75 346 THR A O 1
ATOM 2738 N N . LEU A 1 347 ? -11.065 -3.660 -2.103 1.00 98.62 347 LEU A N 1
ATOM 2739 C CA . LEU A 1 347 ? -10.187 -4.556 -2.851 1.00 98.62 347 LEU A CA 1
ATOM 2740 C C . LEU A 1 347 ? -9.241 -3.739 -3.736 1.00 98.62 347 LEU A C 1
ATOM 2742 O O . LEU A 1 347 ? -9.644 -3.274 -4.801 1.00 98.62 347 LEU A O 1
ATOM 2746 N N . GLU A 1 348 ? -7.985 -3.622 -3.318 1.00 98.25 348 GLU A N 1
ATOM 2747 C CA . GLU A 1 348 ? -6.904 -3.041 -4.116 1.00 98.25 348 GLU A CA 1
ATOM 2748 C C . GLU A 1 348 ? -6.249 -4.148 -4.949 1.00 98.25 348 GLU A C 1
ATOM 2750 O O . GLU A 1 348 ? -5.489 -4.986 -4.451 1.00 98.25 348 GLU A O 1
ATOM 2755 N N . LEU A 1 349 ? -6.617 -4.209 -6.229 1.00 97.50 349 LEU A N 1
ATOM 2756 C CA . LEU A 1 349 ? -6.267 -5.316 -7.118 1.00 97.50 349 LEU A CA 1
ATOM 2757 C C . LEU A 1 349 ? -5.288 -4.894 -8.214 1.00 97.50 349 LEU A C 1
ATOM 2759 O O . LEU A 1 349 ? -5.056 -3.717 -8.473 1.00 97.50 349 LEU A O 1
ATOM 2763 N N . GLY A 1 350 ? -4.705 -5.891 -8.875 1.00 91.69 350 GLY A N 1
ATOM 2764 C CA . GLY A 1 350 ? -3.848 -5.675 -10.037 1.00 91.69 350 GLY A CA 1
ATOM 2765 C C . GLY A 1 350 ? -4.617 -5.481 -11.348 1.00 91.69 350 GLY A C 1
ATOM 2766 O O . GLY A 1 350 ? -5.827 -5.691 -11.446 1.00 91.69 350 GLY A O 1
ATOM 2767 N N . GLY A 1 351 ? -3.866 -5.155 -12.393 1.00 93.75 351 GLY A N 1
ATOM 2768 C CA . GLY A 1 351 ? -4.344 -5.022 -13.764 1.00 93.75 351 GLY A CA 1
ATOM 2769 C C . GLY A 1 351 ? -3.174 -4.816 -14.724 1.00 93.75 351 GLY A C 1
ATOM 2770 O O . GLY A 1 351 ? -2.018 -4.960 -14.335 1.00 93.75 351 GLY A O 1
ATOM 2771 N N . LYS A 1 352 ? -3.476 -4.474 -15.979 1.00 97.19 352 LYS A N 1
ATOM 2772 C CA . LYS A 1 352 ? -2.467 -4.081 -16.972 1.00 97.19 352 LYS A CA 1
ATOM 2773 C C . LYS A 1 352 ? -2.590 -2.587 -17.230 1.00 97.19 352 LYS A C 1
ATOM 2775 O O . LYS A 1 352 ? -3.494 -2.180 -17.956 1.00 97.19 352 LYS A O 1
ATOM 2780 N N . SER A 1 353 ? -1.705 -1.789 -16.644 1.00 97.88 353 SER A N 1
ATOM 2781 C CA . SER A 1 353 ? -1.725 -0.329 -16.780 1.00 97.88 353 SER A CA 1
ATOM 2782 C C . SER A 1 353 ? -1.135 0.096 -18.135 1.00 97.88 353 SER A C 1
ATOM 2784 O O . SER A 1 353 ? 0.077 -0.049 -18.328 1.00 97.88 353 SER A O 1
ATOM 2786 N N . PRO A 1 354 ? -1.942 0.593 -19.095 1.00 98.06 354 PRO A N 1
ATOM 2787 C CA . PRO A 1 354 ? -1.423 1.086 -20.366 1.00 98.06 354 PRO A CA 1
ATOM 2788 C C . PRO A 1 354 ? -0.661 2.398 -20.184 1.00 98.06 354 PRO A C 1
ATOM 2790 O O . PRO A 1 354 ? -1.089 3.278 -19.439 1.00 98.06 354 PRO A O 1
ATOM 2793 N N . CYS A 1 355 ? 0.408 2.582 -20.955 1.00 98.25 355 CYS A N 1
ATOM 2794 C CA . CYS A 1 355 ? 1.064 3.874 -21.120 1.00 98.25 355 CYS A CA 1
ATOM 2795 C C . CYS A 1 355 ? 1.067 4.271 -22.600 1.00 98.25 355 CYS A C 1
ATOM 2797 O O . CYS A 1 355 ? 1.754 3.657 -23.413 1.00 98.25 355 CYS A O 1
ATOM 2799 N N . TYR A 1 356 ? 0.276 5.278 -22.970 1.00 98.12 356 TYR A N 1
ATOM 2800 C CA . TYR A 1 356 ? 0.232 5.780 -24.344 1.00 98.12 356 TYR A CA 1
ATOM 2801 C C . TYR A 1 356 ? 1.281 6.875 -24.563 1.00 98.12 356 TYR A C 1
ATOM 2803 O O . TYR A 1 356 ? 1.346 7.831 -23.792 1.00 98.12 356 TYR A O 1
ATOM 2811 N N . ILE A 1 357 ? 2.075 6.749 -25.630 1.00 97.50 357 ILE A N 1
ATOM 2812 C CA . ILE A 1 357 ? 3.080 7.741 -26.025 1.00 97.50 357 ILE A CA 1
ATOM 2813 C C . ILE A 1 357 ? 2.675 8.356 -27.362 1.00 97.50 357 ILE A C 1
ATOM 2815 O O . ILE A 1 357 ? 2.734 7.702 -28.410 1.00 97.50 357 ILE A O 1
ATOM 2819 N N . ASP A 1 358 ? 2.302 9.634 -27.314 1.00 95.81 358 ASP A N 1
ATOM 2820 C CA . ASP A 1 358 ? 2.056 10.435 -28.507 1.00 95.81 358 ASP A CA 1
ATOM 2821 C C . ASP A 1 358 ? 3.363 10.895 -29.178 1.00 95.81 358 ASP A C 1
ATOM 2823 O O . ASP A 1 358 ? 4.431 10.917 -28.569 1.00 95.81 358 ASP A O 1
ATOM 2827 N N . ARG A 1 359 ? 3.284 11.296 -30.449 1.00 93.81 359 ARG A N 1
ATOM 2828 C CA . ARG A 1 359 ? 4.433 11.811 -31.203 1.00 93.81 359 ARG A CA 1
ATOM 2829 C C 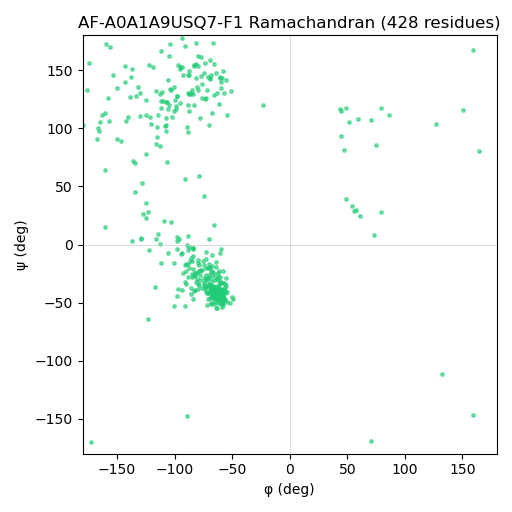. ARG A 1 359 ? 4.920 13.179 -30.724 1.00 93.81 359 ARG A C 1
ATOM 2831 O O . ARG A 1 359 ? 6.058 13.523 -31.028 1.00 93.81 359 ARG A O 1
ATOM 2838 N N . SER A 1 360 ? 4.098 13.957 -30.016 1.00 94.19 360 SER A N 1
ATOM 2839 C CA . SER A 1 360 ? 4.451 15.319 -29.598 1.00 94.19 360 SER A CA 1
ATOM 2840 C C . SER A 1 360 ? 5.279 15.402 -28.310 1.00 94.19 360 SER A C 1
ATOM 2842 O O . SER A 1 360 ? 5.596 16.507 -27.872 1.00 94.19 360 SER A O 1
ATOM 2844 N N . VAL A 1 361 ? 5.565 14.278 -27.646 1.00 94.94 361 VAL A N 1
ATOM 2845 C CA . VAL A 1 361 ? 6.222 14.293 -26.331 1.00 94.94 361 VAL A CA 1
ATOM 2846 C C . VAL A 1 361 ? 7.732 14.504 -26.443 1.00 94.94 361 VAL A C 1
ATOM 2848 O O . VAL A 1 361 ? 8.365 14.093 -27.416 1.00 94.94 361 VAL A O 1
ATOM 2851 N N . GLU A 1 362 ? 8.333 15.068 -25.393 1.00 96.62 362 GLU A N 1
ATOM 2852 C CA . GLU A 1 362 ? 9.783 14.980 -25.207 1.00 96.62 362 GLU A CA 1
ATOM 2853 C C . GLU A 1 362 ? 10.131 13.529 -24.838 1.00 96.62 362 GLU A C 1
ATOM 2855 O O . GLU A 1 362 ? 9.861 13.058 -23.727 1.00 96.62 362 GLU A O 1
ATOM 2860 N N . LEU A 1 363 ? 10.644 12.792 -25.824 1.00 95.75 363 LEU A N 1
ATOM 2861 C CA . LEU A 1 363 ? 10.721 11.340 -25.759 1.00 95.75 363 LEU A CA 1
ATOM 2862 C C . LEU A 1 363 ? 11.696 10.848 -24.691 1.00 95.75 363 LEU A C 1
ATOM 2864 O O . LEU A 1 363 ? 11.379 9.874 -24.012 1.00 95.75 363 LEU A O 1
ATOM 2868 N N . ARG A 1 364 ? 12.847 11.499 -24.497 1.00 96.56 364 ARG A N 1
ATOM 2869 C CA . ARG A 1 364 ? 13.853 11.009 -23.547 1.00 96.56 364 ARG A CA 1
ATOM 2870 C C . ARG A 1 364 ? 13.347 11.108 -22.108 1.00 96.56 364 ARG A C 1
ATOM 2872 O O . ARG A 1 364 ? 13.478 10.149 -21.347 1.00 96.56 364 ARG A O 1
ATOM 2879 N N . THR A 1 365 ? 12.695 12.210 -21.738 1.00 97.94 365 THR A N 1
ATOM 2880 C CA . THR A 1 365 ? 12.031 12.366 -20.432 1.00 97.94 365 THR A CA 1
ATOM 2881 C C . THR A 1 365 ? 10.899 11.364 -20.263 1.00 97.94 365 THR A C 1
ATOM 2883 O O . THR A 1 365 ? 10.782 10.760 -19.194 1.00 97.94 365 THR A O 1
ATOM 2886 N N . ALA A 1 366 ? 10.075 11.157 -21.297 1.00 97.88 366 ALA A N 1
ATOM 2887 C CA . ALA A 1 366 ? 9.008 10.162 -21.246 1.00 97.88 366 ALA A CA 1
ATOM 2888 C C . ALA A 1 366 ? 9.574 8.755 -20.992 1.00 97.88 366 ALA A C 1
ATOM 2890 O O . ALA A 1 366 ? 9.118 8.075 -20.075 1.00 97.88 366 ALA A O 1
ATOM 2891 N N . VAL A 1 367 ? 10.618 8.353 -21.726 1.00 98.31 367 VAL A N 1
ATOM 2892 C CA . VAL A 1 367 ? 11.295 7.059 -21.551 1.00 98.31 367 VAL A CA 1
ATOM 2893 C C . VAL A 1 367 ? 11.877 6.936 -20.141 1.00 98.31 367 VAL A C 1
ATOM 2895 O O . VAL A 1 367 ? 11.607 5.936 -19.483 1.00 98.31 367 VAL A O 1
ATOM 2898 N N . LYS A 1 368 ? 12.593 7.951 -19.624 1.00 98.25 368 LYS A N 1
ATOM 2899 C CA . LYS A 1 368 ? 13.115 7.934 -18.241 1.00 98.25 368 LYS A CA 1
ATOM 2900 C C . LYS A 1 368 ? 11.989 7.723 -17.222 1.00 98.25 368 LYS A C 1
ATOM 2902 O O . LYS A 1 368 ? 12.087 6.851 -16.369 1.00 98.25 368 LYS A O 1
ATOM 2907 N N . ARG A 1 369 ? 10.879 8.456 -17.316 1.00 98.44 369 ARG A N 1
ATOM 2908 C CA . ARG A 1 369 ? 9.759 8.311 -16.363 1.00 98.44 369 ARG A CA 1
ATOM 2909 C C . ARG A 1 369 ? 9.084 6.942 -16.449 1.00 98.44 369 ARG A C 1
ATOM 2911 O O . ARG A 1 369 ? 8.786 6.346 -15.417 1.00 98.44 369 ARG A O 1
ATOM 2918 N N . ILE A 1 370 ? 8.876 6.438 -17.665 1.00 98.50 370 ILE A N 1
ATOM 2919 C CA . ILE A 1 370 ? 8.274 5.120 -17.900 1.00 98.50 370 ILE A CA 1
ATOM 2920 C C . ILE A 1 370 ? 9.177 4.016 -17.357 1.00 98.50 370 ILE A C 1
ATOM 2922 O O . ILE A 1 370 ? 8.690 3.137 -16.655 1.00 98.50 370 ILE A O 1
ATOM 2926 N N . LEU A 1 371 ? 10.482 4.069 -17.637 1.00 98.19 371 LEU A N 1
ATOM 2927 C CA . LEU A 1 371 ? 11.434 3.080 -17.137 1.00 98.19 371 LEU A CA 1
ATOM 2928 C C . LEU A 1 371 ? 11.542 3.110 -15.616 1.00 98.19 371 LEU A C 1
ATOM 2930 O O . LEU A 1 371 ? 11.514 2.049 -15.006 1.00 98.19 371 LEU A O 1
ATOM 2934 N N . TRP A 1 372 ? 11.600 4.291 -14.996 1.00 97.62 372 TRP A N 1
ATOM 2935 C CA . TRP A 1 372 ? 11.609 4.395 -13.536 1.00 97.62 372 TRP A CA 1
ATOM 2936 C C . TRP A 1 372 ? 10.361 3.738 -12.931 1.00 97.62 372 TRP A C 1
ATOM 2938 O O . TRP A 1 372 ? 10.479 2.846 -12.096 1.00 97.62 372 TRP A O 1
ATOM 2948 N N . GLY A 1 373 ? 9.169 4.085 -13.431 1.00 96.50 373 GLY A N 1
ATOM 2949 C CA . GLY A 1 373 ? 7.919 3.472 -12.975 1.00 96.50 373 GLY A CA 1
ATOM 2950 C C . GLY A 1 373 ? 7.812 1.974 -13.288 1.00 96.50 373 GLY A C 1
ATOM 2951 O O . GLY A 1 373 ? 7.138 1.246 -12.565 1.00 96.50 373 GLY A O 1
ATOM 2952 N N . LYS A 1 374 ? 8.469 1.495 -14.353 1.00 97.38 374 LYS A N 1
ATOM 2953 C CA . LYS A 1 374 ? 8.502 0.074 -14.726 1.00 97.38 374 LYS A CA 1
ATOM 2954 C C . LYS A 1 374 ? 9.477 -0.739 -13.880 1.00 97.38 374 LYS A C 1
ATOM 2956 O O . LYS A 1 374 ? 9.260 -1.935 -13.740 1.00 97.38 374 LYS A O 1
ATOM 2961 N N . LEU A 1 375 ? 10.562 -0.139 -13.398 1.00 95.94 375 LEU A N 1
ATOM 2962 C CA . LEU A 1 375 ? 11.705 -0.871 -12.838 1.00 95.94 375 LEU A CA 1
ATOM 2963 C C . LEU A 1 375 ? 11.874 -0.690 -11.342 1.00 95.94 375 LEU A C 1
ATOM 2965 O O . LEU A 1 375 ? 12.540 -1.519 -10.721 1.00 95.94 375 LEU A O 1
ATOM 2969 N N . ILE A 1 376 ? 11.225 0.317 -10.758 1.00 95.38 376 ILE A N 1
ATOM 2970 C CA . ILE A 1 376 ? 11.052 0.376 -9.313 1.00 95.38 376 ILE A CA 1
ATOM 2971 C C . ILE A 1 376 ? 10.472 -0.956 -8.827 1.00 95.38 376 ILE A C 1
ATOM 2973 O O . ILE A 1 376 ? 9.562 -1.517 -9.446 1.00 95.38 376 ILE A O 1
ATOM 2977 N N . ASN A 1 377 ? 11.067 -1.520 -7.783 1.00 96.75 377 ASN A N 1
ATOM 2978 C CA . ASN A 1 377 ? 10.724 -2.830 -7.242 1.00 96.75 377 ASN A CA 1
ATOM 2979 C C . ASN A 1 377 ? 10.785 -3.984 -8.265 1.00 96.75 377 ASN A C 1
ATOM 2981 O O . ASN A 1 377 ? 10.043 -4.965 -8.173 1.00 96.75 377 ASN A O 1
ATOM 2985 N N . CYS A 1 378 ? 11.644 -3.861 -9.282 1.00 96.44 378 CYS A N 1
ATOM 2986 C CA . CYS A 1 378 ? 11.715 -4.788 -10.416 1.00 96.44 378 CYS A CA 1
ATOM 2987 C C . CYS A 1 378 ? 10.371 -4.914 -11.170 1.00 96.44 378 CYS A C 1
ATOM 2989 O O . CYS A 1 378 ? 10.035 -5.968 -11.706 1.00 96.44 378 CYS A O 1
ATOM 2991 N N . GLY A 1 379 ? 9.561 -3.850 -11.173 1.00 96.69 379 GLY A N 1
ATOM 2992 C CA . GLY A 1 379 ? 8.250 -3.815 -11.826 1.00 96.69 379 GLY A CA 1
ATOM 2993 C C . GLY A 1 379 ? 7.151 -4.597 -11.120 1.00 96.69 379 GLY A C 1
ATOM 2994 O O . GLY A 1 379 ? 6.056 -4.731 -11.666 1.00 96.69 379 GLY A O 1
ATOM 2995 N N . GLN A 1 380 ? 7.409 -5.090 -9.907 1.00 97.88 380 GLN A N 1
ATOM 2996 C CA . GLN A 1 380 ? 6.438 -5.794 -9.071 1.00 97.88 380 GLN A CA 1
ATOM 2997 C C . GLN A 1 380 ? 5.500 -4.784 -8.389 1.00 97.88 380 GLN A C 1
ATOM 2999 O O . GLN A 1 380 ? 5.415 -4.692 -7.166 1.00 97.88 380 GLN A O 1
ATOM 3004 N N . THR A 1 381 ? 4.791 -3.984 -9.180 1.00 97.31 381 THR A N 1
ATOM 3005 C CA . THR A 1 381 ? 3.991 -2.852 -8.697 1.00 97.31 381 THR A CA 1
ATOM 3006 C C . THR A 1 381 ? 2.667 -2.812 -9.441 1.00 97.31 381 THR A C 1
ATOM 3008 O O . THR A 1 381 ? 2.652 -2.783 -10.667 1.00 97.31 381 THR A O 1
ATOM 3011 N N . CYS A 1 382 ? 1.544 -2.779 -8.715 1.00 96.25 382 CYS A N 1
ATOM 3012 C CA . CYS A 1 382 ? 0.201 -2.843 -9.313 1.00 96.25 382 CYS A CA 1
ATOM 3013 C C . CYS A 1 382 ? -0.055 -1.722 -10.336 1.00 96.25 382 CYS A C 1
ATOM 3015 O O . CYS A 1 382 ? -0.751 -1.932 -11.324 1.00 96.25 382 CYS A O 1
ATOM 3017 N N . ILE A 1 383 ? 0.537 -0.547 -10.105 1.00 96.38 383 ILE A N 1
ATOM 3018 C CA . ILE A 1 383 ? 0.429 0.637 -10.966 1.00 96.38 383 ILE A CA 1
ATOM 3019 C C . ILE A 1 383 ? 1.618 0.813 -11.927 1.00 96.38 383 ILE A C 1
ATOM 3021 O O . ILE A 1 383 ? 1.699 1.841 -12.597 1.00 96.38 383 ILE A O 1
ATOM 3025 N N . ALA A 1 384 ? 2.549 -0.148 -12.010 1.00 97.50 384 ALA A N 1
ATOM 3026 C CA . ALA A 1 384 ? 3.653 -0.061 -12.967 1.00 97.50 384 ALA A CA 1
ATOM 3027 C C . ALA A 1 384 ? 3.104 0.042 -14.400 1.00 97.50 384 ALA A C 1
ATOM 3029 O O . ALA A 1 384 ? 2.120 -0.636 -14.714 1.00 97.50 384 ALA A O 1
ATOM 3030 N N . PRO A 1 385 ? 3.747 0.818 -15.296 1.00 98.06 385 PRO A N 1
ATOM 3031 C CA . PRO A 1 385 ? 3.467 0.748 -16.723 1.00 98.06 385 PRO A CA 1
ATOM 3032 C C . PRO A 1 385 ? 3.630 -0.700 -17.188 1.00 98.06 385 PRO A C 1
ATOM 3034 O O . PRO A 1 385 ? 4.727 -1.254 -17.168 1.00 98.06 385 PRO A O 1
ATOM 3037 N N . ASP A 1 386 ? 2.536 -1.349 -17.564 1.00 98.06 386 ASP A N 1
ATOM 3038 C CA . ASP A 1 386 ? 2.578 -2.762 -17.926 1.00 98.06 386 ASP A CA 1
ATOM 3039 C C . ASP A 1 386 ? 3.000 -2.917 -19.388 1.00 98.06 386 ASP A C 1
ATOM 3041 O O . ASP A 1 386 ? 3.919 -3.678 -19.695 1.00 98.06 386 ASP A O 1
ATOM 3045 N N . TYR A 1 387 ? 2.386 -2.120 -20.265 1.00 98.19 387 TYR A N 1
ATOM 3046 C CA . TYR A 1 387 ? 2.679 -2.075 -21.692 1.00 98.19 387 TYR A CA 1
ATOM 3047 C C . TYR A 1 387 ? 2.591 -0.650 -22.23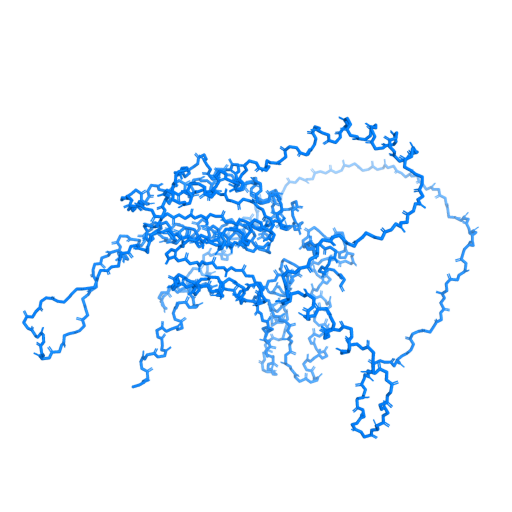9 1.00 98.19 387 TYR A C 1
ATOM 3049 O O . TYR A 1 387 ? 1.862 0.202 -21.724 1.00 98.19 387 TYR A O 1
ATOM 3057 N N . VAL A 1 388 ? 3.335 -0.406 -23.317 1.00 98.06 388 VAL A N 1
ATOM 3058 C CA . VAL A 1 388 ? 3.359 0.878 -24.018 1.00 98.06 388 VAL A CA 1
ATOM 3059 C C . VAL A 1 388 ? 2.540 0.784 -25.302 1.00 98.06 388 VAL A C 1
ATOM 3061 O O . VAL A 1 388 ? 2.710 -0.140 -26.095 1.00 98.06 388 VAL A O 1
ATOM 3064 N N . LEU A 1 389 ? 1.676 1.771 -25.526 1.00 98.50 389 LEU A N 1
ATOM 3065 C CA . LEU A 1 389 ? 0.945 1.977 -26.771 1.00 98.50 389 LEU A CA 1
ATOM 3066 C C . LEU A 1 389 ? 1.567 3.155 -27.518 1.00 98.50 389 LEU A C 1
ATOM 3068 O O . LEU A 1 389 ? 1.554 4.281 -27.028 1.00 98.50 389 LEU A O 1
ATOM 3072 N N . CYS A 1 390 ? 2.127 2.912 -28.700 1.00 97.75 390 CYS A N 1
ATOM 3073 C CA . CYS A 1 390 ? 2.743 3.964 -29.504 1.00 97.75 390 CYS A CA 1
ATOM 3074 C C . CYS A 1 390 ? 2.785 3.591 -30.992 1.00 97.75 390 CYS A C 1
ATOM 3076 O O . CYS A 1 390 ? 2.510 2.457 -31.385 1.00 97.75 390 CYS A O 1
ATOM 3078 N N . SER A 1 391 ? 3.128 4.561 -31.842 1.00 97.88 391 SER A N 1
ATOM 3079 C CA . SER A 1 391 ? 3.366 4.292 -33.266 1.00 97.88 391 SER A CA 1
ATOM 3080 C C . SER A 1 391 ? 4.698 3.565 -33.501 1.00 97.88 391 SER A C 1
ATOM 3082 O O . SER A 1 391 ? 5.635 3.722 -32.721 1.00 97.88 391 SER A O 1
ATOM 3084 N N . LYS A 1 392 ? 4.831 2.845 -34.626 1.00 97.38 392 LYS A N 1
ATOM 3085 C CA . LYS A 1 392 ? 6.068 2.125 -35.004 1.00 97.38 392 LYS A CA 1
ATOM 3086 C C . LYS A 1 392 ? 7.324 2.998 -35.054 1.00 97.38 392 LYS A C 1
ATOM 3088 O O . LYS A 1 392 ? 8.429 2.508 -34.841 1.00 97.38 392 LYS A O 1
ATOM 3093 N N . GLU A 1 393 ? 7.168 4.282 -35.353 1.00 96.12 393 GLU A N 1
ATOM 3094 C CA . GLU A 1 393 ? 8.274 5.237 -35.317 1.00 96.12 393 GLU A CA 1
ATOM 3095 C C . GLU A 1 393 ? 8.749 5.494 -33.879 1.00 96.12 393 GLU A C 1
ATOM 3097 O O . GLU A 1 393 ? 9.948 5.448 -33.604 1.00 96.12 393 GLU A O 1
ATOM 3102 N N . ILE A 1 394 ? 7.804 5.720 -32.962 1.00 97.75 394 ILE A N 1
ATOM 3103 C CA . ILE A 1 394 ? 8.084 5.962 -31.544 1.00 97.75 394 ILE A CA 1
ATOM 3104 C C . ILE A 1 394 ? 8.646 4.709 -30.881 1.00 97.75 394 ILE A C 1
ATOM 3106 O O . ILE A 1 394 ? 9.589 4.830 -30.115 1.00 97.75 394 ILE A O 1
ATOM 3110 N N . GLU A 1 395 ? 8.159 3.518 -31.236 1.00 98.00 395 GLU A N 1
ATOM 3111 C CA . GLU A 1 395 ? 8.694 2.239 -30.749 1.00 98.00 395 GLU A CA 1
ATOM 3112 C C . GLU A 1 395 ? 10.215 2.144 -30.959 1.00 98.00 395 GLU A C 1
ATOM 3114 O O . GLU A 1 395 ? 10.965 1.887 -30.018 1.00 98.00 395 GLU A O 1
ATOM 3119 N N . LYS A 1 396 ? 10.693 2.425 -32.181 1.00 97.31 396 LYS A N 1
ATOM 3120 C CA . LYS A 1 396 ? 12.127 2.362 -32.511 1.00 97.31 396 LYS A CA 1
ATOM 3121 C C . LYS A 1 396 ? 12.950 3.346 -31.683 1.00 97.31 396 LYS A C 1
ATOM 3123 O O . LYS A 1 396 ? 14.005 2.980 -31.169 1.00 97.31 396 LYS A O 1
ATOM 3128 N N . LYS A 1 397 ? 12.465 4.584 -31.558 1.00 97.38 397 LYS A N 1
ATOM 3129 C CA . LYS A 1 397 ? 13.142 5.636 -30.792 1.00 97.38 397 LYS A CA 1
ATOM 3130 C C . LYS A 1 397 ? 13.128 5.324 -29.288 1.00 97.38 397 LYS A C 1
ATOM 3132 O O . LYS A 1 397 ? 14.154 5.454 -28.636 1.00 97.38 397 LYS A O 1
ATOM 3137 N N . PHE A 1 398 ? 12.004 4.832 -28.763 1.00 98.00 398 PHE A N 1
ATOM 3138 C CA . PHE A 1 398 ? 11.849 4.418 -27.369 1.00 98.00 398 PHE A CA 1
ATOM 3139 C C . PHE A 1 398 ? 12.848 3.321 -26.999 1.00 98.00 398 PHE A C 1
ATOM 3141 O O . PHE A 1 398 ? 13.533 3.441 -25.992 1.00 98.00 398 PHE A O 1
ATOM 3148 N N . VAL A 1 399 ? 12.965 2.265 -27.814 1.00 98.19 399 VAL A N 1
ATOM 3149 C CA . VAL A 1 399 ? 13.878 1.143 -27.532 1.00 98.19 399 VAL A CA 1
ATOM 3150 C C . VAL A 1 399 ? 15.341 1.589 -27.533 1.00 98.19 399 VAL A C 1
ATOM 3152 O O . VAL A 1 399 ? 16.121 1.090 -26.722 1.00 98.19 399 VAL A O 1
ATOM 3155 N N . ALA A 1 400 ? 15.722 2.509 -28.424 1.00 97.69 400 ALA A N 1
ATOM 3156 C CA . ALA A 1 400 ? 17.073 3.064 -28.451 1.00 97.69 400 ALA A CA 1
ATOM 3157 C C . ALA A 1 400 ? 17.376 3.853 -27.166 1.00 97.69 400 ALA A C 1
ATOM 3159 O O . ALA A 1 400 ? 18.302 3.497 -26.443 1.00 97.69 400 ALA A O 1
ATOM 3160 N N . GLU A 1 401 ? 16.530 4.832 -26.828 1.00 98.00 401 GLU A N 1
ATOM 3161 C CA . GLU A 1 401 ? 16.670 5.631 -25.602 1.00 98.00 401 GLU A CA 1
ATOM 3162 C C . GLU A 1 401 ? 16.656 4.754 -24.345 1.00 98.00 401 GLU A C 1
ATOM 3164 O O . GLU A 1 401 ? 17.443 4.958 -23.423 1.00 98.00 401 GLU A O 1
ATOM 3169 N N . ALA A 1 402 ? 15.788 3.739 -24.310 1.00 98.19 402 ALA A N 1
ATOM 3170 C CA . ALA A 1 402 ? 15.663 2.860 -23.161 1.00 98.19 402 ALA A CA 1
ATOM 3171 C C . ALA A 1 402 ? 16.949 2.072 -22.895 1.00 98.19 402 ALA A C 1
ATOM 3173 O O . ALA A 1 402 ? 17.357 1.960 -21.744 1.00 98.19 402 ALA A O 1
ATOM 3174 N N . LYS A 1 403 ? 17.618 1.558 -23.934 1.00 97.25 403 LYS A N 1
ATOM 3175 C CA . LYS A 1 403 ? 18.899 0.849 -23.778 1.00 97.25 403 LYS A CA 1
ATOM 3176 C C . LYS A 1 403 ? 19.971 1.745 -23.167 1.00 97.25 403 LYS A C 1
ATOM 3178 O O . LYS A 1 403 ? 20.659 1.313 -22.243 1.00 97.25 403 LYS A O 1
ATOM 3183 N N . ASP A 1 404 ? 20.072 2.979 -23.650 1.00 97.50 404 ASP A N 1
ATOM 3184 C CA . ASP A 1 404 ? 21.057 3.941 -23.157 1.00 97.50 404 ASP A CA 1
ATOM 3185 C C . ASP A 1 404 ? 20.790 4.298 -21.690 1.00 97.50 404 ASP A C 1
ATOM 3187 O O . ASP A 1 404 ? 21.705 4.282 -20.870 1.00 97.50 404 ASP A O 1
ATOM 3191 N N . ILE A 1 405 ? 19.524 4.543 -21.340 1.00 97.69 405 ILE A N 1
ATOM 3192 C CA . ILE A 1 405 ? 19.104 4.871 -19.971 1.00 97.69 405 ILE A CA 1
ATOM 3193 C C . ILE A 1 405 ? 19.328 3.691 -19.015 1.00 97.69 405 ILE A C 1
ATOM 3195 O O . ILE A 1 405 ? 19.813 3.879 -17.905 1.00 97.69 405 ILE A O 1
ATOM 3199 N N . LEU A 1 406 ? 19.010 2.463 -19.428 1.00 96.56 406 LEU A N 1
ATOM 3200 C CA . LEU A 1 406 ? 19.222 1.279 -18.590 1.00 96.56 406 LEU A CA 1
ATOM 3201 C C . LEU A 1 406 ? 20.702 1.047 -18.295 1.00 96.56 406 LEU A C 1
ATOM 3203 O O . LEU A 1 406 ? 21.052 0.701 -17.169 1.00 96.56 406 LEU A O 1
ATOM 3207 N N . LYS A 1 407 ? 21.566 1.268 -19.289 1.00 96.12 407 LYS A N 1
ATOM 3208 C CA . LYS A 1 407 ? 23.016 1.205 -19.108 1.00 96.12 407 LYS A CA 1
ATOM 3209 C C . LYS A 1 407 ? 23.531 2.345 -18.218 1.00 96.12 407 LYS A C 1
ATOM 3211 O O . LYS A 1 407 ? 24.413 2.101 -17.401 1.00 96.12 407 LYS A O 1
ATOM 3216 N N . GLU A 1 408 ? 22.968 3.552 -18.335 1.00 96.12 408 GLU A N 1
ATOM 3217 C CA . GLU A 1 408 ? 23.246 4.694 -17.441 1.00 96.12 408 GLU A CA 1
ATOM 3218 C C . GLU A 1 408 ? 22.922 4.348 -15.977 1.00 96.12 408 GLU A C 1
ATOM 3220 O O . GLU A 1 408 ? 23.706 4.670 -15.090 1.00 96.12 408 GLU A O 1
ATOM 3225 N N . TRP A 1 409 ? 21.795 3.677 -15.718 1.00 95.38 409 TRP A N 1
ATOM 3226 C CA . TRP A 1 409 ? 21.315 3.409 -14.356 1.00 95.38 409 TRP A CA 1
ATOM 3227 C C . TRP A 1 409 ? 21.904 2.161 -13.706 1.00 95.38 409 TRP A C 1
ATOM 3229 O O . TRP A 1 409 ? 22.230 2.187 -12.526 1.00 95.38 409 TRP A O 1
ATOM 3239 N N . TYR A 1 410 ? 22.022 1.064 -14.453 1.00 95.38 410 TYR A N 1
ATOM 3240 C CA . TYR A 1 410 ? 22.376 -0.244 -13.892 1.00 95.38 410 TYR A CA 1
ATOM 3241 C C . TYR A 1 410 ? 23.751 -0.750 -14.342 1.00 95.38 410 TYR A C 1
ATOM 3243 O O . TYR A 1 410 ? 24.174 -1.833 -13.930 1.00 95.38 410 TYR A O 1
ATOM 3251 N N . GLY A 1 411 ? 24.458 0.029 -15.165 1.00 94.88 411 GLY A N 1
ATOM 3252 C CA . GLY A 1 411 ? 25.759 -0.329 -15.716 1.00 94.88 411 GLY A CA 1
ATOM 3253 C C . GLY A 1 411 ? 25.693 -1.442 -16.764 1.00 94.88 411 GLY A C 1
ATOM 3254 O O . GLY A 1 411 ? 24.629 -1.840 -17.238 1.00 94.88 411 GLY A O 1
ATOM 3255 N N . ASP A 1 412 ? 26.869 -1.954 -17.135 1.00 93.50 412 ASP A N 1
ATOM 3256 C CA . ASP A 1 412 ? 27.000 -3.006 -18.151 1.00 93.50 412 ASP A CA 1
ATOM 3257 C C . ASP A 1 412 ? 26.579 -4.398 -17.647 1.00 93.50 412 ASP A C 1
ATOM 3259 O O . ASP A 1 412 ? 26.114 -5.221 -18.437 1.00 93.50 412 ASP A O 1
ATOM 3263 N N . ASN A 1 413 ? 26.707 -4.669 -16.341 1.00 92.94 413 ASN A N 1
ATOM 3264 C CA . ASN A 1 413 ? 26.265 -5.922 -15.727 1.00 92.94 413 ASN A CA 1
ATOM 3265 C C . ASN A 1 413 ? 25.147 -5.690 -14.702 1.00 92.94 413 ASN A C 1
ATOM 3267 O O . ASN A 1 413 ? 25.377 -5.611 -13.495 1.00 92.94 413 ASN A O 1
ATOM 3271 N N . VAL A 1 414 ? 23.906 -5.669 -15.191 1.00 91.50 414 VAL A N 1
ATOM 3272 C CA . VAL A 1 414 ? 22.700 -5.421 -14.381 1.00 91.50 414 VAL A CA 1
ATOM 3273 C C . VAL A 1 414 ? 22.506 -6.409 -13.222 1.00 91.50 414 VAL A C 1
ATOM 3275 O O . VAL A 1 414 ? 21.831 -6.091 -12.247 1.00 91.50 414 VAL A O 1
ATOM 3278 N N . ARG A 1 415 ? 23.096 -7.613 -13.295 1.00 89.12 415 ARG A N 1
ATOM 3279 C CA . ARG A 1 415 ? 22.983 -8.634 -12.235 1.00 89.12 415 ARG A CA 1
ATOM 3280 C C . ARG A 1 415 ? 23.683 -8.219 -10.944 1.00 89.12 415 ARG A C 1
ATOM 3282 O O . ARG A 1 415 ? 23.220 -8.589 -9.859 1.00 89.12 415 ARG A O 1
ATOM 3289 N N . ASP A 1 416 ? 24.754 -7.446 -11.079 1.00 90.25 416 ASP A N 1
ATOM 3290 C CA . ASP A 1 416 ? 25.588 -6.994 -9.969 1.00 90.25 416 ASP A CA 1
ATOM 3291 C C . ASP A 1 416 ? 25.168 -5.609 -9.471 1.00 90.25 416 ASP A C 1
ATOM 3293 O O . ASP A 1 416 ? 25.634 -5.176 -8.419 1.00 90.25 416 ASP A O 1
ATOM 3297 N N . SER A 1 417 ? 24.256 -4.934 -10.184 1.00 93.88 417 SER A N 1
ATOM 3298 C CA . SER A 1 417 ? 23.776 -3.614 -9.789 1.00 93.88 417 SER A CA 1
ATOM 3299 C C . SER A 1 417 ? 23.182 -3.646 -8.371 1.00 93.88 417 SER A C 1
ATOM 3301 O O . SER A 1 417 ? 22.341 -4.511 -8.073 1.00 93.88 417 SER A O 1
ATOM 3303 N N . PRO A 1 418 ? 23.600 -2.715 -7.491 1.00 93.06 418 PRO A N 1
ATOM 3304 C CA . PRO A 1 418 ? 23.028 -2.572 -6.158 1.00 93.06 418 PRO A CA 1
ATOM 3305 C C . PRO A 1 418 ? 21.644 -1.908 -6.188 1.00 93.06 418 PRO A C 1
ATOM 3307 O O . PRO A 1 418 ? 20.921 -1.988 -5.202 1.00 93.06 418 PRO A O 1
ATOM 3310 N N . ASP A 1 419 ? 21.265 -1.301 -7.317 1.00 93.50 419 ASP A N 1
ATOM 3311 C CA . ASP A 1 419 ? 20.057 -0.483 -7.475 1.00 93.50 419 ASP A CA 1
ATOM 3312 C C . ASP A 1 419 ? 18.884 -1.251 -8.104 1.00 93.50 419 ASP A C 1
ATOM 3314 O O . ASP A 1 419 ? 17.823 -0.687 -8.370 1.00 93.50 419 ASP A O 1
ATOM 3318 N N . LEU A 1 420 ? 19.061 -2.548 -8.365 1.00 93.88 420 LEU A N 1
ATOM 3319 C CA . LEU A 1 420 ? 18.028 -3.404 -8.931 1.00 93.88 420 LEU A CA 1
ATOM 3320 C C . LEU A 1 420 ? 17.479 -4.338 -7.849 1.00 93.88 420 LEU A C 1
ATOM 3322 O O . LEU A 1 420 ? 18.231 -5.142 -7.298 1.00 93.88 420 LEU A O 1
ATOM 3326 N N . SER A 1 421 ? 16.166 -4.288 -7.616 1.00 96.62 421 SER A N 1
ATOM 3327 C CA . SER A 1 421 ? 15.438 -5.249 -6.769 1.00 96.62 421 SER A CA 1
ATOM 3328 C C . SER A 1 421 ? 15.421 -6.662 -7.383 1.00 96.62 421 SER A C 1
ATOM 3330 O O . SER A 1 421 ? 15.881 -6.885 -8.508 1.00 96.62 421 SER A O 1
ATOM 3332 N N . ARG A 1 422 ? 14.915 -7.667 -6.663 1.00 96.06 422 ARG A N 1
ATOM 3333 C CA . ARG A 1 422 ? 14.790 -9.051 -7.152 1.00 96.06 422 ARG A CA 1
ATOM 3334 C C . ARG A 1 422 ? 13.336 -9.508 -7.176 1.00 96.06 422 ARG A C 1
ATOM 3336 O O . ARG A 1 422 ? 12.493 -9.033 -6.417 1.00 96.06 422 ARG A O 1
ATOM 3343 N N . ILE A 1 423 ? 13.058 -10.440 -8.084 1.00 97.94 423 ILE A N 1
ATOM 3344 C CA . ILE A 1 423 ? 11.765 -11.114 -8.151 1.00 97.94 423 ILE A CA 1
ATOM 3345 C C . ILE A 1 423 ? 11.564 -11.911 -6.862 1.00 97.94 423 ILE A C 1
ATOM 3347 O O . ILE A 1 423 ? 12.457 -12.657 -6.460 1.00 97.94 423 ILE A O 1
ATOM 3351 N N . ILE A 1 424 ? 10.399 -11.745 -6.231 1.00 97.69 424 ILE A N 1
ATOM 3352 C CA . ILE A 1 424 ? 10.122 -12.203 -4.860 1.00 97.69 424 ILE A CA 1
ATOM 3353 C C . ILE A 1 424 ? 10.350 -13.705 -4.654 1.00 97.69 424 ILE A C 1
ATOM 3355 O O . ILE A 1 424 ? 10.748 -14.142 -3.579 1.00 97.69 424 ILE A O 1
ATOM 3359 N N . ASN A 1 425 ? 10.076 -14.526 -5.671 1.00 96.44 425 ASN A N 1
ATOM 3360 C CA . ASN A 1 425 ? 10.295 -15.966 -5.614 1.00 96.44 425 ASN A CA 1
ATOM 3361 C C . ASN A 1 425 ? 10.386 -16.595 -7.009 1.00 96.44 425 ASN A C 1
ATOM 3363 O O . ASN A 1 425 ? 10.106 -15.966 -8.028 1.00 96.44 425 ASN A O 1
ATOM 3367 N N . LYS A 1 426 ? 10.736 -17.884 -7.033 1.00 96.75 426 LYS A N 1
ATOM 3368 C CA . LYS A 1 426 ? 10.906 -18.675 -8.254 1.00 96.75 426 LYS A CA 1
ATOM 3369 C C . LYS A 1 426 ? 9.642 -18.747 -9.122 1.00 96.75 426 LYS A C 1
ATOM 3371 O O . LYS A 1 426 ? 9.754 -18.620 -10.331 1.00 96.75 426 LYS A O 1
ATOM 3376 N N . ASN A 1 427 ? 8.456 -18.868 -8.524 1.00 95.69 427 ASN A N 1
ATOM 3377 C CA . ASN A 1 427 ? 7.200 -18.970 -9.278 1.00 95.69 427 ASN A CA 1
ATOM 3378 C C . ASN A 1 427 ? 6.823 -17.676 -10.018 1.00 95.69 427 ASN A C 1
ATOM 3380 O O . ASN A 1 427 ? 6.018 -17.737 -10.932 1.00 95.69 427 ASN A O 1
ATOM 3384 N N . HIS A 1 428 ? 7.317 -16.512 -9.580 1.00 96.81 428 HIS A N 1
ATOM 3385 C CA . HIS A 1 428 ? 7.141 -15.249 -10.312 1.00 96.81 428 HIS A CA 1
ATOM 3386 C C . HIS A 1 428 ? 8.257 -15.012 -11.337 1.00 96.81 428 HIS A C 1
ATOM 3388 O O . HIS A 1 428 ? 8.137 -14.117 -12.170 1.00 96.81 428 HIS A O 1
ATOM 3394 N N . PHE A 1 429 ? 9.373 -15.736 -11.212 1.00 96.38 429 PHE A N 1
ATOM 3395 C CA . PHE A 1 429 ? 10.497 -15.660 -12.138 1.00 96.38 429 PHE A CA 1
ATOM 3396 C C . PHE A 1 429 ? 10.267 -16.535 -13.378 1.00 96.38 429 PHE A C 1
ATOM 3398 O O . PHE A 1 429 ? 10.641 -16.125 -14.475 1.00 96.38 429 PHE A O 1
ATOM 3405 N N . GLU A 1 430 ? 9.699 -17.728 -13.179 1.00 94.25 430 GLU A N 1
ATOM 3406 C CA . GLU A 1 430 ? 9.182 -18.616 -14.234 1.00 94.25 430 GLU A CA 1
ATOM 3407 C C . GLU A 1 430 ? 7.909 -18.043 -14.866 1.00 94.25 430 GLU A C 1
ATOM 3409 O O . GLU A 1 430 ? 7.800 -18.131 -16.111 1.00 94.25 430 GLU A O 1
#

Solvent-accessible surface area (backbone atoms only — not comparable to full-atom values): 26168 Å² total; per-residue (Å²): 136,73,75,73,63,61,65,62,53,58,71,64,47,71,80,68,65,84,91,69,78,94,81,50,73,74,58,51,60,51,52,58,54,49,61,57,52,68,65,66,73,78,77,85,84,83,86,82,90,83,86,89,86,89,83,88,83,86,91,86,82,90,81,87,84,93,83,87,89,82,86,88,73,92,85,88,77,90,78,87,80,90,86,81,91,81,90,86,84,73,86,68,56,62,61,51,52,49,53,53,50,54,50,66,72,65,78,62,83,84,89,88,86,86,90,81,90,81,78,70,68,69,54,52,56,56,51,53,64,51,48,68,64,45,64,78,74,64,77,70,63,83,62,49,56,62,56,45,53,59,50,51,64,53,47,64,73,54,83,68,66,97,55,34,69,60,41,50,52,29,50,45,47,49,52,67,78,38,46,68,59,52,42,52,21,42,27,72,41,29,45,38,26,66,69,55,41,38,62,72,27,55,52,42,46,46,52,50,49,51,51,47,71,72,44,46,78,64,71,70,49,67,42,72,68,89,75,52,84,93,46,66,89,56,90,61,72,46,79,86,75,48,73,39,33,32,38,37,35,15,27,49,73,49,42,59,40,56,33,49,49,62,46,51,54,39,31,69,51,38,28,29,38,38,40,26,41,24,59,77,19,49,48,43,34,48,49,50,58,70,45,45,65,79,51,40,57,68,80,46,50,40,66,48,71,49,53,71,69,51,51,56,58,55,49,71,55,82,48,47,29,39,41,39,38,44,52,60,75,56,47,54,52,51,51,59,42,31,56,79,70,70,29,52,72,48,75,52,57,57,71,80,31,76,38,79,54,69,91,86,58,68,56,68,62,51,45,53,54,48,49,50,48,28,46,50,65,57,34,57,45,63,81,16,54,63,47,77,46,62,50,77,70,52,51,57,54,46,56,54,52,45,52,56,51,48,38,71,74,36,43,94,55,56,89,75,29,71,80,48,32,43,73,72,44,69,83,79,68,108

Foldseek 3Di:
DPPVVVVVVVVVCVPVDDDDPDDCPVPVVVVVVVVVVVVVPPPPDDDDDDDDDDDDDDDDDDDDDDDDDDDDDDDDDDDDDDDDDDDDDPPPPVVVVVVVVVVVVVPDDDDDDDDDDDDPPVVVVVVVVVCVVVVVVPPPDPVQLVVVVVLLVVQQPDAFDPCLLQLLVLLLVLLVVCVVLQLVLCCVQWVAFSVLLVPPASVVLNVLSVVLSVCLVVVQDWDFDDDDPVQPPPGDTHGQAQLGEEEQAADQLRQRRSFVSVVSVNSSNRYQYETETAVLSVSSLVCCQVRCVVRHDCSRYHYHYDHPVSVLVVLQDDGSEYEYEEAPVVVVVSVVSNVVRVHYYDYHYADAAEAEDDPPDPLLVVLLVLCCLCFSSDNPDRNRNRYYHYDPVSVVVSVVSNVVVCCVQCNPDNVPRSNGIHDSDDVSVD

Secondary structure (DSSP, 8-state):
--TTTHHHHHHHHTTS-----TTSHHHHHHHHHHHHHHTTTT-------------------------------S--------------S-SSSHHHHHHHHHHHHTT------------HHHHHHHHHHHHHHHTTT--S-THHHHHHHHHHHHHTT-PPPS-HHHHHHHHHHHHHHTHHHHHHHHHHHH---HHHHIIIIIHHHHHHHHHHHHHHHHHTSPB-PPP-GGGTTS---B-----SEEEEE--SSSTTHHHHHHHHHHHHTT-EEEEE--TTSHHHHHHHHHHHHHHS-TTTS-B----HHHHHHHTTS--SEEEEEE-HHHHHHHHHHHHTTT--EEEEE---EEEE--TTS-HHHHHHHHHHHHHGGGG--TTSEEEEE--HHHHHHHHHHHHHHHHHHH-S-TTT-TT----SSHHHH-

pLDDT: mean 72.24, std 30.93, range [20.94, 98.88]

InterPro domains:
  IPR012394 Aldehyde dehydrogenase NAD(P)-dependent [PTHR43570] (165-430)
  IPR015590 Aldehyde dehydrogenase domain [PF00171] (166-430)
  IPR016160 Aldehyde dehydrogenase, cysteine active site [PS00070] (375-386)
  IPR016161 Aldehyde/histidinol dehydrogenase [SSF53720] (165-430)
  IPR016162 Aldehyde dehydrogenase, N-terminal [G3DSA:3.40.605.10] (165-350)
  IPR016163 Aldehyde dehydrogenase, C-terminal [G3DSA:3.40.309.10] (351-430)
  IPR029510 Aldehyde dehydrogenase, glutamic acid active site [PS00687] (347-354)

Sequence (430 aa):
MGEWAEKRTLLCMYFSGCQMPVSSASEITRLQTVAIHDRMESSSAYTSNSKDMWIDIPPGRDLNAKRAAADMTADNVEIIDIDSPAADNMANYDDLLHRCRTAFASGKTRDISFRLDLDLIILAQFVRQMKIELVHLLKLPQMSAKYSLDKIKIMSNVSPSPLWKRQLKNLLRMYEENETEMINALDADLRRPKQESLVVETEFMKNDVLNIIYNIDDWVKPEKPPKSLANALDNLEIYHDPYGVVLVIGAWNYPLQLLLVPVAAAIAAGNCVILKPSELAANCAKFVQETIPKYLDNECYPVVCGGHEETAELLKQRFDYIFFTGSTRVGKIVHAAANKYLTPITLELGGKSPCYIDRSVELRTAVKRILWGKLINCGQTCIAPDYVLCSKEIEKKFVAEAKDILKEWYGDNVRDSPDLSRIINKNHFE

Organism: Glossina austeni (NCBI:txid7395)

Radius of gyration: 29.04 Å; Cα contacts (8 Å, |Δi|>4): 430; chains: 1; bounding box: 91×78×62 Å

Nearest PDB structures (foldseek):
  4qgk-assembly1_B  TM=9.595E-01  e=5.434E-31  Homo sapiens
  1ad3-assembly1_B  TM=9.447E-01  e=8.618E-31  Rattus norvegicus
  4l2o-assembly1_B  TM=9.472E-01  e=7.273E-30  Homo sapiens
  8bb8-assembly1_A  TM=9.464E-01  e=2.053E-29  Homo sapiens
  6k0z-assembly1_A  TM=9.322E-01  e=2.456E-27  Staphylococcus aureus